Protein AF-A0A8J2KXY6-F1 (afdb_monomer)

Nearest PDB structures (foldseek):
  6kkj-assembly1_B  TM=2.073E-01  e=1.594E-01  Escherichia coli K-12
  7l16-assembly1_A  TM=1.947E-01  e=1.939E-01  Salmonella enterica subsp. enterica serovar Typhimurium str. LT2
  7p5j-assembly1_B  TM=1.015E-01  e=6.728E-02  Homo sapiens

Structure (mmCIF, N/CA/C/O backbone):
data_AF-A0A8J2KXY6-F1
#
_entry.id   AF-A0A8J2KXY6-F1
#
loop_
_atom_site.group_PDB
_atom_site.id
_atom_site.type_symbol
_atom_site.label_atom_id
_atom_site.label_alt_id
_atom_site.label_comp_id
_atom_site.label_asym_id
_atom_site.label_entity_id
_atom_site.label_seq_id
_atom_site.pdbx_PDB_ins_code
_atom_site.Cartn_x
_atom_site.Cartn_y
_atom_site.Cartn_z
_atom_site.occupancy
_atom_site.B_iso_or_equiv
_atom_site.auth_seq_id
_atom_site.auth_comp_id
_atom_site.auth_asym_id
_atom_site.auth_atom_id
_atom_site.pdbx_PDB_model_num
ATOM 1 N N . MET A 1 1 ? 53.231 7.712 -1.108 1.00 31.52 1 MET A N 1
ATOM 2 C CA . MET A 1 1 ? 52.881 8.446 -2.346 1.00 31.52 1 MET A CA 1
ATOM 3 C C . MET A 1 1 ? 52.879 7.428 -3.486 1.00 31.52 1 MET A C 1
ATOM 5 O O . MET A 1 1 ? 53.914 6.824 -3.703 1.00 31.52 1 MET A O 1
ATOM 9 N N . LEU A 1 2 ? 51.701 6.885 -3.842 1.00 27.75 2 LEU A N 1
ATOM 10 C CA . LEU A 1 2 ? 51.010 7.043 -5.148 1.00 27.75 2 LEU A CA 1
ATOM 11 C C . LEU A 1 2 ? 51.899 6.658 -6.354 1.00 27.75 2 LEU A C 1
ATOM 13 O O . LEU A 1 2 ? 52.956 7.239 -6.511 1.00 27.75 2 LEU A O 1
ATOM 17 N N . LYS A 1 3 ? 51.539 5.765 -7.283 1.00 28.30 3 LYS A N 1
ATOM 18 C CA . LYS A 1 3 ? 50.263 5.111 -7.612 1.00 28.30 3 LYS A CA 1
ATOM 19 C C . LYS A 1 3 ? 50.595 3.942 -8.564 1.00 28.30 3 LYS A C 1
ATOM 21 O O . LYS A 1 3 ? 51.350 4.135 -9.511 1.00 28.30 3 LYS A O 1
ATOM 26 N N . LYS A 1 4 ? 50.037 2.751 -8.324 1.00 30.73 4 LYS A N 1
ATOM 27 C CA . LYS A 1 4 ? 50.093 1.606 -9.250 1.00 30.73 4 LYS A CA 1
ATOM 28 C C . LYS A 1 4 ? 49.297 1.945 -10.519 1.00 30.73 4 LYS A C 1
ATOM 30 O O . LYS A 1 4 ? 48.082 2.111 -10.437 1.00 30.73 4 LYS A O 1
ATOM 35 N N . GLN A 1 5 ? 49.968 2.043 -11.665 1.00 28.20 5 GLN A N 1
ATOM 36 C CA . GLN A 1 5 ? 49.334 1.971 -12.982 1.00 28.20 5 GLN A CA 1
ATOM 37 C C . GLN A 1 5 ? 49.132 0.495 -13.325 1.00 28.20 5 GLN A C 1
ATOM 39 O O . GLN A 1 5 ? 50.088 -0.236 -13.572 1.00 28.20 5 GLN A O 1
ATOM 44 N N . HIS A 1 6 ? 47.876 0.054 -13.290 1.00 27.70 6 HIS A N 1
ATOM 45 C CA . HIS A 1 6 ? 47.486 -1.213 -13.882 1.00 27.70 6 HIS A CA 1
ATOM 46 C C . HIS A 1 6 ? 47.487 -1.074 -15.406 1.00 27.70 6 HIS A C 1
ATOM 48 O O . HIS A 1 6 ? 46.760 -0.271 -15.984 1.00 27.70 6 HIS A O 1
ATOM 54 N N . VAL A 1 7 ? 48.366 -1.877 -15.993 1.00 26.62 7 VAL A N 1
ATOM 55 C CA . VAL A 1 7 ? 48.405 -2.391 -17.358 1.00 26.62 7 VAL A CA 1
ATOM 56 C C . VAL A 1 7 ? 46.996 -2.542 -17.952 1.00 26.62 7 VAL A C 1
ATOM 58 O O . VAL A 1 7 ? 46.215 -3.377 -17.499 1.00 26.62 7 VAL A O 1
ATOM 61 N N . PHE A 1 8 ? 46.686 -1.754 -18.985 1.00 26.64 8 PHE A N 1
ATOM 62 C CA . PHE A 1 8 ? 45.604 -2.046 -19.926 1.00 26.64 8 PHE A CA 1
ATOM 63 C C . PHE A 1 8 ? 46.066 -3.214 -20.806 1.00 26.64 8 PHE A C 1
ATOM 65 O O . PHE A 1 8 ? 46.919 -3.049 -21.676 1.00 26.64 8 PHE A O 1
ATOM 72 N N . GLN A 1 9 ? 45.545 -4.410 -20.536 1.00 27.94 9 GLN A N 1
ATOM 73 C CA . GLN A 1 9 ? 45.699 -5.568 -21.409 1.00 27.94 9 GLN A CA 1
ATOM 74 C C . GLN A 1 9 ? 44.799 -5.414 -22.643 1.00 27.94 9 GLN A C 1
ATOM 76 O O . GLN A 1 9 ? 43.599 -5.182 -22.533 1.00 27.94 9 GLN A O 1
ATOM 81 N N . HIS A 1 10 ? 45.449 -5.528 -23.798 1.00 30.44 10 HIS A N 1
ATOM 82 C CA . HIS A 1 10 ? 44.968 -5.783 -25.153 1.00 30.44 10 HIS A CA 1
ATOM 83 C C . HIS A 1 10 ? 43.468 -6.052 -25.374 1.00 30.44 10 HIS A C 1
ATOM 85 O O . HIS A 1 10 ? 42.931 -7.081 -24.976 1.00 30.44 10 HIS A O 1
ATOM 91 N N . ALA A 1 11 ? 42.875 -5.216 -26.225 1.00 25.33 11 ALA A N 1
ATOM 92 C CA . ALA A 1 11 ? 41.940 -5.652 -27.261 1.00 25.33 11 ALA A CA 1
ATOM 93 C C . ALA A 1 11 ? 42.342 -4.975 -28.582 1.00 25.33 11 ALA A C 1
ATOM 95 O O . ALA A 1 11 ? 41.612 -4.167 -29.145 1.00 25.33 11 ALA A O 1
ATOM 96 N N . VAL A 1 12 ? 43.561 -5.262 -29.044 1.00 30.22 12 VAL A N 1
ATOM 97 C CA . VAL A 1 12 ? 43.900 -5.078 -30.457 1.00 30.22 12 VAL A CA 1
ATOM 98 C C . VAL A 1 12 ? 43.517 -6.395 -31.108 1.00 30.22 12 VAL A C 1
ATOM 100 O O . VAL A 1 12 ? 44.233 -7.384 -30.976 1.00 30.22 12 VAL A O 1
ATOM 103 N N . SER A 1 13 ? 42.358 -6.439 -31.759 1.00 28.11 13 SER A N 1
ATOM 104 C CA . SER A 1 13 ? 42.135 -7.428 -32.803 1.00 28.11 13 SER A CA 1
ATOM 105 C C . SER A 1 13 ? 43.147 -7.118 -33.903 1.00 28.11 13 SER A C 1
ATOM 107 O O . SER A 1 13 ? 42.906 -6.255 -34.747 1.00 28.11 13 SER A O 1
ATOM 109 N N . ILE A 1 14 ? 44.313 -7.760 -33.843 1.00 34.69 14 ILE A N 1
ATOM 110 C CA . ILE A 1 14 ? 45.236 -7.838 -34.971 1.00 34.69 14 ILE A CA 1
ATOM 111 C C . ILE A 1 14 ? 44.552 -8.780 -35.960 1.00 34.69 14 ILE A C 1
ATOM 113 O O . ILE A 1 14 ? 44.789 -9.982 -35.969 1.00 34.69 14 ILE A O 1
ATOM 117 N N . VAL A 1 15 ? 43.605 -8.244 -36.725 1.00 32.53 15 VAL A N 1
ATOM 118 C CA . VAL A 1 15 ? 43.325 -8.806 -38.040 1.00 32.53 15 VAL A CA 1
ATOM 119 C C . VAL A 1 15 ? 44.522 -8.370 -38.869 1.00 32.53 15 VAL A C 1
ATOM 121 O O . VAL A 1 15 ? 44.738 -7.169 -39.037 1.00 32.53 15 VAL A O 1
ATOM 124 N N . GLU A 1 16 ? 45.355 -9.323 -39.279 1.00 32.97 16 GLU A N 1
ATOM 125 C CA . GLU A 1 16 ? 46.443 -9.072 -40.220 1.00 32.97 16 GLU A CA 1
ATOM 126 C C . GLU A 1 16 ? 45.856 -8.345 -41.433 1.00 32.97 16 GLU A C 1
ATOM 128 O O . GLU A 1 16 ? 45.054 -8.901 -42.187 1.00 32.97 16 GLU A O 1
ATOM 133 N N . LEU A 1 17 ? 46.220 -7.069 -41.588 1.00 39.88 17 LEU A N 1
ATOM 134 C CA . LEU A 1 17 ? 45.722 -6.198 -42.655 1.00 39.88 17 LEU A CA 1
ATOM 135 C C . LEU A 1 17 ? 46.026 -6.783 -44.050 1.00 39.88 17 LEU A C 1
ATOM 137 O O . LEU A 1 17 ? 45.360 -6.433 -45.019 1.00 39.88 17 LEU A O 1
ATOM 141 N N . GLU A 1 18 ? 46.984 -7.710 -44.139 1.00 39.12 18 GLU A N 1
ATOM 142 C CA . GLU A 1 18 ? 47.347 -8.427 -45.362 1.00 39.12 18 GLU A CA 1
ATOM 143 C C . GLU A 1 18 ? 46.225 -9.335 -45.896 1.00 39.12 18 GLU A C 1
ATOM 145 O O . GLU A 1 18 ? 46.109 -9.492 -47.109 1.00 39.12 18 GLU A O 1
ATOM 150 N N . GLN A 1 19 ? 45.333 -9.869 -45.049 1.00 37.22 19 GLN A N 1
ATOM 151 C CA . GLN A 1 19 ? 44.243 -10.743 -45.520 1.00 37.22 19 GLN A CA 1
ATOM 152 C C . GLN A 1 19 ? 43.061 -9.985 -46.141 1.00 37.22 19 GLN A C 1
ATOM 154 O O . GLN A 1 19 ? 42.274 -10.572 -46.882 1.00 37.22 19 GLN A O 1
ATOM 159 N N . ILE A 1 20 ? 42.930 -8.683 -45.874 1.00 42.72 20 ILE A N 1
ATOM 160 C CA . ILE A 1 20 ? 41.838 -7.858 -46.415 1.00 42.72 20 ILE A CA 1
ATOM 161 C C . ILE A 1 20 ? 42.183 -7.320 -47.818 1.00 42.72 20 ILE A C 1
ATOM 163 O O . ILE A 1 20 ? 41.288 -7.067 -48.620 1.00 42.72 20 ILE A O 1
ATOM 167 N N . ILE A 1 21 ? 43.473 -7.194 -48.143 1.00 46.47 21 ILE A N 1
ATOM 168 C CA . ILE A 1 21 ? 43.962 -6.550 -49.375 1.00 46.47 21 ILE A CA 1
ATOM 169 C C . ILE A 1 21 ? 43.925 -7.499 -50.597 1.00 46.47 21 ILE A C 1
ATOM 171 O O . ILE A 1 21 ? 44.039 -7.055 -51.734 1.00 46.47 21 ILE A O 1
ATOM 175 N N . ALA A 1 22 ? 43.683 -8.800 -50.400 1.00 43.00 22 ALA A N 1
ATOM 176 C CA . ALA A 1 22 ? 43.657 -9.802 -51.475 1.00 43.00 22 ALA A CA 1
ATOM 177 C C . ALA A 1 22 ? 42.308 -9.940 -52.224 1.00 43.00 22 ALA A C 1
ATOM 179 O O . ALA A 1 22 ? 42.151 -10.850 -53.041 1.00 43.00 22 ALA A O 1
ATOM 180 N N . LEU A 1 23 ? 41.323 -9.072 -51.971 1.00 43.81 23 LEU A N 1
ATOM 181 C CA . LEU A 1 23 ? 40.025 -9.085 -52.658 1.00 43.81 23 LEU A CA 1
ATOM 182 C C . LEU A 1 23 ? 39.921 -7.905 -53.634 1.00 43.81 23 LEU A C 1
ATOM 184 O O . LEU A 1 23 ? 40.156 -6.763 -53.258 1.00 43.81 23 LEU A O 1
ATOM 188 N N . ASN A 1 24 ? 39.576 -8.230 -54.884 1.00 42.59 24 ASN A N 1
ATOM 189 C CA . ASN A 1 24 ? 39.382 -7.354 -56.047 1.00 42.59 24 ASN A CA 1
ATOM 190 C C . ASN A 1 24 ? 39.030 -5.881 -55.748 1.00 42.59 24 ASN A C 1
ATOM 192 O O . ASN A 1 24 ? 38.167 -5.557 -54.933 1.00 42.59 24 ASN A O 1
ATOM 196 N N . SER A 1 25 ? 39.665 -5.009 -56.524 1.00 47.91 25 SER A N 1
ATOM 197 C CA . SER A 1 25 ? 39.861 -3.565 -56.374 1.00 47.91 25 SER A CA 1
ATOM 198 C C . SER A 1 25 ? 38.630 -2.644 -56.486 1.00 47.91 25 SER A C 1
ATOM 200 O O . SER A 1 25 ? 38.768 -1.558 -57.032 1.00 47.91 25 SER A O 1
ATOM 202 N N . ASP A 1 26 ? 37.461 -3.007 -55.947 1.00 47.59 26 ASP A N 1
ATOM 203 C CA . ASP A 1 26 ? 36.266 -2.131 -55.950 1.00 47.59 26 ASP A CA 1
ATOM 204 C C . ASP A 1 26 ? 35.500 -2.070 -54.607 1.00 47.59 26 ASP A C 1
ATOM 206 O O . ASP A 1 26 ? 34.345 -1.646 -54.549 1.00 47.59 26 ASP A O 1
ATOM 210 N N . ILE A 1 27 ? 36.123 -2.451 -53.486 1.00 50.34 27 ILE A N 1
ATOM 211 C CA . ILE A 1 27 ? 35.512 -2.329 -52.149 1.00 50.34 27 ILE A CA 1
ATOM 212 C C . ILE A 1 27 ? 36.177 -1.178 -51.379 1.00 50.34 27 ILE A C 1
ATOM 214 O O . ILE A 1 27 ? 37.323 -1.288 -50.950 1.00 50.34 27 ILE A O 1
ATOM 218 N N . MET A 1 28 ? 35.451 -0.074 -51.157 1.00 48.88 28 MET A N 1
ATOM 219 C CA . MET A 1 28 ? 35.873 0.965 -50.206 1.00 48.88 28 MET A CA 1
ATOM 220 C C . MET A 1 28 ? 35.700 0.459 -48.770 1.00 48.88 28 MET A C 1
ATOM 222 O O . MET A 1 28 ? 34.582 0.228 -48.310 1.00 48.88 28 MET A O 1
ATOM 226 N N . ILE A 1 29 ? 36.810 0.309 -48.050 1.00 51.84 29 ILE A N 1
ATOM 227 C CA . ILE A 1 29 ? 36.830 -0.143 -46.655 1.00 51.84 29 ILE A CA 1
ATOM 228 C C . ILE A 1 29 ? 37.036 1.076 -45.754 1.00 51.84 29 ILE A C 1
ATOM 230 O O . ILE A 1 29 ? 37.991 1.830 -45.928 1.00 51.84 29 ILE A O 1
ATOM 234 N N . HIS A 1 30 ? 36.157 1.261 -44.766 1.00 54.84 30 HIS A N 1
ATOM 235 C CA . HIS A 1 30 ? 36.274 2.304 -43.742 1.00 54.84 30 HIS A CA 1
ATOM 236 C C . HIS A 1 30 ? 36.635 1.684 -42.382 1.00 54.84 30 HIS A C 1
ATOM 238 O O . HIS A 1 30 ? 35.755 1.513 -41.535 1.00 54.84 30 HIS A O 1
ATOM 244 N N . PRO A 1 31 ? 37.904 1.310 -42.143 1.00 55.12 31 PRO A N 1
ATOM 245 C CA . PRO A 1 31 ? 38.307 0.790 -40.846 1.00 55.12 31 PRO A CA 1
ATOM 246 C C . PRO A 1 31 ? 38.242 1.912 -39.800 1.00 55.12 31 PRO A C 1
ATOM 248 O O . PRO A 1 31 ? 38.955 2.910 -39.887 1.00 55.12 31 PRO A O 1
ATOM 251 N N . SER A 1 32 ? 37.371 1.762 -38.800 1.00 51.59 32 SER A N 1
ATOM 252 C CA . SER A 1 32 ? 37.265 2.702 -37.682 1.00 51.59 32 SER A CA 1
ATOM 253 C C . SER A 1 32 ? 38.057 2.193 -36.479 1.00 51.59 32 SER A C 1
ATOM 255 O O . SER A 1 32 ? 37.732 1.144 -35.925 1.00 51.59 32 SER A O 1
ATOM 257 N N . THR A 1 33 ? 39.053 2.954 -36.031 1.00 61.56 33 THR A N 1
ATOM 258 C CA . THR A 1 33 ? 39.802 2.670 -34.796 1.00 61.56 33 THR A CA 1
ATOM 259 C C . THR A 1 33 ? 39.506 3.730 -33.741 1.00 61.56 33 THR A C 1
ATOM 261 O O . THR A 1 33 ? 39.476 4.918 -34.063 1.00 61.56 33 THR A O 1
ATOM 264 N N . ALA A 1 34 ? 39.341 3.329 -32.481 1.00 59.69 34 ALA A N 1
ATOM 265 C CA . ALA A 1 34 ? 39.186 4.249 -31.356 1.00 59.69 34 ALA A CA 1
ATOM 266 C C . ALA A 1 34 ? 40.460 4.245 -30.499 1.00 59.69 34 ALA A C 1
ATOM 268 O O . ALA A 1 34 ? 40.854 3.199 -29.992 1.00 59.69 34 ALA A O 1
ATOM 269 N N . ASN A 1 35 ? 41.090 5.411 -30.331 1.00 65.88 35 ASN A N 1
ATOM 270 C CA . ASN A 1 35 ? 42.302 5.583 -29.526 1.00 65.88 35 ASN A CA 1
ATOM 271 C C . ASN A 1 35 ? 42.071 6.655 -28.455 1.00 65.88 35 ASN A C 1
ATOM 273 O O . ASN A 1 35 ? 41.577 7.742 -28.758 1.00 65.88 35 ASN A O 1
ATOM 277 N N . CYS A 1 36 ? 42.431 6.357 -27.206 1.00 62.41 36 CYS A N 1
ATOM 278 C CA . CYS A 1 36 ? 42.326 7.299 -26.092 1.00 62.41 36 CYS A CA 1
ATOM 279 C C . CYS A 1 36 ? 43.587 8.170 -26.007 1.00 62.41 36 CYS A C 1
ATOM 281 O O . CYS A 1 36 ? 44.690 7.641 -25.874 1.00 62.41 36 CYS A O 1
ATOM 283 N N . PHE A 1 37 ? 43.420 9.494 -26.024 1.00 69.88 37 PHE A N 1
ATOM 284 C CA . PHE A 1 37 ? 44.502 10.467 -25.841 1.00 69.88 37 PHE A CA 1
ATOM 285 C C . PHE A 1 37 ? 44.362 11.198 -24.493 1.00 69.88 37 PHE A C 1
ATOM 287 O O . PHE A 1 37 ? 43.249 11.298 -23.969 1.00 69.88 37 PHE A O 1
ATOM 294 N N . PRO A 1 38 ? 45.460 11.711 -23.905 1.00 65.19 38 PRO A N 1
ATOM 295 C CA . PRO A 1 38 ? 45.397 12.544 -22.706 1.00 65.19 38 PRO A CA 1
ATOM 296 C C . PRO A 1 38 ? 44.482 13.762 -22.905 1.00 65.19 38 PRO A C 1
ATOM 298 O O . PRO A 1 38 ? 44.471 14.360 -23.979 1.00 65.19 38 PRO A O 1
ATOM 301 N N . SER A 1 39 ? 43.767 14.181 -21.854 1.00 59.69 39 SER A N 1
ATOM 302 C CA . SER A 1 39 ? 42.799 15.297 -21.892 1.00 59.69 39 SER A CA 1
ATOM 303 C C . SER A 1 39 ? 43.401 16.668 -22.232 1.00 59.69 39 SER A C 1
ATOM 305 O O . SER A 1 39 ? 42.665 17.625 -22.453 1.00 59.69 39 SER A O 1
ATOM 307 N N . THR A 1 40 ? 44.730 16.772 -22.286 1.00 65.62 40 THR A N 1
ATOM 308 C CA . THR A 1 40 ? 45.472 17.962 -22.717 1.00 65.62 40 THR A CA 1
ATOM 309 C C . THR A 1 40 ? 45.581 18.102 -24.237 1.00 65.62 40 THR A C 1
ATOM 311 O O . THR A 1 40 ? 45.948 19.174 -24.704 1.00 65.62 40 THR A O 1
ATOM 314 N N . CYS A 1 41 ? 45.302 17.051 -25.015 1.00 65.69 41 CYS A N 1
ATOM 315 C CA . CYS A 1 41 ? 45.351 17.101 -26.477 1.00 65.69 41 CYS A CA 1
ATOM 316 C C . CYS A 1 41 ? 44.010 17.580 -27.049 1.00 65.69 41 CYS A C 1
ATOM 318 O O . CYS A 1 41 ? 42.963 16.991 -26.777 1.00 65.69 41 CYS A O 1
ATOM 320 N N . SER A 1 42 ? 44.036 18.622 -27.880 1.00 67.19 42 SER A N 1
ATOM 321 C CA . SER A 1 42 ? 42.862 19.066 -28.633 1.00 67.19 42 SER A CA 1
ATOM 322 C C . SER A 1 42 ? 42.605 18.161 -29.845 1.00 67.19 42 SER A C 1
ATOM 324 O O . SER A 1 42 ? 43.495 17.450 -30.315 1.00 67.19 42 SER A O 1
ATOM 326 N N . GLN A 1 43 ? 41.395 18.215 -30.412 1.00 65.56 43 GLN A N 1
ATOM 327 C CA . GLN A 1 43 ? 41.045 17.470 -31.632 1.00 65.56 43 GLN A CA 1
ATOM 328 C C . GLN A 1 43 ? 42.035 17.729 -32.783 1.00 65.56 43 GLN A C 1
ATOM 330 O O . GLN A 1 43 ? 42.369 16.816 -33.539 1.00 65.56 43 GLN A O 1
ATOM 335 N N . LYS A 1 44 ? 42.542 18.964 -32.890 1.00 70.62 44 LYS A N 1
ATOM 336 C CA . LYS A 1 44 ? 43.515 19.362 -33.912 1.00 70.62 44 LYS A CA 1
ATOM 337 C C . LYS A 1 44 ? 44.882 18.714 -33.680 1.00 70.62 44 LYS A C 1
ATOM 339 O O . LYS A 1 44 ? 45.524 18.295 -34.643 1.00 70.62 44 LYS A O 1
ATOM 344 N N . ASP A 1 45 ? 45.297 18.572 -32.424 1.00 72.94 45 ASP A N 1
ATOM 345 C CA . ASP A 1 45 ? 46.556 17.910 -32.064 1.00 72.94 45 ASP A CA 1
ATOM 346 C C . ASP A 1 45 ? 46.493 16.421 -32.405 1.00 72.94 45 ASP A C 1
ATOM 348 O O . ASP A 1 45 ? 47.397 15.890 -33.047 1.00 72.94 45 ASP A O 1
ATOM 352 N N . VAL A 1 46 ? 45.376 15.767 -32.068 1.00 70.69 46 VAL A N 1
ATOM 353 C CA . VAL A 1 46 ? 45.135 14.353 -32.391 1.00 70.69 46 VAL A CA 1
ATOM 354 C C . VAL A 1 46 ? 45.157 14.128 -33.903 1.00 70.69 46 VAL A C 1
ATOM 356 O O . VAL A 1 46 ? 45.840 13.227 -34.386 1.00 70.69 46 VAL A O 1
ATOM 359 N N . GLN A 1 47 ? 44.476 14.978 -34.674 1.00 71.31 47 GLN A N 1
ATOM 360 C CA . GLN A 1 47 ? 44.456 14.876 -36.134 1.00 71.31 47 GLN A CA 1
ATOM 361 C C . GLN A 1 47 ? 45.845 15.094 -36.756 1.00 71.31 47 GLN A C 1
ATOM 363 O O . GLN A 1 47 ? 46.218 14.407 -37.710 1.00 71.31 47 GLN A O 1
ATOM 368 N N . THR A 1 48 ? 46.642 16.006 -36.196 1.00 75.19 48 THR A N 1
ATOM 369 C CA . THR A 1 48 ? 48.015 16.273 -36.653 1.00 75.19 48 THR A CA 1
ATOM 370 C C . THR A 1 48 ? 48.938 15.086 -36.353 1.00 75.19 48 THR A C 1
ATOM 372 O O . THR A 1 48 ? 49.696 14.661 -37.220 1.00 75.19 48 THR A O 1
ATOM 375 N N . ILE A 1 49 ? 48.842 14.493 -35.159 1.00 72.88 49 ILE A N 1
ATOM 376 C CA . ILE A 1 49 ? 49.647 13.325 -34.766 1.00 72.88 49 ILE A CA 1
ATOM 377 C C . ILE A 1 49 ? 49.325 12.119 -35.653 1.00 72.88 49 ILE A C 1
ATOM 379 O O . ILE A 1 49 ? 50.232 11.490 -36.198 1.00 72.88 49 ILE A O 1
ATOM 383 N N . VAL A 1 50 ? 48.036 11.825 -35.841 1.00 71.56 50 VAL A N 1
ATOM 384 C CA . VAL A 1 50 ? 47.585 10.686 -36.650 1.00 71.56 50 VAL A CA 1
ATOM 385 C C . VAL A 1 50 ? 47.991 10.863 -38.115 1.00 71.56 50 VAL A C 1
ATOM 387 O O . VAL A 1 50 ? 48.556 9.947 -38.708 1.00 71.56 50 VAL A O 1
ATOM 390 N N . SER A 1 51 ? 47.779 12.046 -38.698 1.00 68.56 51 SER A N 1
ATOM 391 C CA . SER A 1 51 ? 48.156 12.303 -40.097 1.00 68.56 51 SER A CA 1
ATOM 392 C C . SER A 1 51 ? 49.667 12.226 -40.339 1.00 68.56 51 SER A C 1
ATOM 394 O O . SER A 1 51 ? 50.093 11.686 -41.360 1.00 68.56 51 SER A O 1
ATOM 396 N N . ASN A 1 52 ? 50.487 12.691 -39.393 1.00 70.06 52 ASN A N 1
ATOM 397 C CA . ASN A 1 52 ? 51.942 12.584 -39.490 1.00 70.06 52 ASN A CA 1
ATOM 398 C C . ASN A 1 52 ? 52.437 11.138 -39.355 1.00 70.06 52 ASN A C 1
ATOM 400 O O . ASN A 1 52 ? 53.364 10.757 -40.064 1.00 70.06 52 ASN A O 1
ATOM 404 N N . TYR A 1 53 ? 51.807 10.319 -38.506 1.00 69.06 53 TYR A N 1
ATOM 405 C CA . TYR A 1 53 ? 52.138 8.896 -38.380 1.00 69.06 53 TYR A CA 1
ATOM 406 C C . TYR A 1 53 ? 51.875 8.125 -39.683 1.00 69.06 53 TYR A C 1
ATOM 408 O O . TYR A 1 53 ? 52.748 7.402 -40.156 1.00 69.06 53 TYR A O 1
ATOM 416 N N . PHE A 1 54 ? 50.714 8.336 -40.316 1.00 65.38 54 PHE A N 1
ATOM 417 C CA . PHE A 1 54 ? 50.382 7.683 -41.590 1.00 65.38 54 PHE A CA 1
ATOM 418 C C . PHE A 1 54 ? 51.265 8.144 -42.758 1.00 65.38 54 PHE A C 1
ATOM 420 O O . PHE A 1 54 ? 51.596 7.331 -43.619 1.00 65.38 54 PHE A O 1
ATOM 427 N N . ARG A 1 55 ? 51.701 9.413 -42.766 1.00 64.69 55 ARG A N 1
ATOM 428 C CA . ARG A 1 55 ? 52.713 9.898 -43.722 1.00 64.69 55 ARG A CA 1
ATOM 429 C C . ARG A 1 55 ? 54.082 9.265 -43.486 1.00 64.69 55 ARG A C 1
ATOM 431 O O . ARG A 1 55 ? 54.737 8.883 -44.445 1.00 64.69 55 ARG A O 1
ATOM 438 N N . TRP A 1 56 ? 54.515 9.155 -42.229 1.00 64.25 56 TRP A N 1
ATOM 439 C CA . TRP A 1 56 ? 55.800 8.540 -41.881 1.00 64.25 56 TRP A CA 1
ATOM 440 C C . TRP A 1 56 ? 55.843 7.047 -42.233 1.00 64.25 56 TRP A C 1
ATOM 442 O O . TRP A 1 56 ? 56.873 6.548 -42.673 1.00 64.25 56 TRP A O 1
ATOM 452 N N . ALA A 1 57 ? 54.712 6.350 -42.110 1.00 61.94 57 ALA A N 1
ATOM 453 C CA . ALA A 1 57 ? 54.585 4.940 -42.462 1.00 61.94 57 ALA A CA 1
ATOM 454 C C . ALA A 1 57 ? 54.439 4.669 -43.981 1.00 61.94 57 ALA A C 1
ATOM 456 O O . ALA A 1 57 ? 54.181 3.529 -44.351 1.00 61.94 57 ALA A O 1
ATOM 457 N N . ASN A 1 58 ? 54.569 5.681 -44.860 1.00 56.72 58 ASN A N 1
ATOM 458 C CA . ASN A 1 58 ? 54.435 5.586 -46.329 1.00 56.72 58 ASN A CA 1
ATOM 459 C C . ASN A 1 58 ? 53.122 4.960 -46.855 1.00 56.72 58 ASN A C 1
ATOM 461 O O . ASN A 1 58 ? 52.999 4.678 -48.042 1.00 56.72 58 ASN A O 1
ATOM 465 N N . PHE A 1 59 ? 52.092 4.818 -46.017 1.00 56.41 59 PHE A N 1
ATOM 466 C CA . PHE A 1 59 ? 50.804 4.224 -46.405 1.00 56.41 59 PHE A CA 1
ATOM 467 C C . PHE A 1 59 ? 50.010 5.054 -47.427 1.00 56.41 59 PHE A C 1
ATOM 469 O O . PHE A 1 59 ? 49.047 4.562 -48.004 1.00 56.41 59 PHE A O 1
ATOM 476 N N . THR A 1 60 ? 50.387 6.316 -47.638 1.00 53.81 60 THR A N 1
ATOM 477 C CA . THR A 1 60 ? 49.663 7.262 -48.495 1.00 53.81 60 THR A CA 1
ATOM 478 C C . THR A 1 60 ? 50.099 7.265 -49.963 1.00 53.81 60 THR A C 1
ATOM 480 O O . THR A 1 60 ? 49.413 7.904 -50.755 1.00 53.81 60 THR A O 1
ATOM 483 N N . SER A 1 61 ? 51.221 6.630 -50.344 1.00 53.72 61 SER A N 1
ATOM 484 C CA . SER A 1 61 ? 51.680 6.647 -51.750 1.00 53.72 61 SER A CA 1
ATOM 485 C C . SER A 1 61 ? 51.041 5.563 -52.614 1.00 53.72 61 SER A C 1
ATOM 487 O O . SER A 1 61 ? 50.794 5.813 -53.790 1.00 53.72 61 SER A O 1
ATOM 489 N N . ASP A 1 62 ? 50.740 4.397 -52.036 1.00 50.88 62 ASP A N 1
ATOM 490 C CA . ASP A 1 62 ? 50.324 3.220 -52.817 1.00 50.88 62 ASP A CA 1
ATOM 491 C C . ASP A 1 62 ? 48.808 2.982 -52.773 1.00 50.88 62 ASP A C 1
ATOM 493 O O . ASP A 1 62 ? 48.237 2.373 -53.674 1.00 50.88 62 ASP A O 1
ATOM 497 N N . TYR A 1 63 ? 48.129 3.531 -51.765 1.00 53.88 63 TYR A N 1
ATOM 498 C CA . TYR A 1 63 ? 46.680 3.472 -51.603 1.00 53.88 63 TYR A CA 1
ATOM 499 C C . TYR A 1 63 ? 46.235 4.844 -51.084 1.00 53.88 63 TYR A C 1
ATOM 501 O O . TYR A 1 63 ? 46.755 5.304 -50.074 1.00 53.88 63 TYR A O 1
ATOM 509 N N . ASN A 1 64 ? 45.319 5.537 -51.771 1.00 55.09 64 ASN A N 1
ATOM 510 C CA . ASN A 1 64 ? 44.827 6.883 -51.414 1.00 55.09 64 ASN A CA 1
ATOM 511 C C . ASN A 1 64 ? 44.084 6.903 -50.053 1.00 55.09 64 ASN A C 1
ATOM 513 O O . ASN A 1 64 ? 42.866 7.070 -49.988 1.00 55.09 64 ASN A O 1
ATOM 517 N N . VAL A 1 65 ? 44.799 6.717 -48.943 1.00 56.97 65 VAL A N 1
ATOM 518 C CA . VAL A 1 65 ? 44.245 6.678 -47.587 1.00 56.97 65 VAL A CA 1
ATOM 519 C C . VAL A 1 65 ? 44.203 8.098 -47.027 1.00 56.97 65 VAL A C 1
ATOM 521 O O . VAL A 1 65 ? 45.235 8.696 -46.723 1.00 56.97 65 VAL A O 1
ATOM 524 N N . VAL A 1 66 ? 42.996 8.643 -46.859 1.00 58.62 66 VAL A N 1
ATOM 525 C CA . VAL A 1 66 ? 42.771 9.938 -46.200 1.00 58.62 66 VAL A CA 1
ATOM 526 C C . VAL A 1 66 ? 42.395 9.690 -44.733 1.00 58.62 66 VAL A C 1
ATOM 528 O O . VAL A 1 66 ? 41.281 9.235 -44.466 1.00 58.62 66 VAL A O 1
ATOM 531 N N . PRO A 1 67 ? 43.277 9.974 -43.754 1.00 57.31 67 PRO A N 1
ATOM 532 C CA . PRO A 1 67 ? 42.934 9.828 -42.345 1.00 57.31 67 PRO A CA 1
ATOM 533 C C . PRO A 1 67 ? 41.925 10.910 -41.936 1.00 57.31 67 PRO A C 1
ATOM 535 O O . PRO A 1 67 ? 42.245 12.099 -41.894 1.00 57.31 67 PRO A O 1
ATOM 538 N N . ALA A 1 68 ? 40.702 10.494 -41.610 1.00 56.28 68 ALA A N 1
ATOM 539 C CA . ALA A 1 68 ? 39.645 11.363 -41.103 1.00 56.28 68 ALA A CA 1
ATOM 540 C C . ALA A 1 68 ? 39.351 11.039 -39.631 1.00 56.28 68 ALA A C 1
ATOM 542 O O . ALA A 1 68 ? 39.064 9.897 -39.276 1.00 56.28 68 ALA A O 1
ATOM 543 N N . VAL A 1 69 ? 39.406 12.049 -38.759 1.00 57.53 69 VAL A N 1
ATOM 544 C CA . VAL A 1 69 ? 39.002 11.913 -37.351 1.00 57.53 69 VAL A CA 1
ATOM 545 C C . VAL A 1 69 ? 37.497 12.160 -37.273 1.00 57.53 69 VAL A C 1
ATOM 547 O O . VAL A 1 69 ? 37.060 13.304 -37.346 1.00 57.53 69 VAL A O 1
ATOM 550 N N . GLY A 1 70 ? 36.709 11.087 -37.162 1.00 57.75 70 GLY A N 1
ATOM 551 C CA . GLY A 1 70 ? 35.244 11.163 -37.197 1.00 57.75 70 GLY A CA 1
ATOM 552 C C . GLY A 1 70 ? 34.629 11.864 -35.983 1.00 57.75 70 GLY A C 1
ATOM 553 O O . GLY A 1 70 ? 33.900 12.833 -36.147 1.00 57.75 70 GLY A O 1
ATOM 554 N N . ASN A 1 71 ? 34.936 11.403 -34.765 1.00 58.25 71 ASN A N 1
ATOM 555 C CA . ASN A 1 71 ? 34.369 11.942 -33.524 1.00 58.25 71 ASN A CA 1
ATOM 556 C C . ASN A 1 71 ? 35.445 12.037 -32.432 1.00 58.25 71 ASN A C 1
ATOM 558 O O . ASN A 1 71 ? 36.063 11.033 -32.084 1.00 58.25 71 ASN A O 1
ATOM 562 N N . CYS A 1 72 ? 35.646 13.234 -31.873 1.00 58.84 72 CYS A N 1
ATOM 563 C CA . CYS A 1 72 ? 36.553 13.493 -30.753 1.00 58.84 72 CYS A CA 1
ATOM 564 C C . CYS A 1 72 ? 35.728 13.997 -29.562 1.00 58.84 72 CYS A C 1
ATOM 566 O O . CYS A 1 72 ? 35.167 15.088 -29.624 1.00 58.84 72 CYS A O 1
ATOM 568 N N . VAL A 1 73 ? 35.625 13.204 -28.494 1.00 56.00 73 VAL A N 1
ATOM 569 C CA . VAL A 1 73 ? 34.882 13.579 -27.280 1.00 56.00 73 VAL A CA 1
ATOM 570 C C . VAL A 1 73 ? 35.886 14.038 -26.225 1.00 56.00 73 VAL A C 1
ATOM 572 O O . VAL A 1 73 ? 36.717 13.249 -25.783 1.00 56.00 73 VAL A O 1
ATOM 575 N N . THR A 1 74 ? 35.835 15.314 -25.847 1.00 59.25 74 THR A N 1
ATOM 576 C CA . THR A 1 74 ? 36.649 15.891 -24.766 1.00 59.25 74 THR A CA 1
ATOM 577 C C . THR A 1 74 ? 35.859 15.910 -23.452 1.00 59.25 74 THR A C 1
ATOM 579 O O . THR A 1 74 ? 34.631 15.921 -23.459 1.00 59.25 74 THR A O 1
ATOM 582 N N . ASP A 1 75 ? 36.549 15.948 -22.305 1.00 49.91 75 ASP A N 1
ATOM 583 C CA . ASP A 1 75 ? 35.939 16.040 -20.958 1.00 49.91 75 ASP A CA 1
ATOM 584 C C . ASP A 1 75 ? 35.379 17.452 -20.642 1.00 49.91 75 ASP A C 1
ATOM 586 O O . ASP A 1 75 ? 35.064 17.792 -19.501 1.00 49.91 75 ASP A O 1
ATOM 590 N N . GLN A 1 76 ? 35.265 18.322 -21.655 1.00 52.56 76 GLN A N 1
ATOM 591 C CA . GLN A 1 76 ? 34.607 19.616 -21.507 1.00 52.56 76 GLN A CA 1
ATOM 592 C C . GLN A 1 76 ? 33.092 19.407 -21.488 1.00 52.56 76 GLN A C 1
ATOM 594 O O . GLN A 1 76 ? 32.484 19.008 -22.482 1.00 52.56 76 GLN A O 1
ATOM 599 N N . LYS A 1 77 ? 32.476 19.677 -20.331 1.00 47.31 77 LYS A N 1
ATOM 600 C CA . LYS A 1 77 ? 31.017 19.648 -20.186 1.00 47.31 77 LYS A CA 1
ATOM 601 C C . LYS A 1 77 ? 30.394 20.664 -21.154 1.00 47.31 77 LYS A C 1
ATOM 603 O O . LYS A 1 77 ? 30.816 21.818 -21.134 1.00 47.31 77 LYS A O 1
ATOM 608 N N . PRO A 1 78 ? 29.399 20.270 -21.963 1.00 54.88 78 PRO A N 1
ATOM 609 C CA . PRO A 1 78 ? 28.709 21.204 -22.839 1.00 54.88 78 PRO A CA 1
ATOM 610 C C . PRO A 1 78 ? 27.940 22.241 -22.016 1.00 54.88 78 PRO A C 1
ATOM 612 O O . PRO A 1 78 ? 27.381 21.916 -20.962 1.00 54.88 78 PRO A O 1
ATOM 615 N N . ASP A 1 79 ? 27.879 23.473 -22.521 1.00 63.41 79 ASP A N 1
ATOM 616 C CA . ASP A 1 79 ? 27.018 24.513 -21.965 1.00 63.41 79 ASP A CA 1
ATOM 617 C C . ASP A 1 79 ? 25.555 24.052 -21.966 1.00 63.41 79 ASP A C 1
ATOM 619 O O . ASP A 1 79 ? 25.105 23.306 -22.846 1.00 63.41 79 ASP A O 1
ATOM 623 N N . PHE A 1 80 ? 24.793 24.477 -20.955 1.00 59.09 80 PHE A N 1
ATOM 624 C CA . PHE A 1 80 ? 23.387 24.106 -20.843 1.00 59.09 80 PHE A CA 1
ATOM 625 C C . PHE A 1 80 ? 22.628 24.545 -22.099 1.00 59.09 80 PHE A C 1
ATOM 627 O O . PHE A 1 80 ? 22.462 25.736 -22.357 1.00 59.09 80 PHE A O 1
ATOM 634 N N . SER A 1 81 ? 22.129 23.579 -22.875 1.00 74.88 81 SER A N 1
ATOM 635 C CA . SER A 1 81 ? 21.260 23.896 -24.009 1.00 74.88 81 SER A CA 1
ATOM 636 C C . SER A 1 81 ? 20.002 24.623 -23.526 1.00 74.88 81 SER A C 1
ATOM 638 O O . SER A 1 81 ? 19.520 24.381 -22.414 1.00 74.88 81 SER A O 1
ATOM 640 N N . ALA A 1 82 ? 19.417 25.468 -24.379 1.00 75.75 82 ALA A N 1
ATOM 641 C CA . ALA A 1 82 ? 18.170 26.168 -24.067 1.00 75.75 82 ALA A CA 1
ATOM 642 C C . ALA A 1 82 ? 17.064 25.201 -23.596 1.00 75.75 82 ALA A C 1
ATOM 644 O O . ALA A 1 82 ? 16.321 25.518 -22.672 1.00 75.75 82 ALA A O 1
ATOM 645 N N . GLY A 1 83 ? 17.013 23.983 -24.152 1.00 70.94 83 GLY A N 1
ATOM 646 C CA . GLY A 1 83 ? 16.092 22.934 -23.710 1.00 70.94 83 GLY A CA 1
ATOM 647 C C . GLY A 1 83 ? 16.348 22.448 -22.278 1.00 70.94 83 GLY A C 1
ATOM 648 O O . GLY A 1 83 ? 15.400 22.228 -21.529 1.00 70.94 83 GLY A O 1
ATOM 649 N N . VAL A 1 84 ? 17.613 22.333 -21.859 1.00 58.53 84 VAL A N 1
ATOM 650 C CA . VAL A 1 84 ? 17.972 21.956 -20.481 1.00 58.53 84 VAL A CA 1
ATOM 651 C C . VAL A 1 84 ? 17.648 23.087 -19.505 1.00 58.53 84 VAL A C 1
ATOM 653 O O . VAL A 1 84 ? 17.101 22.820 -18.438 1.00 58.53 84 VAL A O 1
ATOM 656 N N . ILE A 1 85 ? 17.896 24.344 -19.882 1.00 74.62 85 ILE A N 1
ATOM 657 C CA . ILE A 1 85 ? 17.536 25.513 -19.064 1.00 74.62 85 ILE A CA 1
ATOM 658 C C . ILE A 1 85 ? 16.015 25.593 -18.886 1.00 74.62 85 ILE A C 1
ATOM 660 O O . ILE A 1 85 ? 15.538 25.721 -17.761 1.00 74.62 85 ILE A O 1
ATOM 664 N N . VAL A 1 86 ? 15.241 25.438 -19.966 1.00 78.75 86 VAL A N 1
ATOM 665 C CA . VAL A 1 86 ? 13.769 25.423 -19.914 1.00 78.75 86 VAL A CA 1
ATOM 666 C C . VAL A 1 86 ? 13.261 24.290 -19.024 1.00 78.75 86 VAL A C 1
ATOM 668 O O . VAL A 1 86 ? 12.387 24.518 -18.191 1.00 78.75 86 VAL A O 1
ATOM 671 N N . MET A 1 87 ? 13.837 23.091 -19.129 1.00 59.56 87 MET A N 1
ATOM 672 C CA . MET A 1 87 ? 13.473 21.970 -18.259 1.00 59.56 87 MET A CA 1
ATOM 673 C C . MET A 1 87 ? 13.782 22.268 -16.789 1.00 59.56 87 MET A C 1
ATOM 675 O O . MET A 1 87 ? 12.918 22.055 -15.943 1.00 59.56 87 MET A O 1
ATOM 679 N N . ILE A 1 88 ? 14.960 22.816 -16.473 1.00 67.50 88 ILE A N 1
ATOM 680 C CA . ILE A 1 88 ? 15.317 23.220 -15.103 1.00 67.50 88 ILE A CA 1
ATOM 681 C C . ILE A 1 88 ? 14.321 24.255 -14.569 1.00 67.50 88 ILE A C 1
ATOM 683 O O . ILE A 1 88 ? 13.859 24.120 -13.439 1.00 67.50 88 ILE A O 1
ATOM 687 N N . VAL A 1 89 ? 13.940 25.247 -15.378 1.00 74.50 89 VAL A N 1
ATOM 688 C CA . VAL A 1 89 ? 12.972 26.286 -14.992 1.00 74.50 89 VAL A CA 1
ATOM 689 C C . VAL A 1 89 ? 11.576 25.701 -14.770 1.00 74.50 89 VAL A C 1
ATOM 691 O O . VAL A 1 89 ? 10.939 26.029 -13.772 1.00 74.50 89 VAL A O 1
ATOM 694 N N . ILE A 1 90 ? 11.106 24.799 -15.636 1.00 68.88 90 ILE A N 1
ATOM 695 C CA . ILE A 1 90 ? 9.808 24.124 -15.474 1.00 68.88 90 ILE A CA 1
ATOM 696 C C . ILE A 1 90 ? 9.805 23.263 -14.209 1.00 68.88 90 ILE A C 1
ATOM 698 O O . ILE A 1 90 ? 8.863 23.337 -13.420 1.00 68.88 90 ILE A O 1
ATOM 702 N N . PHE A 1 91 ? 10.858 22.477 -13.973 1.00 56.78 91 PHE A N 1
ATOM 703 C CA . PHE A 1 91 ? 10.974 21.673 -12.757 1.00 56.78 91 PHE A CA 1
ATOM 704 C C . PHE A 1 91 ? 11.056 22.548 -11.506 1.00 56.78 91 PHE A C 1
ATOM 706 O O . PHE A 1 91 ? 10.374 22.258 -10.525 1.00 56.78 91 PHE A O 1
ATOM 713 N N . ALA A 1 92 ? 11.815 23.645 -11.541 1.00 62.94 92 ALA A N 1
ATOM 714 C CA . ALA A 1 92 ? 11.873 24.604 -10.444 1.00 62.94 92 ALA A CA 1
ATOM 715 C C . ALA A 1 92 ? 10.498 25.238 -10.181 1.00 62.94 92 ALA A C 1
ATOM 717 O O . ALA A 1 92 ? 10.068 25.301 -9.032 1.00 62.94 92 ALA A O 1
ATOM 718 N N . ALA A 1 93 ? 9.765 25.627 -11.227 1.00 66.06 93 ALA A N 1
ATOM 719 C CA . ALA A 1 93 ? 8.418 26.176 -11.109 1.00 66.06 93 ALA A CA 1
ATOM 720 C C . ALA A 1 93 ? 7.430 25.155 -10.526 1.00 66.06 93 ALA A C 1
ATOM 722 O O . ALA A 1 93 ? 6.680 25.489 -9.614 1.00 66.06 93 ALA A O 1
ATOM 723 N N . LEU A 1 94 ? 7.462 23.899 -10.980 1.00 53.78 94 LEU A N 1
ATOM 724 C CA . LEU A 1 94 ? 6.634 22.820 -10.434 1.00 53.78 94 LEU A CA 1
ATOM 725 C C . LEU A 1 94 ? 6.959 22.533 -8.965 1.00 53.78 94 LEU A C 1
ATOM 727 O O . LEU A 1 94 ? 6.047 22.376 -8.158 1.00 53.78 94 LEU A O 1
ATOM 731 N N . VAL A 1 95 ? 8.242 22.519 -8.593 1.00 55.91 95 VAL A N 1
ATOM 732 C CA . VAL A 1 95 ? 8.673 22.362 -7.196 1.00 55.91 95 VAL A CA 1
ATOM 733 C C . VAL A 1 95 ? 8.181 23.531 -6.346 1.00 55.91 95 VAL A C 1
ATOM 735 O O . VAL A 1 95 ? 7.638 23.302 -5.269 1.00 55.91 95 VAL A O 1
ATOM 738 N N . VAL A 1 96 ? 8.301 24.769 -6.829 1.00 64.69 96 VAL A N 1
ATOM 739 C CA . VAL A 1 96 ? 7.794 25.962 -6.134 1.00 64.69 96 VAL A CA 1
ATOM 740 C C . VAL A 1 96 ? 6.274 25.910 -5.994 1.00 64.69 96 VAL A C 1
ATOM 742 O O . VAL A 1 96 ? 5.768 26.147 -4.903 1.00 64.69 96 VAL A O 1
ATOM 745 N N . ILE A 1 97 ? 5.537 25.530 -7.039 1.00 63.91 97 ILE A N 1
ATOM 746 C CA . ILE A 1 97 ? 4.079 25.358 -6.985 1.00 63.91 97 ILE A CA 1
ATOM 747 C C . ILE A 1 97 ? 3.705 24.282 -5.965 1.00 63.91 97 ILE A C 1
ATOM 749 O O . ILE A 1 97 ? 2.813 24.501 -5.149 1.00 63.91 97 ILE A O 1
ATOM 753 N N . CYS A 1 98 ? 4.409 23.148 -5.947 1.00 52.31 98 CYS A N 1
ATOM 754 C CA . CYS A 1 98 ? 4.188 22.106 -4.952 1.00 52.31 98 CYS A CA 1
ATOM 755 C C . CYS A 1 98 ? 4.498 22.587 -3.537 1.00 52.31 98 CYS A C 1
ATOM 757 O O . CYS A 1 98 ? 3.720 22.302 -2.630 1.00 52.31 98 CYS A O 1
ATOM 759 N N . LEU A 1 99 ? 5.580 23.340 -3.333 1.00 55.06 99 LEU A N 1
ATOM 760 C CA . LEU A 1 99 ? 5.909 23.930 -2.036 1.00 55.06 99 LEU A CA 1
ATOM 761 C C . LEU A 1 99 ? 4.831 24.923 -1.596 1.00 55.06 99 LEU A C 1
ATOM 763 O O . LEU A 1 99 ? 4.349 24.825 -0.473 1.00 55.06 99 LEU A O 1
ATOM 767 N N . VAL A 1 100 ? 4.384 25.817 -2.479 1.00 61.84 100 VAL A N 1
ATOM 768 C CA . VAL A 1 100 ? 3.328 26.800 -2.194 1.00 61.84 100 VAL A CA 1
ATOM 769 C C . VAL A 1 100 ? 1.996 26.109 -1.896 1.00 61.84 100 VAL A C 1
ATOM 771 O O . VAL A 1 100 ? 1.389 26.398 -0.870 1.00 61.84 100 VAL A O 1
ATOM 774 N N . ALA A 1 101 ? 1.563 25.147 -2.714 1.00 55.12 101 ALA A N 1
ATOM 775 C CA . ALA A 1 101 ? 0.338 24.379 -2.476 1.00 55.12 101 ALA A CA 1
ATOM 776 C C . ALA A 1 101 ? 0.400 23.602 -1.150 1.00 55.12 101 ALA A C 1
ATOM 778 O O . ALA A 1 101 ? -0.555 23.605 -0.373 1.00 55.12 101 ALA A O 1
ATOM 779 N N . THR A 1 102 ? 1.559 23.008 -0.850 1.00 57.38 102 THR A N 1
ATOM 780 C CA . THR A 1 102 ? 1.818 22.312 0.417 1.00 57.38 102 THR A CA 1
ATOM 781 C C . THR A 1 102 ? 1.746 23.282 1.599 1.00 57.38 102 THR A C 1
ATOM 783 O O . THR A 1 102 ? 1.118 22.965 2.605 1.00 57.38 102 THR A O 1
ATOM 786 N N . LEU A 1 103 ? 2.332 24.479 1.490 1.00 54.56 103 LEU A N 1
ATOM 787 C CA . LEU A 1 103 ? 2.289 25.516 2.528 1.00 54.56 103 LEU A CA 1
ATOM 788 C C . LEU A 1 103 ? 0.867 26.053 2.757 1.00 54.56 103 LEU A C 1
ATOM 790 O O . LEU A 1 103 ? 0.460 26.225 3.908 1.00 54.56 103 LEU A O 1
ATOM 794 N N . VAL A 1 104 ? 0.091 26.254 1.688 1.00 59.72 104 VAL A N 1
ATOM 795 C CA . VAL A 1 104 ? -1.318 26.676 1.762 1.00 59.72 104 VAL A CA 1
ATOM 796 C C . VAL A 1 104 ? -2.168 25.616 2.473 1.00 59.72 104 VAL A C 1
ATOM 798 O O . VAL A 1 104 ? -2.927 25.951 3.385 1.00 59.72 104 VAL A O 1
ATOM 801 N N . GLU A 1 105 ? -2.002 24.330 2.148 1.00 55.78 105 GLU A N 1
ATOM 802 C CA . GLU A 1 105 ? -2.713 23.246 2.844 1.00 55.78 105 GLU A CA 1
ATOM 803 C C . GLU A 1 105 ?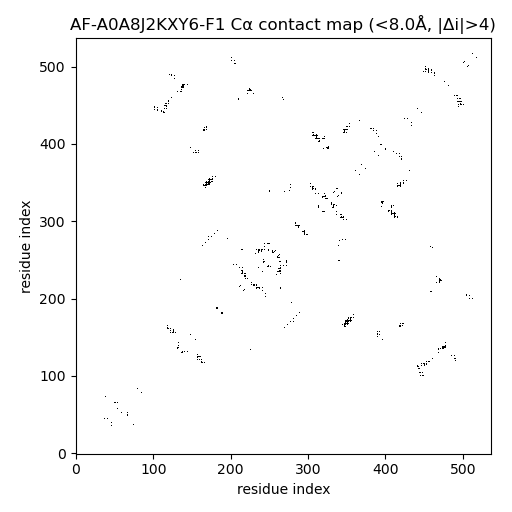 -2.238 23.050 4.296 1.00 55.78 105 GLU A C 1
ATOM 805 O O . GLU A 1 105 ? -3.061 22.774 5.174 1.00 55.78 105 GLU A O 1
ATOM 810 N N . ILE A 1 106 ? -0.946 23.247 4.594 1.00 55.25 106 ILE A N 1
ATOM 811 C CA . ILE A 1 106 ? -0.402 23.234 5.968 1.00 55.25 106 ILE A CA 1
ATOM 812 C C . ILE A 1 106 ? -1.086 24.293 6.850 1.00 55.25 106 ILE A C 1
ATOM 814 O O . ILE A 1 106 ? -1.295 24.053 8.045 1.00 55.25 106 ILE A O 1
ATOM 818 N N . GLY A 1 107 ? -1.435 25.450 6.278 1.00 50.94 107 GLY A N 1
ATOM 819 C CA . GLY A 1 107 ? -2.130 26.534 6.975 1.00 50.94 107 GLY A CA 1
ATOM 820 C C . GLY A 1 107 ? -3.572 26.198 7.370 1.00 50.94 107 GLY A C 1
ATOM 821 O O . GLY A 1 107 ? -4.053 26.699 8.382 1.00 50.94 107 GLY A O 1
ATOM 822 N N . GLN A 1 108 ? -4.240 25.315 6.623 1.00 51.47 108 GLN A N 1
ATOM 823 C CA . GLN A 1 108 ? -5.675 25.030 6.770 1.00 51.47 108 GLN A CA 1
ATOM 824 C C . GLN A 1 108 ? -5.993 23.714 7.505 1.00 51.47 108 GLN A C 1
ATOM 826 O O . GLN A 1 108 ? -7.162 23.409 7.738 1.00 51.47 108 GLN A O 1
ATOM 831 N N . GLN A 1 109 ? -4.991 22.897 7.852 1.00 52.50 109 GLN A N 1
ATOM 832 C CA . GLN A 1 109 ? -5.221 21.525 8.316 1.00 52.50 109 GLN A CA 1
ATOM 833 C C . GLN A 1 109 ? -5.164 21.352 9.845 1.00 52.50 109 GLN A C 1
ATOM 835 O O . GLN A 1 109 ? -4.145 21.616 10.489 1.00 52.50 109 GLN A O 1
ATOM 840 N N . ASP A 1 110 ? -6.237 20.788 10.412 1.00 52.09 110 ASP A N 1
ATOM 841 C CA . ASP A 1 110 ? -6.272 20.277 11.788 1.00 52.09 110 ASP A CA 1
ATOM 842 C C . ASP A 1 110 ? -5.250 19.144 12.002 1.00 52.09 110 ASP A C 1
ATOM 844 O O . ASP A 1 110 ? -5.026 18.317 11.109 1.00 52.09 110 ASP A O 1
ATOM 848 N N . ARG A 1 111 ? -4.666 19.056 13.210 1.00 52.03 111 ARG A N 1
ATOM 849 C CA . ARG A 1 111 ? -3.741 17.977 13.625 1.00 52.03 111 ARG A CA 1
ATOM 850 C C . ARG A 1 111 ? -4.444 16.613 13.594 1.00 52.03 111 ARG A C 1
ATOM 852 O O . ARG A 1 111 ? -4.983 16.150 14.595 1.00 52.03 111 ARG A O 1
ATOM 859 N N . LYS A 1 112 ? -4.415 15.954 12.439 1.00 59.50 112 LYS A N 1
ATOM 860 C CA . LYS A 1 112 ? -4.773 14.541 12.257 1.00 59.50 112 LYS A CA 1
ATOM 861 C C . LYS A 1 112 ? -3.499 13.738 12.006 1.00 59.50 112 LYS A C 1
ATOM 863 O O . LYS A 1 112 ? -2.576 14.230 11.362 1.00 59.50 112 LYS A O 1
ATOM 868 N N . THR A 1 113 ? -3.444 12.513 12.516 1.00 59.28 113 THR A N 1
ATOM 869 C CA . THR A 1 113 ? -2.309 11.604 12.309 1.00 59.28 113 THR A CA 1
ATOM 870 C C . THR A 1 113 ? -2.255 11.164 10.840 1.00 59.28 113 THR A C 1
ATOM 872 O O . THR A 1 113 ? -3.217 10.592 10.327 1.00 59.28 113 THR A O 1
ATOM 875 N N . ASN A 1 114 ? -1.133 11.414 10.161 1.00 69.12 114 ASN A N 1
ATOM 876 C CA . ASN A 1 114 ? -0.968 11.297 8.707 1.00 69.12 114 ASN A CA 1
ATOM 877 C C . ASN A 1 114 ? 0.113 10.259 8.324 1.00 69.12 114 ASN A C 1
ATOM 879 O O . ASN A 1 114 ? 1.001 10.519 7.517 1.00 69.12 114 ASN A O 1
ATOM 883 N N . GLY A 1 115 ? 0.045 9.048 8.893 1.00 66.56 115 GLY A N 1
ATOM 884 C CA . GLY A 1 115 ? 1.038 7.980 8.655 1.00 66.56 115 GLY A CA 1
ATOM 885 C C . GLY A 1 115 ? 0.997 7.320 7.263 1.00 66.56 115 GLY A C 1
ATOM 886 O O . GLY A 1 115 ? 1.877 6.526 6.927 1.00 66.56 115 GLY A O 1
ATOM 887 N N . ARG A 1 116 ? -0.006 7.642 6.434 1.00 79.69 116 ARG A N 1
ATOM 888 C CA . ARG A 1 116 ? -0.192 7.059 5.091 1.00 79.69 116 ARG A CA 1
ATOM 889 C C . ARG A 1 116 ? 0.922 7.441 4.125 1.00 79.69 116 ARG A C 1
ATOM 891 O O . ARG A 1 116 ? 1.374 6.592 3.364 1.00 79.69 116 ARG A O 1
ATOM 898 N N . PHE A 1 117 ? 1.379 8.693 4.178 1.00 86.50 117 PHE A N 1
ATOM 899 C CA . PHE A 1 117 ? 2.455 9.164 3.309 1.00 86.50 117 PHE A CA 1
ATOM 900 C C . PHE A 1 117 ? 3.758 8.393 3.541 1.00 86.50 117 PHE A C 1
ATOM 902 O O . PHE A 1 117 ? 4.370 7.944 2.580 1.00 86.50 117 PHE A O 1
ATOM 909 N N . LEU A 1 118 ? 4.136 8.159 4.802 1.00 85.75 118 LEU A N 1
ATOM 910 C CA . LEU A 1 118 ? 5.353 7.412 5.140 1.00 85.75 118 LEU A CA 1
ATOM 911 C C . LEU A 1 118 ? 5.308 5.972 4.617 1.00 85.75 118 LEU A C 1
ATOM 913 O O . LEU A 1 118 ? 6.293 5.482 4.074 1.00 85.75 118 LEU A O 1
ATOM 917 N N . SER A 1 119 ? 4.147 5.317 4.721 1.00 86.88 119 SER A N 1
ATOM 918 C CA . SER A 1 119 ? 3.964 3.972 4.161 1.00 86.88 119 SER A CA 1
ATOM 919 C C . SER A 1 119 ? 4.063 3.984 2.632 1.00 86.88 119 SER A C 1
ATOM 921 O O . SER A 1 119 ? 4.680 3.094 2.061 1.00 86.88 119 SER A O 1
ATOM 923 N N . MET A 1 120 ? 3.526 5.012 1.964 1.00 90.94 120 MET A N 1
ATOM 924 C CA . MET A 1 120 ? 3.638 5.154 0.508 1.00 90.94 120 MET A CA 1
ATOM 925 C C . MET A 1 120 ? 5.074 5.455 0.055 1.00 90.94 120 MET A C 1
ATOM 927 O O . MET A 1 120 ? 5.551 4.865 -0.909 1.00 90.94 120 MET A O 1
ATOM 931 N N . ALA A 1 121 ? 5.793 6.325 0.767 1.00 90.31 121 ALA A N 1
ATOM 932 C CA . ALA A 1 121 ? 7.204 6.590 0.501 1.00 90.31 121 ALA A CA 1
ATOM 933 C C . ALA A 1 121 ? 8.041 5.311 0.657 1.00 90.31 121 ALA A C 1
ATOM 935 O O . ALA A 1 121 ? 8.905 5.034 -0.169 1.00 90.31 121 ALA A O 1
ATOM 936 N N . TRP A 1 122 ? 7.736 4.479 1.656 1.00 88.94 122 TRP A N 1
ATOM 937 C CA . TRP A 1 122 ? 8.411 3.196 1.832 1.00 88.94 122 TRP A CA 1
ATOM 938 C C . TRP A 1 122 ? 8.107 2.195 0.705 1.00 88.94 122 TRP A C 1
ATOM 940 O O . TRP A 1 122 ? 9.018 1.494 0.270 1.00 88.94 122 TRP A O 1
ATOM 950 N N . ILE A 1 123 ? 6.882 2.179 0.161 1.00 90.31 123 ILE A N 1
ATOM 951 C CA . ILE A 1 123 ? 6.550 1.408 -1.055 1.00 90.31 123 ILE A CA 1
ATOM 952 C C . ILE A 1 123 ? 7.422 1.861 -2.237 1.00 90.31 123 ILE A C 1
ATOM 954 O O . ILE A 1 123 ? 8.000 1.027 -2.931 1.00 90.31 123 ILE A O 1
ATOM 958 N N . ILE A 1 124 ? 7.553 3.174 -2.458 1.00 91.25 124 ILE A N 1
ATOM 959 C CA . ILE A 1 124 ? 8.388 3.731 -3.538 1.00 91.25 124 ILE A CA 1
ATOM 960 C C . ILE A 1 124 ? 9.856 3.343 -3.345 1.00 91.25 124 ILE A C 1
ATOM 962 O O . ILE A 1 124 ? 10.512 2.945 -4.306 1.00 91.25 124 ILE A O 1
ATOM 966 N N . LEU A 1 125 ? 10.356 3.419 -2.110 1.00 88.00 125 LEU A N 1
ATOM 967 C CA . LEU A 1 125 ? 11.717 3.018 -1.755 1.00 88.00 125 LEU A CA 1
ATOM 968 C C . LEU A 1 125 ? 11.963 1.537 -2.068 1.00 88.00 125 LEU A C 1
ATOM 970 O O . LEU A 1 125 ? 12.934 1.199 -2.741 1.00 88.00 125 LEU A O 1
ATOM 974 N N . MET A 1 126 ? 11.053 0.663 -1.629 1.00 85.88 126 MET A N 1
ATOM 975 C CA . MET A 1 126 ? 11.142 -0.778 -1.862 1.00 85.88 126 MET A CA 1
ATOM 976 C C . MET A 1 126 ? 11.121 -1.117 -3.356 1.00 85.88 126 MET A C 1
ATOM 978 O O . MET A 1 126 ? 11.962 -1.890 -3.815 1.00 85.88 126 MET A O 1
ATOM 982 N N . HIS A 1 127 ? 10.224 -0.508 -4.137 1.00 87.00 127 HIS A N 1
ATOM 983 C CA . HIS A 1 127 ? 10.208 -0.705 -5.586 1.00 87.00 127 HIS A CA 1
ATOM 984 C C . HIS A 1 127 ? 11.479 -0.173 -6.252 1.00 87.00 127 HIS A C 1
ATOM 986 O O . HIS A 1 127 ? 12.027 -0.866 -7.099 1.00 87.00 127 HIS A O 1
ATOM 992 N N . THR A 1 128 ? 12.013 0.971 -5.822 1.00 85.94 128 THR A N 1
ATOM 993 C CA . THR A 1 128 ? 13.244 1.530 -6.405 1.00 85.94 128 THR A CA 1
ATOM 994 C C . THR A 1 128 ? 14.417 0.554 -6.263 1.00 85.94 128 THR A C 1
ATOM 996 O O . THR A 1 128 ? 15.138 0.310 -7.228 1.00 85.94 128 THR A O 1
ATOM 999 N N . TRP A 1 129 ? 14.573 -0.063 -5.088 1.00 80.12 129 TRP A N 1
ATOM 1000 C CA . TRP A 1 129 ? 15.633 -1.049 -4.846 1.00 80.12 129 TRP A CA 1
ATOM 1001 C C . TRP A 1 129 ? 15.357 -2.384 -5.549 1.00 80.12 129 TRP A C 1
ATOM 1003 O O . TRP A 1 129 ? 16.279 -2.999 -6.077 1.00 80.12 129 TRP A O 1
ATOM 1013 N N . GLY A 1 130 ? 14.099 -2.834 -5.590 1.00 75.19 130 GLY A N 1
ATOM 1014 C CA . GLY A 1 130 ? 13.730 -4.112 -6.207 1.00 75.19 130 GLY A CA 1
ATOM 1015 C C . GLY A 1 130 ? 13.720 -4.100 -7.740 1.00 75.19 130 GLY A C 1
ATOM 1016 O O . GLY A 1 130 ? 14.083 -5.097 -8.365 1.00 75.19 130 GLY A O 1
ATOM 1017 N N . MET A 1 131 ? 13.328 -2.987 -8.369 1.00 70.25 131 MET A N 1
ATOM 1018 C CA . MET A 1 131 ? 13.163 -2.898 -9.826 1.00 70.25 131 MET A CA 1
ATOM 1019 C C . MET A 1 131 ? 14.484 -3.014 -10.579 1.00 70.25 131 MET A C 1
ATOM 1021 O O . MET A 1 131 ? 14.518 -3.607 -11.655 1.00 70.25 131 MET A O 1
ATOM 1025 N N . LEU A 1 132 ? 15.581 -2.487 -10.036 1.00 63.16 132 LEU A N 1
ATOM 1026 C CA . LEU A 1 132 ? 16.887 -2.558 -10.699 1.00 63.16 132 LEU A CA 1
ATOM 1027 C C . LEU A 1 132 ? 17.452 -3.979 -10.741 1.00 63.16 132 LEU A C 1
ATOM 1029 O O . LEU A 1 132 ? 18.080 -4.357 -11.726 1.00 63.16 132 LEU A O 1
ATOM 1033 N N . VAL A 1 133 ? 17.149 -4.795 -9.729 1.00 60.34 133 VAL A N 1
ATOM 1034 C CA . VAL A 1 133 ? 17.451 -6.235 -9.754 1.00 60.34 133 VAL A CA 1
ATOM 1035 C C . VAL A 1 133 ? 16.606 -6.938 -10.800 1.00 60.34 133 VAL A C 1
ATOM 1037 O O . VAL A 1 133 ? 17.118 -7.738 -11.577 1.00 60.34 133 VAL A O 1
ATOM 1040 N N . ALA A 1 134 ? 15.306 -6.635 -10.821 1.00 61.47 134 ALA A N 1
ATOM 1041 C CA . ALA A 1 134 ? 14.355 -7.290 -11.710 1.00 61.47 134 ALA A CA 1
ATOM 1042 C C . ALA A 1 134 ? 14.578 -6.931 -13.192 1.00 61.47 134 ALA A C 1
ATOM 1044 O O . ALA A 1 134 ? 14.326 -7.759 -14.061 1.00 61.47 134 ALA A O 1
ATOM 1045 N N . SER A 1 135 ? 15.069 -5.721 -13.480 1.00 61.78 135 SER A N 1
ATOM 1046 C CA . SER A 1 135 ? 15.303 -5.211 -14.842 1.00 61.78 135 SER A CA 1
ATOM 1047 C C . SER A 1 135 ? 16.717 -5.467 -15.385 1.00 61.78 135 SER A C 1
ATOM 1049 O O . SER A 1 135 ? 16.972 -5.166 -16.547 1.00 61.78 135 SER A O 1
ATOM 1051 N N . GLN A 1 136 ? 17.615 -6.051 -14.579 1.00 62.78 136 GLN A N 1
ATOM 1052 C CA . GLN A 1 136 ? 18.985 -6.455 -14.947 1.00 62.78 136 GLN A CA 1
ATOM 1053 C C . GLN A 1 136 ? 19.876 -5.342 -15.537 1.00 62.78 136 GLN A C 1
ATOM 1055 O O . GLN A 1 136 ? 20.876 -5.623 -16.191 1.00 62.78 136 GLN A O 1
ATOM 1060 N N . VAL A 1 137 ? 19.559 -4.066 -15.297 1.00 64.94 137 VAL A N 1
ATOM 1061 C CA . VAL A 1 137 ? 20.280 -2.925 -15.896 1.00 64.94 137 VAL A CA 1
ATOM 1062 C C . VAL A 1 137 ? 21.457 -2.458 -15.023 1.00 64.94 137 VAL A C 1
ATOM 1064 O O . VAL A 1 137 ? 21.691 -1.256 -14.888 1.00 64.94 137 VAL A O 1
ATOM 1067 N N . SER A 1 138 ? 22.198 -3.376 -14.391 1.00 70.69 138 SER A N 1
ATOM 1068 C CA . SER A 1 138 ? 23.338 -3.019 -13.533 1.00 70.69 138 SER A CA 1
ATOM 1069 C C . SER A 1 138 ? 24.648 -3.707 -13.910 1.00 70.69 138 SER A C 1
ATOM 1071 O O . SER A 1 138 ? 24.678 -4.873 -14.296 1.00 70.69 138 SER A O 1
ATOM 1073 N N . TRP A 1 139 ? 25.754 -2.967 -13.778 1.00 72.31 139 TRP A N 1
ATOM 1074 C CA . TRP A 1 139 ? 27.104 -3.457 -14.095 1.00 72.31 139 TRP A CA 1
ATOM 1075 C C . TRP A 1 139 ? 27.582 -4.563 -13.146 1.00 72.31 139 TRP A C 1
ATOM 1077 O O . TRP A 1 139 ? 28.405 -5.389 -13.523 1.00 72.31 139 TRP A O 1
ATOM 1087 N N . ASN A 1 140 ? 27.073 -4.580 -11.914 1.00 72.81 140 ASN A N 1
ATOM 1088 C CA . ASN A 1 140 ? 27.574 -5.392 -10.808 1.00 72.81 140 ASN A CA 1
ATOM 1089 C C . ASN A 1 140 ? 26.517 -6.365 -10.254 1.00 72.81 140 ASN A C 1
ATOM 1091 O O . ASN A 1 140 ? 26.432 -6.575 -9.050 1.00 72.81 140 ASN A O 1
ATOM 1095 N N . LEU A 1 141 ? 25.702 -6.978 -11.121 1.00 68.19 141 LEU A N 1
ATOM 1096 C CA . LEU A 1 141 ? 24.623 -7.917 -10.753 1.00 68.19 141 LEU A CA 1
ATOM 1097 C C . LEU A 1 141 ? 25.039 -9.023 -9.764 1.00 68.19 141 LEU A C 1
ATOM 1099 O O . LEU A 1 141 ? 24.243 -9.422 -8.911 1.00 68.19 141 LEU A O 1
ATOM 1103 N N . VAL A 1 142 ? 26.272 -9.524 -9.871 1.00 64.31 142 VAL A N 1
ATOM 1104 C CA . VAL A 1 142 ? 26.820 -10.534 -8.949 1.00 64.31 142 VAL A CA 1
ATOM 1105 C C . VAL A 1 142 ? 27.046 -9.931 -7.562 1.00 64.31 142 VAL A C 1
ATOM 1107 O O . VAL A 1 142 ? 26.599 -10.501 -6.565 1.00 64.31 142 VAL A O 1
ATOM 1110 N N . ASP A 1 143 ? 27.635 -8.737 -7.504 1.00 62.84 143 ASP A N 1
ATOM 1111 C CA . ASP A 1 143 ? 27.862 -8.011 -6.256 1.00 62.84 143 ASP A CA 1
ATOM 1112 C C . ASP A 1 143 ? 26.546 -7.588 -5.611 1.00 62.84 143 ASP A C 1
ATOM 1114 O O . ASP A 1 143 ? 26.446 -7.606 -4.395 1.00 62.84 143 ASP A O 1
ATOM 1118 N N . VAL A 1 144 ? 25.494 -7.292 -6.381 1.00 63.41 144 VAL A N 1
ATOM 1119 C CA . VAL A 1 144 ? 24.159 -6.987 -5.834 1.00 63.41 144 VAL A CA 1
ATOM 1120 C C . VAL A 1 144 ? 23.639 -8.121 -4.950 1.00 63.41 144 VAL A C 1
ATOM 1122 O O . VAL A 1 144 ? 23.151 -7.872 -3.845 1.00 63.41 144 VAL A O 1
ATOM 1125 N N . LYS A 1 145 ? 23.799 -9.377 -5.387 1.00 64.00 145 LYS A N 1
ATOM 1126 C CA . LYS A 1 145 ? 23.407 -10.549 -4.586 1.00 64.00 145 LYS A CA 1
ATOM 1127 C C . LYS A 1 145 ? 24.219 -10.652 -3.289 1.00 64.00 145 LYS A C 1
ATOM 1129 O O . LYS A 1 145 ? 23.675 -11.074 -2.270 1.00 64.00 145 LYS A O 1
ATOM 1134 N N . LEU A 1 146 ? 25.486 -10.236 -3.310 1.00 61.16 146 LEU A N 1
ATOM 1135 C CA . LEU A 1 146 ? 26.370 -10.211 -2.139 1.00 61.16 146 LEU A CA 1
ATOM 1136 C C . LEU A 1 146 ? 26.079 -9.016 -1.212 1.00 61.16 146 LEU A C 1
ATOM 1138 O O . LEU A 1 146 ? 26.001 -9.186 0.002 1.00 61.16 146 LEU A O 1
ATOM 1142 N N . ILE A 1 147 ? 25.792 -7.834 -1.762 1.00 61.38 147 ILE A N 1
ATOM 1143 C CA . ILE A 1 147 ? 25.373 -6.629 -1.030 1.00 61.38 147 ILE A CA 1
ATOM 1144 C C . ILE A 1 147 ? 24.081 -6.902 -0.248 1.00 61.38 147 ILE A C 1
ATOM 1146 O O . ILE A 1 147 ? 23.925 -6.422 0.880 1.00 61.38 147 ILE A O 1
ATOM 1150 N N . TYR A 1 148 ? 23.168 -7.712 -0.800 1.00 65.12 148 TYR A N 1
ATOM 1151 C CA . TYR A 1 148 ? 21.989 -8.178 -0.065 1.00 65.12 148 TYR A CA 1
ATOM 1152 C C . TYR A 1 148 ? 22.315 -9.080 1.110 1.00 65.12 148 TYR A C 1
ATOM 1154 O O . TYR A 1 148 ? 21.597 -9.034 2.103 1.00 65.12 148 TYR A O 1
ATOM 1162 N N . LYS A 1 149 ? 23.383 -9.870 1.028 1.00 62.84 149 LYS A N 1
ATOM 1163 C CA . LYS A 1 149 ? 23.799 -10.752 2.117 1.00 62.84 149 LYS A CA 1
ATOM 1164 C C . LYS A 1 149 ? 24.422 -9.966 3.273 1.00 62.84 149 LYS A C 1
ATOM 1166 O O . LYS A 1 149 ? 24.128 -10.256 4.434 1.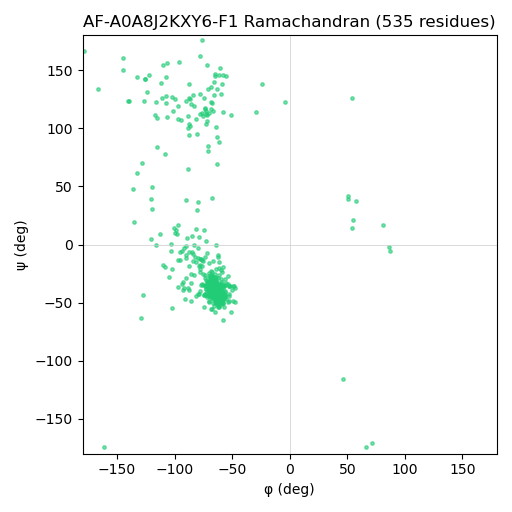00 62.84 149 LYS A O 1
ATOM 1171 N N . GLU A 1 150 ? 25.263 -8.979 2.970 1.00 63.88 150 GLU A N 1
ATOM 1172 C CA . GLU A 1 150 ? 26.132 -8.357 3.976 1.00 63.88 150 GLU A CA 1
ATOM 1173 C C . GLU A 1 150 ? 25.538 -7.117 4.652 1.00 63.88 150 GLU A C 1
ATOM 1175 O O . GLU A 1 150 ? 25.774 -6.889 5.841 1.00 63.88 150 GLU A O 1
ATOM 1180 N N . ASN A 1 151 ? 24.721 -6.327 3.951 1.00 69.38 151 ASN A N 1
ATOM 1181 C CA . ASN A 1 151 ? 24.217 -5.078 4.510 1.00 69.38 151 ASN A CA 1
ATOM 1182 C C . ASN A 1 151 ? 22.841 -5.254 5.174 1.00 69.38 151 ASN A C 1
ATOM 1184 O O . ASN A 1 151 ? 21.810 -5.359 4.509 1.00 69.38 151 ASN A O 1
ATOM 1188 N N . TRP A 1 152 ? 22.811 -5.219 6.510 1.00 67.69 152 TRP A N 1
ATOM 1189 C CA . TRP A 1 152 ? 21.584 -5.405 7.292 1.00 67.69 152 TRP A CA 1
ATOM 1190 C C . TRP A 1 152 ? 20.492 -4.363 6.985 1.00 67.69 152 TRP A C 1
ATOM 1192 O O . TRP A 1 152 ? 19.302 -4.672 7.067 1.00 67.69 152 TRP A O 1
ATOM 1202 N N . THR A 1 153 ? 20.884 -3.145 6.596 1.00 68.06 153 THR A N 1
ATOM 1203 C CA . THR A 1 153 ? 19.945 -2.063 6.247 1.00 68.06 153 THR A CA 1
ATOM 1204 C C . THR A 1 153 ? 19.161 -2.370 4.972 1.00 68.06 153 THR A C 1
ATOM 1206 O O . THR A 1 153 ? 18.008 -1.957 4.847 1.00 68.06 153 THR A O 1
ATOM 1209 N N . SER A 1 154 ? 19.727 -3.174 4.065 1.00 66.88 154 SER A N 1
ATOM 1210 C CA . SER A 1 154 ? 19.048 -3.616 2.849 1.00 66.88 154 SER A CA 1
ATOM 1211 C C . SER A 1 154 ? 17.778 -4.401 3.179 1.00 66.88 154 SER A C 1
ATOM 1213 O O . SER A 1 154 ? 16.767 -4.220 2.504 1.00 66.88 154 SER A O 1
ATOM 1215 N N . PHE A 1 155 ? 17.756 -5.217 4.238 1.00 69.69 155 PHE A N 1
ATOM 1216 C CA . PHE A 1 155 ? 16.565 -6.009 4.585 1.00 69.69 155 PHE A CA 1
ATOM 1217 C C . PHE A 1 155 ? 15.363 -5.147 4.992 1.00 69.69 155 PHE A C 1
ATOM 1219 O O . PHE A 1 155 ? 14.227 -5.524 4.707 1.00 69.69 155 PHE A O 1
ATOM 1226 N N . LEU A 1 156 ? 15.597 -3.960 5.569 1.00 70.88 156 LEU A N 1
ATOM 1227 C CA . LEU A 1 156 ? 14.531 -2.999 5.887 1.00 70.88 156 LEU A CA 1
ATOM 1228 C C . LEU A 1 156 ? 13.825 -2.476 4.627 1.00 70.88 156 LEU A C 1
ATOM 1230 O O . LEU A 1 156 ? 12.646 -2.127 4.670 1.00 70.88 156 LEU A O 1
ATOM 1234 N N . VAL A 1 157 ? 14.540 -2.426 3.502 1.00 74.31 157 VAL A N 1
ATOM 1235 C CA . VAL A 1 157 ? 13.998 -1.976 2.217 1.00 74.31 157 VAL A CA 1
ATOM 1236 C C . VAL A 1 157 ? 13.324 -3.133 1.481 1.00 74.31 157 VAL A C 1
ATOM 1238 O O . VAL A 1 157 ? 12.177 -3.012 1.058 1.00 74.31 157 VAL A O 1
ATOM 1241 N N . HIS A 1 158 ? 13.990 -4.285 1.382 1.00 69.94 158 HIS A N 1
ATOM 1242 C CA . HIS A 1 158 ? 13.522 -5.418 0.574 1.00 69.94 158 HIS A CA 1
ATOM 1243 C C . HIS A 1 158 ? 12.326 -6.144 1.186 1.00 69.94 158 HIS A C 1
ATOM 1245 O O . HIS A 1 158 ? 11.416 -6.536 0.456 1.00 69.94 158 HIS A O 1
ATOM 1251 N N . ASN A 1 159 ? 12.264 -6.255 2.518 1.00 74.00 159 ASN A N 1
ATOM 1252 C CA . ASN A 1 159 ? 11.072 -6.768 3.193 1.00 74.00 159 ASN A CA 1
ATOM 1253 C C . ASN A 1 159 ? 9.973 -5.706 3.366 1.00 74.00 159 ASN A C 1
ATOM 1255 O O . ASN A 1 159 ? 9.009 -5.903 4.106 1.00 74.00 159 ASN A O 1
ATOM 1259 N N . GLY A 1 160 ? 10.089 -4.567 2.677 1.00 69.12 160 GLY A N 1
ATOM 1260 C CA . GLY A 1 160 ? 9.126 -3.471 2.724 1.00 69.12 160 GLY A CA 1
ATOM 1261 C C . GLY A 1 160 ? 7.734 -3.823 2.192 1.00 69.12 160 GLY A C 1
ATOM 1262 O O . GLY A 1 160 ? 6.851 -2.977 2.238 1.00 69.12 160 GLY A O 1
ATOM 1263 N N . LEU A 1 161 ? 7.475 -5.052 1.733 1.00 76.56 161 LEU A N 1
ATOM 1264 C CA . LEU A 1 161 ? 6.148 -5.522 1.298 1.00 76.56 161 LEU A CA 1
ATOM 1265 C C . LEU A 1 161 ? 5.081 -5.429 2.402 1.00 76.56 161 LEU A C 1
ATOM 1267 O O . LEU A 1 161 ? 3.884 -5.325 2.111 1.00 76.56 161 LEU A O 1
ATOM 1271 N N . VAL A 1 162 ? 5.513 -5.425 3.666 1.00 84.31 162 VAL A N 1
ATOM 1272 C CA . VAL A 1 162 ? 4.647 -5.206 4.833 1.00 84.31 162 VAL A CA 1
ATOM 1273 C C . VAL A 1 162 ? 4.132 -3.764 4.937 1.00 84.31 162 VAL A C 1
ATOM 1275 O O . VAL A 1 162 ? 3.128 -3.509 5.594 1.00 84.31 162 VAL A O 1
ATOM 1278 N N . SER A 1 163 ? 4.728 -2.805 4.223 1.00 86.19 163 SER A N 1
ATOM 1279 C CA . SER A 1 163 ? 4.199 -1.433 4.129 1.00 86.19 163 SER A CA 1
ATOM 1280 C C . SER A 1 163 ? 2.762 -1.394 3.592 1.00 86.19 163 SER A C 1
ATOM 1282 O O . SER A 1 163 ? 1.933 -0.623 4.078 1.00 86.19 163 SER A O 1
ATOM 1284 N N . VAL A 1 164 ? 2.431 -2.287 2.654 1.00 88.75 164 VAL A N 1
ATOM 1285 C CA . VAL A 1 164 ? 1.077 -2.454 2.107 1.00 88.75 164 VAL A CA 1
ATOM 1286 C C . VAL A 1 164 ? 0.112 -2.996 3.174 1.00 88.75 164 VAL A C 1
ATOM 1288 O O . VAL A 1 164 ? -1.058 -2.617 3.217 1.00 88.75 164 VAL A O 1
ATOM 1291 N N . ASP A 1 165 ? 0.606 -3.817 4.104 1.00 91.81 165 ASP A N 1
ATOM 1292 C CA . ASP A 1 165 ? -0.182 -4.366 5.216 1.00 91.81 165 ASP A CA 1
ATOM 1293 C C . ASP A 1 165 ? -0.611 -3.288 6.226 1.00 91.81 165 ASP A C 1
ATOM 1295 O O . ASP A 1 165 ? -1.686 -3.383 6.832 1.00 91.81 165 ASP A O 1
ATOM 1299 N N . THR A 1 166 ? 0.151 -2.195 6.336 1.00 92.00 166 THR A N 1
ATOM 1300 C CA . THR A 1 166 ? -0.271 -0.994 7.073 1.00 92.00 166 THR A CA 1
ATOM 1301 C C . THR A 1 166 ? -1.540 -0.392 6.461 1.00 92.00 166 THR A C 1
ATOM 1303 O O . THR A 1 166 ? -2.460 -0.015 7.193 1.00 92.00 166 THR A O 1
ATOM 1306 N N . PHE A 1 167 ? -1.639 -0.331 5.128 1.00 91.06 167 PHE A N 1
ATOM 1307 C CA . PHE A 1 167 ? -2.831 0.193 4.459 1.00 91.06 167 PHE A CA 1
ATOM 1308 C C . PHE A 1 167 ? -4.054 -0.705 4.656 1.00 91.06 167 PHE A C 1
ATOM 1310 O O . PHE A 1 167 ? -5.127 -0.184 4.970 1.00 91.06 167 PHE A O 1
ATOM 1317 N N . PHE A 1 168 ? -3.891 -2.031 4.594 1.00 95.00 168 PHE A N 1
ATOM 1318 C CA . PHE A 1 168 ? -4.968 -2.966 4.935 1.00 95.00 168 PHE A CA 1
ATOM 1319 C C . PHE A 1 168 ? -5.457 -2.782 6.376 1.00 95.00 168 PHE A C 1
ATOM 1321 O O . PHE A 1 168 ? -6.664 -2.689 6.604 1.00 95.00 168 PHE A O 1
ATOM 1328 N N . THR A 1 169 ? -4.537 -2.644 7.335 1.00 94.12 169 THR A N 1
ATOM 1329 C CA . THR A 1 169 ? -4.873 -2.403 8.750 1.00 94.12 169 THR A CA 1
ATOM 1330 C C . THR A 1 169 ? -5.673 -1.110 8.922 1.00 94.12 169 THR A C 1
ATOM 1332 O O . THR A 1 169 ? -6.716 -1.092 9.580 1.00 94.12 169 THR A O 1
ATOM 1335 N N . MET A 1 170 ? -5.233 -0.020 8.284 1.00 91.00 170 MET A N 1
ATOM 1336 C CA . MET A 1 170 ? -5.955 1.255 8.308 1.00 91.00 170 MET A CA 1
ATOM 1337 C C . MET A 1 170 ? -7.339 1.152 7.653 1.00 91.00 170 MET A C 1
ATOM 1339 O O . MET A 1 170 ? -8.301 1.707 8.185 1.00 91.00 170 MET A O 1
ATOM 1343 N N . SER A 1 171 ? -7.448 0.458 6.517 1.00 93.06 171 SER A N 1
ATOM 1344 C CA . SER A 1 171 ? -8.708 0.268 5.789 1.00 93.06 171 SER A CA 1
ATOM 1345 C C . SER A 1 171 ? -9.730 -0.494 6.637 1.00 93.06 171 SER A C 1
ATOM 1347 O O . SER A 1 171 ? -10.826 0.019 6.878 1.00 93.06 171 SER A O 1
ATOM 1349 N N . GLY A 1 172 ? -9.348 -1.650 7.193 1.00 95.31 172 GLY A N 1
ATOM 1350 C CA . GLY A 1 172 ? -10.215 -2.456 8.059 1.00 95.31 172 GLY A CA 1
ATOM 1351 C C . GLY A 1 172 ? -10.691 -1.697 9.300 1.00 95.31 172 GLY A C 1
ATOM 1352 O O . GLY A 1 172 ? -11.875 -1.752 9.644 1.00 95.31 172 GLY A O 1
ATOM 1353 N N . LEU A 1 173 ? -9.806 -0.910 9.924 1.00 94.38 173 LEU A N 1
ATOM 1354 C CA . LEU A 1 173 ? -10.140 -0.059 11.070 1.00 94.38 173 LEU A CA 1
ATOM 1355 C C . LEU A 1 173 ? -11.172 1.004 10.708 1.00 94.38 173 LEU A C 1
ATOM 1357 O O . LEU A 1 173 ? -12.203 1.115 11.373 1.00 94.38 173 LEU A O 1
ATOM 1361 N N . LEU A 1 174 ? -10.899 1.791 9.667 1.00 91.56 174 LEU A N 1
ATOM 1362 C CA . LEU A 1 174 ? -11.734 2.927 9.285 1.00 91.56 174 LEU A CA 1
ATOM 1363 C C . LEU A 1 174 ? -13.114 2.484 8.812 1.00 91.56 174 LEU A C 1
ATOM 1365 O O . LEU A 1 174 ? -14.108 3.104 9.190 1.00 91.56 174 LEU A O 1
ATOM 1369 N N . VAL A 1 175 ? -13.189 1.426 8.002 1.00 93.88 175 VAL A N 1
ATOM 1370 C CA . VAL A 1 175 ? -14.473 0.894 7.534 1.00 93.88 175 VAL A CA 1
ATOM 1371 C C . VAL A 1 175 ? -15.278 0.376 8.724 1.00 93.88 175 VAL A C 1
ATOM 1373 O O . VAL A 1 175 ? -16.428 0.775 8.882 1.00 93.88 175 VAL A O 1
ATOM 1376 N N . THR A 1 176 ? -14.669 -0.422 9.606 1.00 95.81 176 THR A N 1
ATOM 1377 C CA . THR A 1 176 ? -15.359 -0.982 10.779 1.00 95.81 176 THR A CA 1
ATOM 1378 C C . THR A 1 176 ? -15.853 0.105 11.728 1.00 95.81 176 THR A C 1
ATOM 1380 O O . THR A 1 176 ? -17.025 0.112 12.097 1.00 95.81 176 THR A O 1
ATOM 1383 N N . TYR A 1 177 ? -14.991 1.059 12.089 1.00 93.88 177 TYR A N 1
ATOM 1384 C CA . TYR A 1 177 ? -15.342 2.150 12.999 1.00 93.88 177 TYR A CA 1
ATOM 1385 C C . TYR A 1 177 ? -16.491 3.009 12.453 1.00 93.88 177 TYR A C 1
ATOM 1387 O O . TYR A 1 177 ? -17.464 3.278 13.160 1.00 93.88 177 TYR A O 1
ATOM 1395 N N . ASN A 1 178 ? -16.403 3.421 11.183 1.00 91.19 178 ASN A N 1
ATOM 1396 C CA . ASN A 1 178 ? -17.436 4.252 10.566 1.00 91.19 178 ASN A CA 1
ATOM 1397 C C . ASN A 1 178 ? -18.747 3.485 10.392 1.00 91.19 178 ASN A C 1
ATOM 1399 O O . ASN A 1 178 ? -19.809 4.043 10.653 1.00 91.19 178 ASN A O 1
ATOM 1403 N N . LEU A 1 179 ? -18.682 2.211 10.002 1.00 93.31 179 LEU A N 1
ATOM 1404 C CA . LEU A 1 179 ? -19.871 1.396 9.801 1.00 93.31 179 LEU A CA 1
ATOM 1405 C C . LEU A 1 179 ? -20.616 1.137 11.115 1.00 93.31 179 LEU A C 1
ATOM 1407 O O . LEU A 1 179 ? -21.831 1.304 11.156 1.00 93.31 179 LEU A O 1
ATOM 1411 N N . LEU A 1 180 ? -19.901 0.824 12.201 1.00 93.56 180 LEU A N 1
ATOM 1412 C CA . LEU A 1 180 ? -20.490 0.701 13.539 1.00 93.56 180 LEU A CA 1
ATOM 1413 C C . LEU A 1 180 ? -21.177 2.002 13.976 1.00 93.56 180 LEU A C 1
ATOM 1415 O O . LEU A 1 180 ? -22.307 1.970 14.456 1.00 93.56 180 LEU A O 1
ATOM 1419 N N . LYS A 1 181 ? -20.545 3.158 13.733 1.00 91.44 181 LYS A N 1
ATOM 1420 C CA . LYS A 1 181 ? -21.133 4.475 14.023 1.00 91.44 181 LYS A CA 1
ATOM 1421 C C . LYS A 1 181 ? -22.386 4.759 13.192 1.00 91.44 181 LYS A C 1
ATOM 1423 O O . LYS A 1 181 ? -23.353 5.315 13.709 1.00 91.44 181 LYS A O 1
ATOM 1428 N N . THR A 1 182 ? -22.387 4.389 11.913 1.00 90.69 182 THR A N 1
ATOM 1429 C CA . THR A 1 182 ? -23.561 4.519 11.041 1.00 90.69 182 THR A CA 1
ATOM 1430 C C . THR A 1 182 ? -24.695 3.600 11.489 1.00 90.69 182 THR A C 1
ATOM 1432 O O . THR A 1 182 ? -25.843 4.036 11.495 1.00 90.69 182 THR A O 1
ATOM 1435 N N . LEU A 1 183 ? -24.393 2.362 11.891 1.00 93.19 183 LEU A N 1
ATOM 1436 C CA . LEU A 1 183 ? -25.385 1.410 12.396 1.00 93.19 183 LEU A CA 1
ATOM 1437 C C . LEU A 1 183 ? -26.016 1.888 13.711 1.00 93.19 183 LEU A C 1
ATOM 1439 O O . LEU A 1 183 ? -27.239 1.850 13.818 1.00 93.19 183 LEU A O 1
ATOM 1443 N N . ASP A 1 184 ? -25.222 2.416 14.649 1.00 91.31 184 ASP A N 1
ATOM 1444 C CA . ASP A 1 184 ? -25.731 3.047 15.878 1.00 91.31 184 ASP A CA 1
ATOM 1445 C C . ASP A 1 184 ? -26.653 4.230 15.562 1.00 91.31 184 ASP A C 1
ATOM 1447 O O . ASP A 1 184 ? -27.764 4.314 16.082 1.00 91.31 184 ASP A O 1
ATOM 1451 N N . LYS A 1 185 ? -26.222 5.127 14.664 1.00 90.94 185 LYS A N 1
ATOM 1452 C CA . LYS A 1 185 ? -26.993 6.326 14.307 1.00 90.94 185 LYS A CA 1
ATOM 1453 C C . LYS A 1 185 ? -28.303 5.997 13.584 1.00 90.94 185 LYS A C 1
ATOM 1455 O O . LYS A 1 185 ? -29.308 6.660 13.814 1.00 90.94 185 LYS A O 1
ATOM 1460 N N . ASN A 1 186 ? -28.291 5.001 12.702 1.00 91.44 186 ASN A N 1
ATOM 1461 C CA . ASN A 1 186 ? -29.430 4.653 11.851 1.00 91.44 186 ASN A CA 1
ATOM 1462 C C . ASN A 1 186 ? -30.256 3.473 12.395 1.00 91.44 186 ASN A C 1
ATOM 1464 O O . ASN A 1 186 ? -31.052 2.904 11.643 1.00 91.44 186 ASN A O 1
ATOM 1468 N N . GLN A 1 187 ? -30.041 3.061 13.651 1.00 87.06 187 GLN A N 1
ATOM 1469 C CA . GLN A 1 187 ? -30.719 1.920 14.283 1.00 87.06 187 GLN A CA 1
ATOM 1470 C C . GLN A 1 187 ? -30.665 0.637 13.427 1.00 87.06 187 GLN A C 1
ATOM 1472 O O . GLN A 1 187 ? -31.648 -0.084 13.271 1.00 87.06 187 GLN A O 1
ATOM 1477 N N . GLY A 1 188 ? -29.508 0.369 12.818 1.00 85.50 188 GLY A N 1
ATOM 1478 C CA . GLY A 1 188 ? -29.274 -0.811 11.981 1.00 85.50 188 GLY A CA 1
ATOM 1479 C C . GLY A 1 188 ? -29.674 -0.676 10.506 1.00 85.50 188 GLY A C 1
ATOM 1480 O O . GLY A 1 188 ? -29.431 -1.605 9.736 1.00 85.50 188 GLY A O 1
ATOM 1481 N N . ARG A 1 189 ? -30.238 0.460 10.066 1.00 85.56 189 ARG A N 1
ATOM 1482 C CA . ARG A 1 189 ? -30.556 0.692 8.644 1.00 85.56 189 ARG A CA 1
ATOM 1483 C C . ARG A 1 189 ? -29.299 1.063 7.850 1.00 85.56 189 ARG A C 1
ATOM 1485 O O . ARG A 1 189 ? -28.744 2.154 8.007 1.00 85.56 189 ARG A O 1
ATOM 1492 N N . LEU A 1 190 ? -28.888 0.175 6.947 1.00 87.62 190 LEU A N 1
ATOM 1493 C CA . LEU A 1 190 ? -27.738 0.356 6.062 1.00 87.62 190 LEU A CA 1
ATOM 1494 C C . LEU A 1 190 ? -28.150 0.142 4.603 1.00 87.62 190 LEU A C 1
ATOM 1496 O O . LEU A 1 190 ? -28.641 -0.923 4.243 1.00 87.62 190 LEU A O 1
ATOM 1500 N N . ASN A 1 191 ? -27.920 1.139 3.746 1.00 89.12 191 ASN A N 1
ATOM 1501 C CA . ASN A 1 191 ? -28.061 0.956 2.303 1.00 89.12 191 ASN A CA 1
ATOM 1502 C C . ASN A 1 191 ? -26.735 0.432 1.736 1.00 89.12 191 ASN A C 1
ATOM 1504 O O . ASN A 1 191 ? -25.829 1.215 1.449 1.00 89.12 191 ASN A O 1
ATOM 1508 N N . LEU A 1 192 ? -26.626 -0.894 1.619 1.00 90.62 192 LEU A N 1
ATOM 1509 C CA . LEU A 1 192 ? -25.425 -1.574 1.125 1.00 90.62 192 LEU A CA 1
ATOM 1510 C C . LEU A 1 192 ? -25.087 -1.186 -0.318 1.00 90.62 192 LEU A C 1
ATOM 1512 O O . LEU A 1 192 ? -23.934 -0.882 -0.607 1.00 90.62 192 LEU A O 1
ATOM 1516 N N . GLY A 1 193 ? -26.089 -1.122 -1.201 1.00 91.00 193 GLY A N 1
ATOM 1517 C CA . GLY A 1 193 ? -25.879 -0.747 -2.602 1.00 91.00 193 GLY A CA 1
ATOM 1518 C C . GLY A 1 193 ? -25.270 0.648 -2.727 1.00 91.00 193 GLY A C 1
ATOM 1519 O O . GLY A 1 193 ? -24.268 0.833 -3.411 1.00 91.00 193 GLY A O 1
ATOM 1520 N N . LEU A 1 194 ? -25.808 1.614 -1.978 1.00 88.06 194 LEU A N 1
ATOM 1521 C CA . LEU A 1 194 ? -25.269 2.971 -1.944 1.00 88.06 194 LEU A CA 1
ATOM 1522 C C . LEU A 1 194 ? -23.865 3.021 -1.314 1.00 88.06 194 LEU A C 1
ATOM 1524 O O . LEU A 1 194 ? -22.994 3.733 -1.805 1.00 88.06 194 LEU A O 1
ATOM 1528 N N . HIS A 1 195 ? -23.624 2.242 -0.256 1.00 88.75 195 HIS A N 1
ATOM 1529 C CA . HIS A 1 195 ? -22.315 2.144 0.395 1.00 88.75 195 HIS A CA 1
ATOM 1530 C C . HIS A 1 195 ? -21.219 1.654 -0.565 1.00 88.75 195 HIS A C 1
ATOM 1532 O O . HIS A 1 195 ? -20.132 2.237 -0.605 1.00 88.75 195 HIS A O 1
ATOM 1538 N N . TYR A 1 196 ? -21.512 0.624 -1.363 1.00 93.12 196 TYR A N 1
ATOM 1539 C CA . TYR A 1 196 ? -20.590 0.105 -2.372 1.00 93.12 196 TYR A CA 1
ATOM 1540 C C . TYR A 1 196 ? -20.435 1.059 -3.558 1.00 93.12 196 TYR A C 1
ATOM 1542 O O . TYR A 1 196 ? -19.306 1.339 -3.965 1.00 93.12 196 TYR A O 1
ATOM 1550 N N . LEU A 1 197 ? -21.541 1.626 -4.051 1.00 90.62 197 LEU A N 1
ATOM 1551 C CA . LEU A 1 197 ? -21.535 2.559 -5.176 1.00 90.62 197 LEU A CA 1
ATOM 1552 C C . LEU A 1 197 ? -20.663 3.788 -4.896 1.00 90.62 197 LEU A C 1
ATOM 1554 O O . LEU A 1 197 ? -19.834 4.144 -5.728 1.00 90.62 197 LEU A O 1
ATOM 1558 N N . HIS A 1 198 ? -20.781 4.393 -3.712 1.00 85.75 198 HIS A N 1
ATOM 1559 C CA . HIS A 1 198 ? -19.956 5.541 -3.329 1.00 85.75 198 HIS A CA 1
ATOM 1560 C C . HIS A 1 198 ? -18.461 5.240 -3.365 1.00 85.75 198 HIS A C 1
ATOM 1562 O O . HIS A 1 198 ? -17.664 6.051 -3.836 1.00 85.75 198 HIS A O 1
ATOM 1568 N N . ARG A 1 199 ? -18.051 4.070 -2.862 1.00 90.06 199 ARG A N 1
ATOM 1569 C CA . ARG A 1 199 ? -16.634 3.700 -2.887 1.00 90.06 199 ARG A CA 1
ATOM 1570 C C . ARG A 1 199 ? -16.160 3.437 -4.314 1.00 90.06 199 ARG A C 1
ATOM 1572 O O . ARG A 1 199 ? -15.066 3.874 -4.659 1.00 90.06 199 ARG A O 1
ATOM 1579 N N . TYR A 1 200 ? -16.976 2.765 -5.124 1.00 91.12 200 TYR A N 1
ATOM 1580 C CA . TYR A 1 200 ? -16.663 2.486 -6.523 1.00 91.12 200 TYR A CA 1
ATOM 1581 C C . TYR A 1 200 ? -16.499 3.784 -7.328 1.00 91.12 200 TYR A C 1
ATOM 1583 O O . TYR A 1 200 ? -15.440 4.025 -7.896 1.00 91.12 200 TYR A O 1
ATOM 1591 N N . LEU A 1 201 ? -17.482 4.691 -7.278 1.00 88.38 201 LEU A N 1
ATOM 1592 C CA . LEU A 1 201 ? -17.427 5.980 -7.982 1.00 88.38 201 LEU A CA 1
ATOM 1593 C C . LEU A 1 201 ? -16.275 6.878 -7.518 1.00 88.38 201 LEU A C 1
ATOM 1595 O O . LEU A 1 201 ? -15.788 7.695 -8.293 1.00 88.38 201 LEU A O 1
ATOM 1599 N N . ARG A 1 202 ? -15.813 6.722 -6.275 1.00 84.94 202 ARG A N 1
ATOM 1600 C CA . ARG A 1 202 ? -14.656 7.457 -5.762 1.00 84.94 202 ARG A CA 1
ATOM 1601 C C . ARG A 1 202 ? -13.322 6.950 -6.317 1.00 84.94 202 ARG A C 1
ATOM 1603 O O . ARG A 1 202 ? -12.448 7.763 -6.597 1.00 84.94 202 ARG A O 1
ATOM 1610 N N . LEU A 1 203 ? -13.122 5.634 -6.390 1.00 89.25 203 LEU A N 1
ATOM 1611 C CA . LEU A 1 203 ? -11.815 5.040 -6.711 1.00 89.25 203 LEU A CA 1
ATOM 1612 C C . LEU A 1 203 ? -11.649 4.763 -8.209 1.00 89.25 203 LEU A C 1
ATOM 1614 O O . LEU A 1 203 ? -10.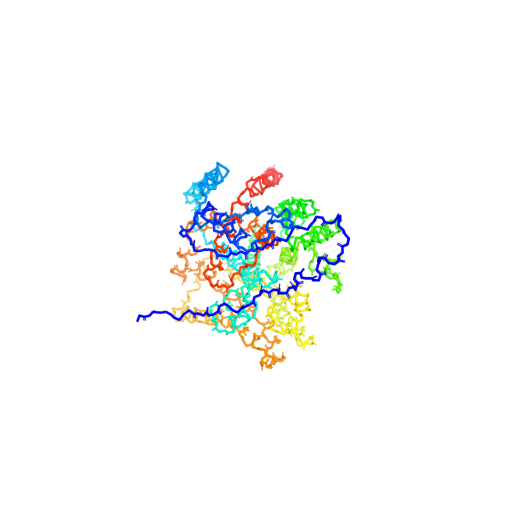572 4.974 -8.768 1.00 89.25 203 LEU A O 1
ATOM 1618 N N . THR A 1 204 ? -12.710 4.295 -8.860 1.00 91.44 204 THR A N 1
ATOM 1619 C CA . THR A 1 204 ? -12.648 3.771 -10.224 1.00 91.44 204 THR A CA 1
ATOM 1620 C C . THR A 1 204 ? -12.283 4.807 -11.290 1.00 91.44 204 THR A C 1
ATOM 1622 O O . THR A 1 204 ? -11.530 4.429 -12.179 1.00 91.44 204 THR A O 1
ATOM 1625 N N . PRO A 1 205 ? -12.702 6.091 -11.252 1.00 89.44 205 PRO A N 1
ATOM 1626 C CA . PRO A 1 205 ? -12.400 7.024 -12.345 1.00 89.44 205 PRO A CA 1
ATOM 1627 C C . PRO A 1 205 ? -10.899 7.233 -12.586 1.00 89.44 205 PRO A C 1
ATOM 1629 O O . PRO A 1 205 ? -10.418 7.063 -13.705 1.00 89.44 205 PRO A O 1
ATOM 1632 N N . ALA A 1 206 ? -10.138 7.533 -11.528 1.00 88.69 206 ALA A N 1
ATOM 1633 C CA . ALA A 1 206 ? -8.689 7.703 -11.634 1.00 88.69 206 ALA A CA 1
ATOM 1634 C C . ALA A 1 206 ? -7.998 6.386 -12.021 1.00 88.69 206 ALA A C 1
ATOM 1636 O O . ALA A 1 206 ? -7.076 6.372 -12.833 1.00 88.69 206 ALA A O 1
ATOM 1637 N N . TYR A 1 207 ? -8.476 5.266 -11.479 1.00 91.56 207 TYR A N 1
ATOM 1638 C CA . TYR A 1 207 ? -7.928 3.948 -11.775 1.00 91.56 207 TYR A CA 1
ATOM 1639 C C . TYR A 1 207 ? -8.160 3.524 -13.235 1.00 91.56 207 TYR A C 1
ATOM 1641 O O . TYR A 1 207 ? -7.236 3.041 -13.887 1.00 91.56 207 TYR A O 1
ATOM 1649 N N . ALA A 1 208 ? -9.358 3.770 -13.769 1.00 91.38 208 ALA A N 1
ATOM 1650 C CA . ALA A 1 208 ? -9.726 3.484 -15.149 1.00 91.38 208 ALA A CA 1
ATOM 1651 C C . ALA A 1 208 ? -8.911 4.310 -16.144 1.00 91.38 208 ALA A C 1
ATOM 1653 O O . ALA A 1 208 ? -8.466 3.765 -17.153 1.00 91.38 208 ALA A O 1
ATOM 1654 N N . LEU A 1 209 ? -8.650 5.588 -15.840 1.00 90.12 209 LEU A N 1
ATOM 1655 C CA . LEU A 1 209 ? -7.780 6.402 -16.683 1.00 90.12 209 LEU A CA 1
ATOM 1656 C C . LEU A 1 209 ? -6.371 5.812 -16.755 1.00 90.12 209 LEU A C 1
ATOM 1658 O O . LEU A 1 209 ? -5.838 5.662 -17.848 1.00 90.12 209 LEU A O 1
ATOM 1662 N N . ILE A 1 210 ? -5.781 5.450 -15.611 1.00 90.62 210 ILE A N 1
ATOM 1663 C CA . ILE A 1 210 ? -4.441 4.856 -15.593 1.00 90.62 210 ILE A CA 1
ATOM 1664 C C . ILE A 1 210 ? -4.418 3.562 -16.401 1.00 90.62 210 ILE A C 1
ATOM 1666 O O . ILE A 1 210 ? -3.554 3.417 -17.255 1.00 90.62 210 ILE A O 1
ATOM 1670 N N . ILE A 1 211 ? -5.391 2.667 -16.220 1.00 91.12 211 ILE A N 1
ATOM 1671 C CA . ILE A 1 211 ? -5.511 1.444 -17.030 1.00 91.12 211 ILE A CA 1
ATOM 1672 C C . ILE A 1 211 ? -5.591 1.767 -18.529 1.00 91.12 211 ILE A C 1
ATOM 1674 O O . ILE A 1 211 ? -4.903 1.129 -19.323 1.00 91.12 211 ILE A O 1
ATOM 1678 N N . GLY A 1 212 ? -6.373 2.780 -18.912 1.00 89.50 212 GLY A N 1
ATOM 1679 C CA . GLY A 1 212 ? -6.451 3.261 -20.291 1.00 89.50 212 GLY A CA 1
ATOM 1680 C C . GLY A 1 212 ? -5.097 3.738 -20.818 1.00 89.50 212 GLY A C 1
ATOM 1681 O O . GLY A 1 212 ? -4.675 3.306 -21.886 1.00 89.50 212 GLY A O 1
ATOM 1682 N N . CYS A 1 213 ? -4.371 4.552 -20.046 1.00 87.69 213 CYS A N 1
ATOM 1683 C CA . CYS A 1 213 ? -3.027 5.010 -20.401 1.00 87.69 213 CYS A CA 1
ATOM 1684 C C . CYS A 1 213 ? -2.038 3.846 -20.566 1.00 87.69 213 CYS A C 1
ATOM 1686 O O . CYS A 1 213 ? -1.221 3.868 -21.484 1.00 87.69 213 CYS A O 1
ATOM 1688 N N . LEU A 1 214 ? -2.116 2.819 -19.714 1.00 88.00 214 LEU A N 1
ATOM 1689 C CA . LEU A 1 214 ? -1.287 1.615 -19.843 1.00 88.00 214 LEU A CA 1
ATOM 1690 C C . LEU A 1 214 ? -1.621 0.828 -21.111 1.00 88.00 214 LEU A C 1
ATOM 1692 O O . LEU A 1 214 ? -0.723 0.341 -21.795 1.00 88.00 214 LEU A O 1
ATOM 1696 N N . ALA A 1 215 ? -2.907 0.732 -21.444 1.00 89.31 215 ALA A N 1
ATOM 1697 C CA . ALA A 1 215 ? -3.373 0.029 -22.629 1.00 89.31 215 ALA A CA 1
ATOM 1698 C C . ALA A 1 215 ? -3.011 0.745 -23.942 1.00 89.31 215 ALA A C 1
ATOM 1700 O O . ALA A 1 215 ? -2.905 0.073 -24.961 1.00 89.31 215 ALA A O 1
ATOM 1701 N N . THR A 1 216 ? -2.840 2.073 -23.954 1.00 87.62 216 THR A N 1
ATOM 1702 C CA . THR A 1 216 ? -2.712 2.829 -25.218 1.00 87.62 216 THR A CA 1
ATOM 1703 C C . THR A 1 216 ? -1.489 3.734 -25.320 1.00 87.62 216 THR A C 1
ATOM 1705 O O . THR A 1 216 ? -0.856 3.762 -26.368 1.00 87.62 216 THR A O 1
ATOM 1708 N N . ILE A 1 217 ? -1.140 4.481 -24.271 1.00 86.06 217 ILE A N 1
ATOM 1709 C CA . ILE A 1 217 ? -0.117 5.539 -24.333 1.00 86.06 217 ILE A CA 1
ATOM 1710 C C . ILE A 1 217 ? 1.278 4.980 -24.062 1.00 86.06 217 ILE A C 1
ATOM 1712 O O . ILE A 1 217 ? 2.242 5.422 -24.686 1.00 86.06 217 ILE A O 1
ATOM 1716 N N . ILE A 1 218 ? 1.390 4.020 -23.138 1.00 84.00 218 ILE A N 1
ATOM 1717 C CA . ILE A 1 218 ? 2.682 3.514 -22.657 1.00 84.00 218 ILE A CA 1
ATOM 1718 C C . ILE A 1 218 ? 3.652 3.137 -23.782 1.00 84.00 218 ILE A C 1
ATOM 1720 O O . ILE A 1 218 ? 4.763 3.650 -23.712 1.00 84.00 218 ILE A O 1
ATOM 1724 N N . PRO A 1 219 ? 3.288 2.362 -24.824 1.00 83.50 219 PRO A N 1
ATOM 1725 C CA . PRO A 1 219 ? 4.228 1.967 -25.881 1.00 83.50 219 PRO A CA 1
ATOM 1726 C C . PRO A 1 219 ? 4.919 3.142 -26.585 1.00 83.50 219 PRO A C 1
ATOM 1728 O O . PRO A 1 219 ? 6.065 3.028 -27.009 1.00 83.50 219 PRO A O 1
ATOM 1731 N N . TYR A 1 220 ? 4.251 4.297 -26.660 1.00 83.31 220 TYR A N 1
ATOM 1732 C CA . TYR A 1 220 ? 4.727 5.484 -27.374 1.00 83.31 220 TYR A CA 1
ATOM 1733 C C . TYR A 1 220 ? 5.494 6.473 -26.488 1.00 83.31 220 TYR A C 1
ATOM 1735 O O . TYR A 1 220 ? 6.016 7.472 -26.979 1.00 83.31 220 TYR A O 1
ATOM 1743 N N . LEU A 1 221 ? 5.556 6.233 -25.176 1.00 82.19 221 LEU A N 1
ATOM 1744 C CA . LEU A 1 221 ? 6.118 7.188 -24.220 1.00 82.19 221 LEU A CA 1
ATOM 1745 C C . LEU A 1 221 ? 7.656 7.241 -24.255 1.00 82.19 221 LEU A C 1
ATOM 1747 O O . LEU A 1 221 ? 8.259 8.241 -23.856 1.00 82.19 221 LEU A O 1
ATOM 1751 N N . SER A 1 222 ? 8.317 6.166 -24.687 1.00 85.19 222 SER A N 1
ATOM 1752 C CA . SER A 1 222 ? 9.777 6.095 -24.756 1.00 85.19 222 SER A CA 1
ATOM 1753 C C . SER A 1 222 ? 10.273 4.980 -25.677 1.00 85.19 222 SER A C 1
ATOM 1755 O O . SER A 1 222 ? 9.500 4.328 -26.363 1.00 85.19 222 SER A O 1
ATOM 1757 N N . SER A 1 223 ? 11.593 4.786 -25.700 1.00 83.50 223 SER A N 1
ATOM 1758 C CA . SER A 1 223 ? 12.256 3.646 -26.336 1.00 83.50 223 SER A CA 1
ATOM 1759 C C . SER A 1 223 ? 13.491 3.241 -25.531 1.00 83.50 223 SER A C 1
ATOM 1761 O O . SER A 1 223 ? 14.133 4.077 -24.887 1.00 83.50 223 SER A O 1
ATOM 1763 N N . GLY A 1 224 ? 13.844 1.959 -25.573 1.00 83.38 224 GLY A N 1
ATOM 1764 C CA . GLY A 1 224 ? 14.984 1.406 -24.848 1.00 83.38 224 GLY A CA 1
ATOM 1765 C C . GLY A 1 224 ? 15.161 -0.090 -25.105 1.00 83.38 224 GLY A C 1
ATOM 1766 O O . GLY A 1 224 ? 14.248 -0.731 -25.625 1.00 83.38 224 GLY A O 1
ATOM 1767 N N . PRO A 1 225 ? 16.318 -0.661 -24.736 1.00 82.38 225 PRO A N 1
ATOM 1768 C CA . PRO A 1 225 ? 16.622 -2.073 -24.974 1.00 82.38 225 PRO A CA 1
ATOM 1769 C C . PRO A 1 225 ? 15.625 -3.019 -24.289 1.00 82.38 225 PRO A C 1
ATOM 1771 O O . PRO A 1 225 ? 15.264 -4.045 -24.853 1.00 82.38 225 PRO A O 1
ATOM 1774 N N . ASN A 1 226 ? 15.113 -2.639 -23.113 1.00 83.62 226 ASN A N 1
ATOM 1775 C CA . ASN A 1 226 ? 14.127 -3.422 -22.364 1.00 83.62 226 ASN A CA 1
ATOM 1776 C C . ASN A 1 226 ? 12.690 -2.895 -22.529 1.00 83.62 226 ASN A C 1
ATOM 1778 O O . ASN A 1 226 ? 11.797 -3.272 -21.770 1.00 83.62 226 ASN A O 1
ATOM 1782 N N . TRP A 1 227 ? 12.446 -2.017 -23.508 1.00 85.94 227 TRP A N 1
ATOM 1783 C CA . TRP A 1 227 ? 11.132 -1.403 -23.711 1.00 85.94 227 TRP A CA 1
ATOM 1784 C C . TRP A 1 227 ? 10.061 -2.397 -24.167 1.00 85.94 227 TRP A C 1
ATOM 1786 O O . TRP A 1 227 ? 8.894 -2.212 -23.845 1.00 85.94 227 TRP A O 1
ATOM 1796 N N . TYR A 1 228 ? 10.456 -3.513 -24.785 1.00 84.81 228 TYR A N 1
ATOM 1797 C CA . TYR A 1 228 ? 9.534 -4.589 -25.168 1.00 84.81 228 TYR A CA 1
ATOM 1798 C C . TYR A 1 228 ? 8.680 -5.099 -23.989 1.00 84.81 228 TYR A C 1
ATOM 1800 O O . TYR A 1 228 ? 7.561 -5.568 -24.188 1.00 84.81 228 TYR A O 1
ATOM 1808 N N . VAL A 1 229 ? 9.176 -4.989 -22.748 1.00 84.44 229 VAL A N 1
ATOM 1809 C CA . VAL A 1 229 ? 8.420 -5.342 -21.537 1.00 84.44 229 VAL A CA 1
ATOM 1810 C C . VAL A 1 229 ? 7.210 -4.419 -21.363 1.00 84.44 229 VAL A C 1
ATOM 1812 O O . VAL A 1 229 ? 6.139 -4.889 -20.987 1.00 84.44 229 VAL A O 1
ATOM 1815 N N . MET A 1 230 ? 7.352 -3.124 -21.665 1.00 85.12 230 MET A N 1
ATOM 1816 C CA . MET A 1 230 ? 6.242 -2.163 -21.667 1.00 85.12 230 MET A CA 1
ATOM 1817 C C . MET A 1 230 ? 5.238 -2.458 -22.776 1.00 85.12 230 MET A C 1
ATOM 1819 O O . MET A 1 230 ? 4.034 -2.393 -22.530 1.00 85.12 230 MET A O 1
ATOM 1823 N N . ASP A 1 231 ? 5.718 -2.846 -23.957 1.00 85.44 231 ASP A N 1
ATOM 1824 C CA . ASP A 1 231 ? 4.855 -3.208 -25.085 1.00 85.44 231 ASP A CA 1
ATOM 1825 C C . ASP A 1 231 ? 4.008 -4.444 -24.754 1.00 85.44 231 ASP A C 1
ATOM 1827 O O . ASP A 1 231 ? 2.781 -4.419 -24.879 1.00 85.44 231 ASP A O 1
ATOM 1831 N N . MET A 1 232 ? 4.635 -5.500 -24.220 1.00 85.56 232 MET A N 1
ATOM 1832 C CA . MET A 1 232 ? 3.930 -6.691 -23.726 1.00 85.56 232 MET A CA 1
ATOM 1833 C C . MET A 1 232 ? 2.916 -6.336 -22.638 1.00 85.56 232 MET A C 1
ATOM 1835 O O . MET A 1 232 ? 1.794 -6.848 -22.620 1.00 85.56 232 MET A O 1
ATOM 1839 N N . TRP A 1 233 ? 3.291 -5.437 -21.729 1.00 86.50 233 TRP A N 1
ATOM 1840 C CA . TRP A 1 233 ? 2.405 -5.007 -20.660 1.00 86.50 233 TRP A CA 1
ATOM 1841 C C . TRP A 1 233 ? 1.169 -4.274 -21.195 1.00 86.50 233 TRP A C 1
ATOM 1843 O O . TRP A 1 233 ? 0.047 -4.537 -20.754 1.00 86.50 233 TRP A O 1
ATOM 1853 N N . SER A 1 234 ? 1.359 -3.420 -22.199 1.00 88.56 234 SER A N 1
ATOM 1854 C CA . SER A 1 234 ? 0.277 -2.711 -22.875 1.00 88.56 234 SER A CA 1
ATOM 1855 C C . SER A 1 234 ? -0.686 -3.668 -23.582 1.00 88.56 234 SER A C 1
ATOM 1857 O O . SER A 1 234 ? -1.900 -3.559 -23.401 1.00 88.56 234 SER A O 1
ATOM 1859 N N . VAL A 1 235 ? -0.168 -4.682 -24.286 1.00 89.00 235 VAL A N 1
ATOM 1860 C CA . VAL A 1 235 ? -0.985 -5.735 -24.921 1.00 89.00 235 VAL A CA 1
ATOM 1861 C C . VAL A 1 235 ? -1.806 -6.504 -23.884 1.00 89.00 235 VAL A C 1
ATOM 1863 O O . VAL A 1 235 ? -3.010 -6.707 -24.066 1.00 89.00 235 VAL A O 1
ATOM 1866 N N . ASN A 1 236 ? -1.191 -6.882 -22.759 1.00 89.56 236 ASN A N 1
ATOM 1867 C CA . ASN A 1 236 ? -1.905 -7.512 -21.647 1.00 89.56 236 ASN A CA 1
ATOM 1868 C C . ASN A 1 236 ? -3.015 -6.595 -21.113 1.00 89.56 236 ASN A C 1
ATOM 1870 O O . ASN A 1 236 ? -4.119 -7.061 -20.831 1.00 89.56 236 ASN A O 1
ATOM 1874 N N . CYS A 1 237 ? -2.775 -5.285 -21.040 1.00 90.12 237 CYS A N 1
ATOM 1875 C CA . CYS A 1 237 ? -3.798 -4.317 -20.667 1.00 90.12 237 CYS A CA 1
ATOM 1876 C C . CYS A 1 237 ? -4.961 -4.222 -21.650 1.00 90.12 237 CYS A C 1
ATOM 1878 O O . CYS A 1 237 ? -6.111 -4.253 -21.217 1.00 90.12 237 CYS A O 1
ATOM 1880 N N . GLN A 1 238 ? -4.697 -4.178 -22.953 1.00 90.75 238 GLN A N 1
ATOM 1881 C CA . GLN A 1 238 ? -5.749 -4.136 -23.972 1.00 90.75 238 GLN A CA 1
ATOM 1882 C C . GLN A 1 238 ? -6.673 -5.362 -23.907 1.00 90.75 238 GLN A C 1
ATOM 1884 O O . GLN A 1 238 ? -7.876 -5.237 -24.128 1.00 90.75 238 GLN A O 1
ATOM 1889 N N . ARG A 1 239 ? -6.140 -6.534 -23.541 1.00 89.69 239 ARG A N 1
ATOM 1890 C CA . ARG A 1 239 ? -6.922 -7.773 -23.384 1.00 89.69 239 ARG A CA 1
ATOM 1891 C C . ARG A 1 239 ? -7.650 -7.859 -22.039 1.00 89.69 239 ARG A C 1
ATOM 1893 O O . ARG A 1 239 ? -8.818 -8.236 -21.985 1.00 89.69 239 ARG A O 1
ATOM 1900 N N . ASN A 1 240 ? -6.962 -7.507 -20.951 1.00 90.75 240 ASN A N 1
ATOM 1901 C CA . ASN A 1 240 ? -7.362 -7.859 -19.585 1.00 90.75 240 ASN A CA 1
ATOM 1902 C C . ASN A 1 240 ? -7.794 -6.666 -18.710 1.00 90.75 240 ASN A C 1
ATOM 1904 O O . ASN A 1 240 ? -7.988 -6.863 -17.510 1.00 90.75 240 ASN A O 1
ATOM 1908 N N . TRP A 1 241 ? -7.966 -5.453 -19.256 1.00 92.56 241 TRP A N 1
ATOM 1909 C CA . TRP A 1 241 ? -8.343 -4.242 -18.497 1.00 92.56 241 TRP A CA 1
ATOM 1910 C C . TRP A 1 241 ? -9.604 -4.410 -17.636 1.00 92.56 241 TRP A C 1
ATOM 1912 O O . TRP A 1 241 ? -9.692 -3.862 -16.535 1.00 92.56 241 TRP A O 1
ATOM 1922 N N . TRP A 1 242 ? -10.581 -5.178 -18.114 1.00 92.75 242 TRP A N 1
ATOM 1923 C CA . TRP A 1 242 ? -11.868 -5.359 -17.445 1.00 92.75 242 TRP A CA 1
ATOM 1924 C C . TRP A 1 242 ? -11.731 -6.094 -16.103 1.00 92.75 242 TRP A C 1
ATOM 1926 O O . TRP A 1 242 ? -12.453 -5.776 -15.158 1.00 92.75 242 TRP A O 1
ATOM 1936 N N . HIS A 1 243 ? -10.745 -6.989 -15.957 1.00 93.50 243 HIS A N 1
ATOM 1937 C CA . HIS A 1 243 ? -10.448 -7.651 -14.681 1.00 93.50 243 HIS A CA 1
ATOM 1938 C C . HIS A 1 243 ? -10.077 -6.652 -13.579 1.00 93.50 243 HIS A C 1
ATOM 1940 O O . HIS A 1 243 ? -10.388 -6.859 -12.405 1.00 93.50 243 HIS A O 1
ATOM 1946 N N . ASN A 1 244 ? -9.393 -5.572 -13.955 1.00 92.44 244 ASN A N 1
ATOM 1947 C CA . ASN A 1 244 ? -8.979 -4.520 -13.044 1.00 92.44 244 ASN A CA 1
ATOM 1948 C C . ASN A 1 244 ? -10.170 -3.638 -12.647 1.00 92.44 244 ASN A C 1
ATOM 1950 O O . ASN A 1 244 ? -10.356 -3.390 -11.460 1.00 92.44 244 ASN A O 1
ATOM 1954 N N . LEU A 1 245 ? -11.040 -3.253 -13.588 1.00 93.38 245 LEU A N 1
ATOM 1955 C CA . LEU A 1 245 ? -12.240 -2.465 -13.260 1.00 93.38 245 LEU A CA 1
ATOM 1956 C C . LEU A 1 245 ? -13.263 -3.234 -12.414 1.00 93.38 245 LEU A C 1
ATOM 1958 O O . LEU A 1 245 ? -13.940 -2.635 -11.582 1.00 93.38 245 LEU A O 1
ATOM 1962 N N . LEU A 1 246 ? -13.336 -4.556 -12.578 1.00 94.50 246 LEU A N 1
ATOM 1963 C CA . LEU A 1 246 ? -14.137 -5.431 -11.720 1.00 94.50 246 LEU A CA 1
ATOM 1964 C C . LEU A 1 246 ? -13.465 -5.764 -10.379 1.00 94.50 246 LEU A C 1
ATOM 1966 O O . LEU A 1 246 ? -14.076 -6.438 -9.554 1.00 94.50 246 LEU A O 1
ATOM 1970 N N . TYR A 1 247 ? -12.231 -5.307 -10.136 1.00 95.19 247 TYR A N 1
ATOM 1971 C CA . TYR A 1 247 ? -11.461 -5.612 -8.928 1.00 95.19 247 TYR A CA 1
ATOM 1972 C C . TYR A 1 247 ? -11.240 -7.119 -8.684 1.00 95.19 247 TYR A C 1
ATOM 1974 O O . TYR A 1 247 ? -11.261 -7.590 -7.546 1.00 95.19 247 TYR A O 1
ATOM 1982 N N . ILE A 1 248 ? -11.015 -7.892 -9.753 1.00 95.00 248 ILE A N 1
ATOM 1983 C CA . ILE A 1 248 ? -10.791 -9.352 -9.705 1.00 95.00 248 ILE A CA 1
ATOM 1984 C C . ILE A 1 248 ? -9.439 -9.786 -10.285 1.00 95.00 248 ILE A C 1
ATOM 1986 O O . ILE A 1 248 ? -9.148 -10.979 -10.337 1.00 95.00 248 ILE A O 1
ATOM 1990 N N . ASN A 1 249 ? -8.576 -8.847 -10.683 1.00 92.44 249 ASN A N 1
ATOM 1991 C CA . ASN A 1 249 ? -7.276 -9.148 -11.299 1.00 92.44 249 ASN A CA 1
ATOM 1992 C C . ASN A 1 249 ? -6.300 -9.922 -10.394 1.00 92.44 249 ASN A C 1
ATOM 1994 O O . ASN A 1 249 ? -5.261 -10.363 -10.859 1.00 92.44 249 ASN A O 1
ATOM 1998 N N . ASN A 1 250 ? -6.582 -10.063 -9.102 1.00 93.12 250 ASN A N 1
ATOM 1999 C CA . ASN A 1 250 ? -5.809 -10.907 -8.191 1.00 93.12 250 ASN A CA 1
ATOM 2000 C C . ASN A 1 250 ? -6.433 -12.305 -7.987 1.00 93.12 250 ASN A C 1
ATOM 2002 O O . ASN A 1 250 ? -5.781 -13.201 -7.448 1.00 93.12 250 ASN A O 1
ATOM 2006 N N . LEU A 1 251 ? -7.684 -12.512 -8.406 1.00 91.81 251 LEU A N 1
ATOM 2007 C CA . LEU A 1 251 ? -8.394 -13.789 -8.305 1.00 91.81 251 LEU A CA 1
ATOM 2008 C C . LEU A 1 251 ? -8.214 -14.645 -9.552 1.00 91.81 251 LEU A C 1
ATOM 2010 O O . LEU A 1 251 ? -8.042 -15.856 -9.416 1.00 91.81 251 LEU A O 1
ATOM 2014 N N . VAL A 1 252 ? -8.189 -14.007 -10.721 1.00 89.25 252 VAL A N 1
ATOM 2015 C CA . VAL A 1 252 ? -7.997 -14.657 -12.020 1.00 89.25 252 VAL A CA 1
ATOM 2016 C C . VAL A 1 252 ? -6.668 -15.407 -12.054 1.00 89.25 252 VAL A C 1
ATOM 2018 O O . VAL A 1 252 ? -5.650 -14.926 -11.543 1.00 89.25 252 VAL A O 1
ATOM 2021 N N . ASP A 1 253 ? -6.698 -16.610 -12.624 1.00 84.44 253 ASP A N 1
ATOM 2022 C CA . ASP A 1 253 ? -5.490 -17.350 -12.956 1.00 84.44 253 ASP A CA 1
ATOM 2023 C C . ASP A 1 253 ? -5.057 -16.994 -14.377 1.00 84.44 253 ASP A C 1
ATOM 2025 O O . ASP A 1 253 ? -5.821 -17.115 -15.331 1.00 84.44 253 ASP A O 1
ATOM 2029 N N . TYR A 1 254 ? -3.821 -16.528 -14.488 1.00 82.56 254 TYR A N 1
ATOM 2030 C CA . TYR A 1 254 ? -3.203 -16.090 -15.735 1.00 82.56 254 TYR A CA 1
ATOM 2031 C C . TYR A 1 254 ? -2.324 -17.184 -16.360 1.00 82.56 254 TYR A C 1
ATOM 2033 O O . TYR A 1 254 ? -1.592 -16.923 -17.312 1.00 82.56 254 TYR A O 1
ATOM 2041 N N . GLY A 1 255 ? -2.374 -18.412 -15.825 1.00 76.75 255 GLY A N 1
ATOM 2042 C CA . GLY A 1 255 ? -1.613 -19.549 -16.337 1.00 76.75 255 GLY A CA 1
ATOM 2043 C C . GLY A 1 255 ? -0.104 -19.375 -16.163 1.00 76.75 255 GLY A C 1
ATOM 2044 O O . GLY A 1 255 ? 0.369 -18.445 -15.505 1.00 76.75 255 GLY A O 1
ATOM 2045 N N . THR A 1 256 ? 0.689 -20.299 -16.698 1.00 68.88 256 THR A N 1
ATOM 2046 C CA . THR A 1 256 ? 2.159 -20.293 -16.570 1.00 68.88 256 THR A CA 1
ATOM 2047 C C . THR A 1 256 ? 2.824 -19.183 -17.383 1.00 68.88 256 THR A C 1
ATOM 2049 O O . THR A 1 256 ? 3.805 -18.604 -16.913 1.00 68.88 256 THR A O 1
ATOM 2052 N N . ASP A 1 257 ? 2.236 -18.804 -18.518 1.00 66.94 257 ASP A N 1
ATOM 2053 C CA . ASP A 1 257 ? 2.796 -17.826 -19.458 1.00 66.94 257 ASP A CA 1
ATOM 2054 C C . ASP A 1 257 ? 2.387 -16.392 -19.107 1.00 66.94 257 ASP A C 1
ATOM 2056 O O . ASP A 1 257 ? 1.696 -15.693 -19.853 1.00 66.94 257 ASP A O 1
ATOM 2060 N N . PHE A 1 258 ? 2.856 -15.929 -17.945 1.00 69.12 258 PHE A N 1
ATOM 2061 C CA . PHE A 1 258 ? 2.542 -14.594 -17.424 1.00 69.12 258 PHE A CA 1
ATOM 2062 C C . PHE A 1 258 ? 2.990 -13.454 -18.359 1.00 69.12 258 PHE A C 1
ATOM 2064 O O . PHE A 1 258 ? 2.450 -12.354 -18.289 1.00 69.12 258 PHE A O 1
ATOM 2071 N N . ALA A 1 259 ? 3.953 -13.709 -19.251 1.00 66.50 259 ALA A N 1
ATOM 2072 C CA . ALA A 1 259 ? 4.370 -12.755 -20.276 1.00 66.50 259 ALA A CA 1
ATOM 2073 C C . ALA A 1 259 ? 3.293 -12.549 -21.361 1.00 66.50 259 ALA A C 1
ATOM 2075 O O . ALA A 1 259 ? 3.063 -11.417 -21.784 1.00 66.50 259 ALA A O 1
ATOM 2076 N N . ALA A 1 260 ? 2.606 -13.621 -21.777 1.00 65.19 260 ALA A N 1
ATOM 2077 C CA . ALA A 1 260 ? 1.659 -13.603 -22.895 1.00 65.19 260 ALA A CA 1
ATOM 2078 C C . ALA A 1 260 ? 0.212 -13.275 -22.484 1.00 65.19 260 ALA A C 1
ATOM 2080 O O . ALA A 1 260 ? -0.538 -12.731 -23.296 1.00 65.19 260 ALA A O 1
ATOM 2081 N N . ASN A 1 261 ? -0.176 -13.617 -21.250 1.00 77.12 261 ASN A N 1
ATOM 2082 C CA . ASN A 1 261 ? -1.517 -13.386 -20.703 1.00 77.12 261 ASN A CA 1
ATOM 2083 C C . ASN A 1 261 ? -1.450 -12.847 -19.268 1.00 77.12 261 ASN A C 1
ATOM 2085 O O . ASN A 1 261 ? -2.118 -13.352 -18.377 1.00 77.12 261 ASN A O 1
ATOM 2089 N N . GLY A 1 262 ? -0.620 -11.838 -19.020 1.00 82.25 262 GLY A N 1
ATOM 2090 C CA . GLY A 1 262 ? -0.411 -11.280 -17.683 1.00 82.25 262 GLY A CA 1
ATOM 2091 C C . GLY A 1 262 ? -1.543 -10.376 -17.176 1.00 82.25 262 GLY A C 1
ATOM 2092 O O . GLY A 1 262 ? -2.496 -10.028 -17.881 1.00 82.25 262 GLY A O 1
ATOM 2093 N N . MET A 1 263 ? -1.402 -9.930 -15.925 1.00 86.94 263 MET A N 1
ATOM 2094 C CA . MET A 1 263 ? -2.245 -8.874 -15.351 1.00 86.94 263 MET A CA 1
ATOM 2095 C C . MET A 1 263 ? -2.016 -7.536 -16.061 1.00 86.94 263 MET A C 1
ATOM 2097 O O . MET A 1 263 ? -0.870 -7.148 -16.279 1.00 86.94 263 MET A O 1
ATOM 2101 N N . CYS A 1 264 ? -3.086 -6.768 -16.299 1.00 86.12 264 CYS A N 1
ATOM 2102 C CA . CYS A 1 264 ? -2.952 -5.415 -16.841 1.00 86.12 264 CYS A CA 1
ATOM 2103 C C . CYS A 1 264 ? -2.231 -4.476 -15.870 1.00 86.12 264 CYS A C 1
ATOM 2105 O O . CYS A 1 264 ? -1.195 -3.932 -16.191 1.00 86.12 264 CYS A O 1
ATOM 2107 N N . ALA A 1 265 ? -2.728 -4.279 -14.653 1.00 83.88 265 ALA A N 1
ATOM 2108 C CA . ALA A 1 265 ? -2.033 -3.444 -13.674 1.00 83.88 265 ALA A CA 1
ATOM 2109 C C . ALA A 1 265 ? -1.596 -4.318 -12.503 1.00 83.88 265 ALA A C 1
ATOM 2111 O O . ALA A 1 265 ? -2.298 -4.392 -11.497 1.00 83.88 265 ALA A O 1
ATOM 2112 N N . GLY A 1 266 ? -0.443 -4.986 -12.634 1.00 79.75 266 GLY A N 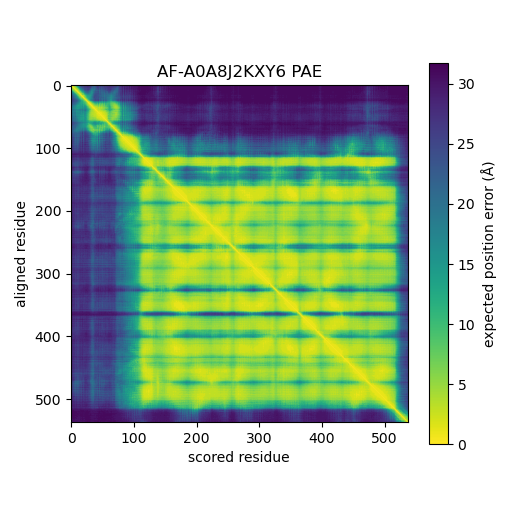1
ATOM 2113 C CA . GLY A 1 266 ? 0.086 -5.903 -11.619 1.00 79.75 266 GLY A CA 1
ATOM 2114 C C . GLY A 1 266 ? 0.055 -5.299 -10.218 1.00 79.75 266 GLY A C 1
ATOM 2115 O O . GLY A 1 266 ? -0.549 -5.889 -9.334 1.00 79.75 266 GLY A O 1
ATOM 2116 N N . LEU A 1 267 ? 0.563 -4.069 -10.047 1.00 84.44 267 LEU A N 1
ATOM 2117 C CA . LEU A 1 267 ? 0.542 -3.323 -8.779 1.00 84.44 267 LEU A CA 1
ATOM 2118 C C . LEU A 1 267 ? -0.848 -3.268 -8.130 1.00 84.44 267 LEU A C 1
ATOM 2120 O O . LEU A 1 267 ? -0.975 -3.406 -6.922 1.00 84.44 267 LEU A O 1
ATOM 2124 N N . SER A 1 268 ? -1.902 -3.103 -8.922 1.00 90.56 268 SER A N 1
ATOM 2125 C CA . SER A 1 268 ? -3.247 -2.837 -8.411 1.00 90.56 268 SER A CA 1
ATOM 2126 C C . SER A 1 268 ? -3.949 -4.035 -7.756 1.00 90.56 268 SER A C 1
ATOM 2128 O O . SER A 1 268 ? -5.078 -3.895 -7.291 1.00 90.56 268 SER A O 1
ATOM 2130 N N . TRP A 1 269 ? -3.278 -5.190 -7.650 1.00 92.12 269 TRP A N 1
ATOM 2131 C CA . TRP A 1 269 ? -3.733 -6.342 -6.861 1.00 92.12 269 TRP A CA 1
ATOM 2132 C C . TRP A 1 269 ? -4.197 -5.948 -5.448 1.00 92.12 269 TRP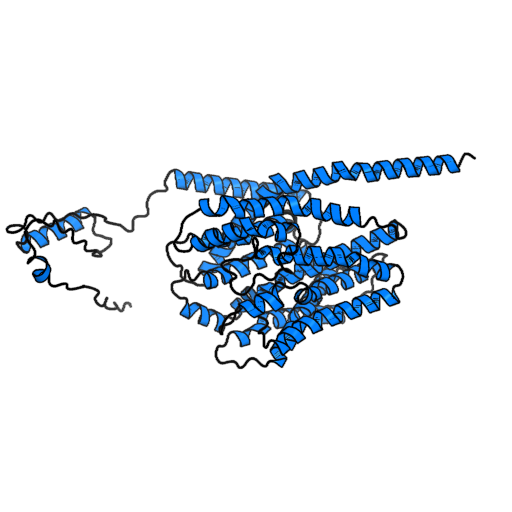 A C 1
ATOM 2134 O O . TRP A 1 269 ? -5.186 -6.485 -4.950 1.00 92.12 269 TRP A O 1
ATOM 2144 N N . TYR A 1 270 ? -3.514 -4.983 -4.819 1.00 92.50 270 TYR A N 1
ATOM 2145 C CA . TYR A 1 270 ? -3.854 -4.470 -3.491 1.00 92.50 270 TYR A CA 1
ATOM 2146 C C . TYR A 1 270 ? -5.226 -3.797 -3.487 1.00 92.50 270 TYR A C 1
ATOM 2148 O O . TYR A 1 270 ? -6.021 -4.035 -2.582 1.00 92.50 270 TYR A O 1
ATOM 2156 N N . LEU A 1 271 ? -5.514 -2.980 -4.504 1.00 93.88 271 LEU A N 1
ATOM 2157 C CA . LEU A 1 271 ? -6.774 -2.250 -4.610 1.00 93.88 271 LEU A CA 1
ATOM 2158 C C . LEU A 1 271 ? -7.947 -3.224 -4.782 1.00 93.88 271 LEU A C 1
ATOM 2160 O O . LEU A 1 271 ? -9.004 -3.038 -4.182 1.00 93.88 271 LEU A O 1
ATOM 2164 N N . SER A 1 272 ? -7.723 -4.303 -5.530 1.00 95.25 272 SER A N 1
ATOM 2165 C CA . SER A 1 272 ? -8.685 -5.392 -5.692 1.00 95.25 272 SER A CA 1
ATOM 2166 C C . SER A 1 272 ? -8.921 -6.162 -4.401 1.00 95.25 272 SER A C 1
ATOM 2168 O O . SER A 1 272 ? -10.070 -6.330 -3.998 1.00 95.25 272 SER A O 1
ATOM 2170 N N . ALA A 1 273 ? -7.859 -6.541 -3.688 1.00 95.62 273 ALA A N 1
ATOM 2171 C CA . ALA A 1 273 ? -7.985 -7.164 -2.372 1.00 95.62 273 ALA A CA 1
ATOM 2172 C C . ALA A 1 273 ? -8.716 -6.253 -1.365 1.00 95.62 273 ALA A C 1
ATOM 2174 O O . ALA A 1 273 ? -9.592 -6.709 -0.636 1.00 95.62 273 ALA A O 1
ATOM 2175 N N . ASP A 1 274 ? -8.416 -4.954 -1.350 1.00 95.44 274 ASP A N 1
ATOM 2176 C CA . ASP A 1 274 ? -9.047 -3.973 -0.462 1.00 95.44 274 ASP A CA 1
ATOM 2177 C C . ASP A 1 274 ? -10.539 -3.757 -0.785 1.00 95.44 274 ASP A C 1
ATOM 2179 O O . ASP A 1 274 ? -11.361 -3.661 0.131 1.00 95.44 274 ASP A O 1
ATOM 2183 N N . MET A 1 275 ? -10.920 -3.749 -2.069 1.00 95.44 275 MET A N 1
ATOM 2184 C CA . MET A 1 275 ? -12.328 -3.735 -2.482 1.00 95.44 275 MET A CA 1
ATOM 2185 C C . MET A 1 275 ? -13.046 -5.031 -2.076 1.00 95.44 275 MET A C 1
ATOM 2187 O O . MET A 1 275 ? -14.146 -4.975 -1.530 1.00 95.44 275 MET A O 1
ATOM 2191 N N . GLN A 1 276 ? -12.417 -6.192 -2.268 1.00 96.75 276 GLN A N 1
ATOM 2192 C CA . GLN A 1 276 ? -12.969 -7.489 -1.856 1.00 96.75 276 GLN A CA 1
ATOM 2193 C C . GLN A 1 276 ? -13.206 -7.538 -0.343 1.00 96.75 276 GLN A C 1
ATOM 2195 O O . GLN A 1 276 ? -14.296 -7.891 0.106 1.00 96.75 276 GLN A O 1
ATOM 2200 N N . PHE A 1 277 ? -12.226 -7.110 0.458 1.00 96.69 277 PHE A N 1
ATOM 2201 C CA . PHE A 1 277 ? -12.393 -7.017 1.906 1.00 96.69 277 PHE A CA 1
ATOM 2202 C C . PHE A 1 277 ? -13.504 -6.040 2.283 1.00 96.69 277 PHE A C 1
ATOM 2204 O O . PHE A 1 277 ? -14.331 -6.356 3.131 1.00 96.69 277 PHE A O 1
ATOM 2211 N N . PHE A 1 278 ? -13.586 -4.884 1.622 1.00 95.50 278 PHE A N 1
ATOM 2212 C CA . PHE A 1 278 ? -14.657 -3.922 1.861 1.00 95.50 278 PHE A CA 1
ATOM 2213 C C . PHE A 1 278 ? -16.053 -4.476 1.588 1.00 95.50 278 PHE A C 1
ATOM 2215 O O . PHE A 1 278 ? -16.969 -4.197 2.360 1.00 95.50 278 PHE A O 1
ATOM 2222 N N . ILE A 1 279 ? -16.216 -5.261 0.523 1.00 95.88 279 ILE A N 1
ATOM 2223 C CA . ILE A 1 279 ? -17.483 -5.923 0.208 1.00 95.88 279 ILE A CA 1
ATOM 2224 C C . ILE A 1 279 ? -17.867 -6.887 1.336 1.00 95.88 279 ILE A C 1
ATOM 2226 O O . ILE A 1 279 ? -19.022 -6.892 1.759 1.00 95.88 279 ILE A O 1
ATOM 2230 N N . LEU A 1 280 ? -16.904 -7.636 1.880 1.00 95.56 280 LEU A N 1
ATOM 2231 C CA . LEU A 1 280 ? -17.129 -8.601 2.961 1.00 95.56 280 LEU A CA 1
ATOM 2232 C C . LEU A 1 280 ? -17.367 -7.949 4.337 1.00 95.56 280 LEU A C 1
ATOM 2234 O O . LEU A 1 280 ? -18.085 -8.505 5.169 1.00 95.56 280 LEU A O 1
ATOM 2238 N N . THR A 1 281 ? -16.804 -6.768 4.594 1.00 95.88 281 THR A N 1
ATOM 2239 C CA . THR A 1 281 ? -16.817 -6.132 5.922 1.00 95.88 281 THR A CA 1
ATOM 2240 C C . THR A 1 281 ? -18.213 -5.923 6.520 1.00 95.88 281 THR A C 1
ATOM 2242 O O . THR A 1 281 ? -18.391 -6.270 7.689 1.00 95.88 281 THR A O 1
ATOM 2245 N N . PRO A 1 282 ? -19.239 -5.426 5.798 1.00 94.75 282 PRO A N 1
ATOM 2246 C CA . PRO A 1 282 ? -20.583 -5.297 6.358 1.00 94.75 282 PRO A CA 1
ATOM 2247 C C . PRO A 1 282 ? -21.170 -6.598 6.910 1.00 94.75 282 PRO A C 1
ATOM 2249 O O . PRO A 1 282 ? -21.832 -6.564 7.947 1.00 94.75 282 PRO A O 1
ATOM 2252 N N . PHE A 1 283 ? -20.868 -7.741 6.289 1.00 94.94 283 PHE A N 1
ATOM 2253 C CA . PHE A 1 283 ? -21.331 -9.055 6.745 1.00 94.94 283 PHE A CA 1
ATOM 2254 C C . PHE A 1 283 ? -20.656 -9.507 8.044 1.00 94.94 283 PHE A C 1
ATOM 2256 O O . PHE A 1 283 ? -21.243 -10.271 8.804 1.00 94.94 283 PHE A O 1
ATOM 2263 N N . LEU A 1 284 ? -19.454 -9.006 8.339 1.00 95.88 284 LEU A N 1
ATOM 2264 C CA . LEU A 1 284 ? -18.755 -9.255 9.603 1.00 95.88 284 LEU A CA 1
ATOM 2265 C C . LEU A 1 284 ? -19.155 -8.242 10.684 1.00 95.88 284 LEU A C 1
ATOM 2267 O O . LEU A 1 284 ? -19.336 -8.594 11.851 1.00 95.88 284 LEU A O 1
ATOM 2271 N N . VAL A 1 285 ? -19.332 -6.977 10.300 1.00 95.88 285 VAL A N 1
ATOM 2272 C CA . VAL A 1 285 ? -19.622 -5.872 11.222 1.00 95.88 285 VAL A CA 1
ATOM 2273 C C . VAL A 1 285 ? -21.079 -5.869 11.683 1.00 95.88 285 VAL A C 1
ATOM 2275 O O . VAL A 1 285 ? -21.343 -5.543 12.839 1.00 95.88 285 VAL A O 1
ATOM 2278 N N . TYR A 1 286 ? -22.036 -6.256 10.836 1.00 95.19 286 TYR A N 1
ATOM 2279 C CA . TYR A 1 286 ? -23.449 -6.271 11.219 1.00 95.19 286 TYR A CA 1
ATOM 2280 C C . TYR A 1 286 ? -23.747 -7.259 12.370 1.00 95.19 286 TYR A C 1
ATOM 2282 O O . TYR A 1 286 ? -24.318 -6.828 13.379 1.00 95.19 286 TYR A O 1
ATOM 2290 N N . PRO A 1 287 ? -23.295 -8.535 12.333 1.00 95.38 287 PRO A N 1
ATOM 2291 C CA . PRO A 1 287 ? -23.389 -9.431 13.486 1.00 95.38 287 PRO A CA 1
ATOM 2292 C C . PRO A 1 287 ? -22.609 -8.924 14.700 1.00 95.38 287 PRO A C 1
ATOM 2294 O O . PRO A 1 287 ? -23.055 -9.107 15.828 1.00 95.38 287 PRO A O 1
ATOM 2297 N N . LEU A 1 288 ? -21.467 -8.260 14.495 1.00 94.75 288 LEU A N 1
ATOM 2298 C CA . LEU A 1 288 ? -20.678 -7.666 15.578 1.00 94.75 288 LEU A CA 1
ATOM 2299 C C . LEU A 1 288 ? -21.428 -6.536 16.298 1.00 94.75 288 LEU A C 1
ATOM 2301 O O . LEU A 1 288 ? -21.300 -6.396 17.514 1.00 94.75 288 LEU A O 1
ATOM 2305 N N . TRP A 1 289 ? -22.239 -5.771 15.569 1.00 95.06 289 TRP A N 1
ATOM 2306 C CA . TRP A 1 289 ? -23.110 -4.736 16.115 1.00 95.06 289 TRP A CA 1
ATOM 2307 C C . TRP A 1 289 ? -24.330 -5.330 16.839 1.00 95.06 289 TRP A C 1
ATOM 2309 O O . TRP A 1 289 ? -24.550 -5.035 18.015 1.00 95.06 289 TRP A O 1
ATOM 2319 N N . ARG A 1 290 ? -25.091 -6.207 16.165 1.00 94.00 290 ARG A N 1
ATOM 2320 C CA . ARG A 1 290 ? -26.377 -6.736 16.662 1.00 94.00 290 ARG A CA 1
ATOM 2321 C C . ARG A 1 290 ? -26.227 -7.846 17.705 1.00 94.00 290 ARG A C 1
ATOM 2323 O O . ARG A 1 290 ? -26.953 -7.849 18.698 1.00 94.00 290 ARG A O 1
ATOM 2330 N N . TRP A 1 291 ? -25.302 -8.781 17.479 1.00 94.94 291 TRP A N 1
ATOM 2331 C CA . TRP A 1 291 ? -25.072 -9.989 18.280 1.00 94.94 291 TRP A CA 1
ATOM 2332 C C . TRP A 1 291 ? -23.597 -10.101 18.667 1.00 94.94 291 TRP A C 1
ATOM 2334 O O . TRP A 1 291 ? -22.870 -10.981 18.208 1.00 94.94 291 TRP A O 1
ATOM 2344 N N . GLN A 1 292 ? -23.148 -9.215 19.557 1.00 92.31 292 GLN A N 1
ATOM 2345 C CA . GLN A 1 292 ? -21.730 -9.040 19.898 1.00 92.31 292 GLN A CA 1
ATOM 2346 C C . GLN A 1 292 ? -20.972 -10.337 20.219 1.00 92.31 292 GLN A C 1
ATOM 2348 O O . GLN A 1 292 ? -19.793 -10.442 19.895 1.00 92.31 292 GLN A O 1
ATOM 2353 N N . ARG A 1 293 ? -21.601 -11.335 20.858 1.00 94.31 293 ARG A N 1
ATOM 2354 C CA . ARG A 1 293 ? -20.954 -12.640 21.100 1.00 94.31 293 ARG A CA 1
ATOM 2355 C C . ARG A 1 293 ? -20.683 -13.374 19.786 1.00 94.31 293 ARG A C 1
ATOM 2357 O O . ARG A 1 293 ? -19.539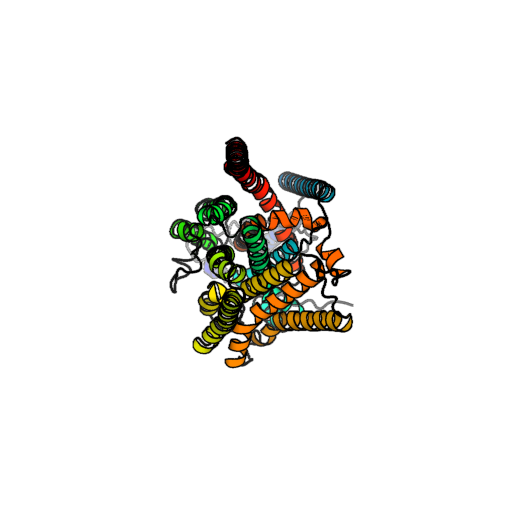 -13.723 19.521 1.00 94.31 293 ARG A O 1
ATOM 2364 N N . MET A 1 294 ? -21.711 -13.536 18.958 1.00 95.44 294 MET A N 1
ATOM 2365 C CA . MET A 1 294 ? -21.631 -14.245 17.682 1.00 95.44 294 MET A CA 1
ATOM 2366 C C . MET A 1 294 ? -20.705 -13.526 16.694 1.00 95.44 294 MET A C 1
ATOM 2368 O O . MET A 1 294 ? -19.860 -14.161 16.075 1.00 95.44 294 MET A O 1
ATOM 2372 N N . GLY A 1 295 ? -20.780 -12.193 16.615 1.00 94.94 295 GLY A N 1
ATOM 2373 C CA . GLY A 1 295 ? -19.884 -11.407 15.768 1.00 94.94 295 GLY A CA 1
ATOM 2374 C C . GLY A 1 295 ? -18.415 -11.476 16.197 1.00 94.94 295 GLY A C 1
ATOM 2375 O O . GLY A 1 295 ? -17.543 -11.575 15.340 1.00 94.94 295 GLY A O 1
ATOM 2376 N N . LYS A 1 296 ? -18.119 -11.498 17.507 1.00 96.31 296 LYS A N 1
ATOM 2377 C CA . LYS A 1 296 ? -16.746 -11.716 18.003 1.00 96.31 296 LYS A CA 1
ATOM 2378 C C . LYS A 1 296 ? -16.224 -13.112 17.664 1.00 96.31 296 LYS A C 1
ATOM 2380 O O . LYS A 1 296 ? -15.064 -13.231 17.288 1.00 96.31 296 LYS A O 1
ATOM 2385 N N . VAL A 1 297 ? -17.061 -14.146 17.788 1.00 96.94 297 VAL A N 1
ATOM 2386 C CA . VAL A 1 297 ? -16.696 -15.520 17.401 1.00 96.94 297 VAL A CA 1
ATOM 2387 C C . VAL A 1 297 ? -16.418 -15.588 15.900 1.00 96.94 297 VAL A C 1
ATOM 2389 O O . VAL A 1 297 ? -15.359 -16.066 15.510 1.00 96.94 297 VAL A O 1
ATOM 2392 N N . LEU A 1 298 ? -17.302 -15.032 15.066 1.00 96.81 298 LEU A N 1
ATOM 2393 C CA . LEU A 1 298 ? -17.122 -14.986 13.614 1.00 96.81 298 LEU A CA 1
ATOM 2394 C C . LEU A 1 298 ? -15.830 -14.259 13.221 1.00 96.81 298 LEU A C 1
ATOM 2396 O O . LEU A 1 298 ? -15.035 -14.784 12.445 1.00 96.81 298 LEU A O 1
ATOM 2400 N N . LEU A 1 299 ? -15.577 -13.082 13.801 1.00 97.00 299 LEU A N 1
ATOM 2401 C CA . LEU A 1 299 ? -14.346 -12.335 13.552 1.00 97.00 299 LEU A CA 1
ATOM 2402 C C . LEU A 1 299 ? -13.105 -13.104 14.038 1.00 97.00 299 LEU A C 1
ATOM 2404 O O . LEU A 1 299 ? -12.068 -13.074 13.377 1.00 97.00 299 LEU A O 1
ATOM 2408 N N . GLY A 1 300 ? -13.210 -13.836 15.152 1.00 97.12 300 GLY A N 1
ATOM 2409 C CA . GLY A 1 300 ? -12.161 -14.723 15.661 1.00 97.12 300 GLY A CA 1
ATOM 2410 C C . GLY A 1 300 ? -11.846 -15.882 14.712 1.00 97.12 300 GLY A C 1
ATOM 2411 O O . GLY A 1 300 ? -10.677 -16.136 14.435 1.00 97.12 300 GLY A O 1
ATOM 2412 N N . LEU A 1 301 ? -12.868 -16.524 14.137 1.00 97.06 301 LEU A N 1
ATOM 2413 C CA . LEU A 1 301 ? -12.698 -17.582 13.134 1.00 97.06 301 LEU A CA 1
ATOM 2414 C C . LEU A 1 301 ? -12.028 -17.058 11.859 1.00 97.06 301 LEU A C 1
ATOM 2416 O O . LEU A 1 301 ? -11.092 -17.677 11.360 1.00 97.06 301 LEU A O 1
ATOM 2420 N N . VAL A 1 302 ? -12.444 -15.885 11.369 1.00 96.94 302 VAL A N 1
ATOM 2421 C CA . VAL A 1 302 ? -11.798 -15.229 10.218 1.00 96.94 302 VAL A CA 1
ATOM 2422 C C . VAL A 1 302 ? -10.347 -14.858 10.541 1.00 96.94 302 VAL A C 1
ATOM 2424 O O . VAL A 1 302 ? -9.469 -15.011 9.694 1.00 96.94 302 VAL A O 1
ATOM 2427 N N . THR A 1 303 ? -10.070 -14.424 11.776 1.00 97.19 303 THR A N 1
ATOM 2428 C CA . THR A 1 303 ? -8.701 -14.153 12.242 1.00 97.19 303 THR A CA 1
ATOM 2429 C C . THR A 1 303 ? -7.847 -15.416 12.168 1.00 97.19 303 THR A C 1
ATOM 2431 O O . THR A 1 303 ? -6.774 -15.391 11.569 1.00 97.19 303 THR A O 1
ATOM 2434 N N . LEU A 1 304 ? -8.341 -16.532 12.711 1.00 96.94 304 LEU A N 1
ATOM 2435 C CA . LEU A 1 304 ? -7.639 -17.812 12.679 1.00 96.94 304 LEU A CA 1
ATOM 2436 C C . LEU A 1 304 ? -7.398 -18.282 11.237 1.00 96.94 304 LEU A C 1
ATOM 2438 O O . LEU A 1 304 ? -6.270 -18.620 10.888 1.00 96.94 304 LEU A O 1
ATOM 2442 N N . GLY A 1 305 ? -8.420 -18.217 10.379 1.00 96.62 305 GLY A N 1
ATOM 2443 C CA . GLY A 1 305 ? -8.294 -18.547 8.958 1.00 96.62 305 GLY A CA 1
ATOM 2444 C C . GLY A 1 305 ? -7.227 -17.705 8.252 1.00 96.62 305 GLY A C 1
ATOM 2445 O O . GLY A 1 305 ? -6.386 -18.245 7.544 1.00 96.62 305 GLY A O 1
ATOM 2446 N N . SER A 1 306 ? -7.178 -16.397 8.524 1.00 95.75 306 SER A N 1
ATOM 2447 C CA . SER A 1 306 ? -6.195 -15.490 7.912 1.00 95.75 306 SER A CA 1
ATOM 2448 C C . SER A 1 306 ? -4.733 -15.787 8.272 1.00 95.75 306 SER A C 1
ATOM 2450 O O . SER A 1 306 ? -3.838 -15.376 7.537 1.00 95.75 306 SER A O 1
ATOM 2452 N N . ILE A 1 307 ? -4.494 -16.494 9.383 1.00 95.81 307 ILE A N 1
ATOM 2453 C CA . ILE A 1 307 ? -3.164 -16.938 9.824 1.00 95.81 307 ILE A CA 1
ATOM 2454 C C . ILE A 1 307 ? -2.864 -18.329 9.256 1.00 95.81 307 ILE A C 1
ATOM 2456 O O . ILE A 1 307 ? -1.785 -18.564 8.713 1.00 95.81 307 ILE A O 1
ATOM 2460 N N . LEU A 1 308 ? -3.825 -19.252 9.364 1.00 96.25 308 LEU A N 1
ATOM 2461 C CA . LEU A 1 308 ? -3.639 -20.643 8.959 1.00 96.25 308 LEU A CA 1
ATOM 2462 C C . LEU A 1 308 ? -3.495 -20.790 7.445 1.00 96.25 308 LEU A C 1
ATOM 2464 O O . LEU A 1 308 ? -2.604 -21.502 7.001 1.00 96.25 308 LEU A O 1
ATOM 2468 N N . THR A 1 309 ? -4.321 -20.115 6.643 1.00 95.25 309 THR A N 1
ATOM 2469 C CA . THR A 1 309 ? -4.325 -20.293 5.183 1.00 95.25 309 THR A CA 1
ATOM 2470 C C . THR A 1 309 ? -2.961 -20.020 4.530 1.00 95.25 309 THR A C 1
ATOM 2472 O O . THR A 1 309 ? -2.467 -20.914 3.845 1.00 95.25 309 THR A O 1
ATOM 2475 N N . PRO A 1 310 ? -2.301 -18.858 4.724 1.00 93.75 310 PRO A N 1
ATOM 2476 C CA . PRO A 1 310 ? -0.975 -18.635 4.143 1.00 93.75 310 PRO A CA 1
ATOM 2477 C C . PRO A 1 310 ? 0.101 -19.583 4.693 1.00 93.75 310 PRO A C 1
ATOM 2479 O O . PRO A 1 310 ? 0.996 -19.966 3.945 1.00 93.75 310 PRO A O 1
ATOM 2482 N N . GLY A 1 311 ? 0.008 -19.995 5.963 1.00 93.38 311 GLY A N 1
ATOM 2483 C CA . GLY A 1 311 ? 0.931 -20.977 6.540 1.00 93.38 311 GLY A CA 1
ATOM 2484 C C . GLY A 1 311 ? 0.774 -22.372 5.930 1.00 93.38 311 GLY A C 1
ATOM 2485 O O . GLY A 1 311 ? 1.766 -23.001 5.579 1.00 93.38 311 GLY A O 1
ATOM 2486 N N . LEU A 1 312 ? -0.466 -22.827 5.738 1.00 94.62 312 LEU A N 1
ATOM 2487 C CA . LEU A 1 312 ? -0.780 -24.113 5.114 1.00 94.62 312 LEU A CA 1
ATOM 2488 C C . LEU A 1 312 ? -0.359 -24.147 3.645 1.00 94.62 312 LEU A C 1
ATOM 2490 O O . LEU A 1 312 ? 0.271 -25.112 3.231 1.00 94.62 312 LEU A O 1
ATOM 2494 N N . ILE A 1 313 ? -0.639 -23.084 2.884 1.00 92.81 313 ILE A N 1
ATOM 2495 C CA . ILE A 1 313 ? -0.187 -22.963 1.490 1.00 92.81 313 ILE A CA 1
ATOM 2496 C C . ILE A 1 313 ? 1.342 -23.044 1.429 1.00 92.81 313 ILE A C 1
ATOM 2498 O O . ILE A 1 313 ? 1.889 -23.819 0.656 1.00 92.81 313 ILE A O 1
ATOM 2502 N N . ALA A 1 314 ? 2.048 -22.296 2.282 1.00 91.12 314 ALA A N 1
ATOM 2503 C CA . ALA A 1 314 ? 3.508 -22.338 2.315 1.00 91.12 314 ALA A CA 1
ATOM 2504 C C . ALA A 1 314 ? 4.067 -23.715 2.716 1.00 91.12 314 ALA A C 1
ATOM 2506 O O . ALA A 1 314 ? 5.101 -24.126 2.196 1.00 91.12 314 ALA A O 1
ATOM 2507 N N . TYR A 1 315 ? 3.385 -24.426 3.617 1.00 92.38 315 TYR A N 1
ATOM 2508 C CA . TYR A 1 315 ? 3.780 -25.761 4.058 1.00 92.38 315 TYR A CA 1
ATOM 2509 C C . TYR A 1 315 ? 3.589 -26.821 2.967 1.00 92.38 315 TYR A C 1
ATOM 2511 O O . TYR A 1 315 ? 4.512 -27.588 2.706 1.00 92.38 315 TYR A O 1
ATOM 2519 N N . VAL A 1 316 ? 2.409 -26.851 2.338 1.00 92.00 316 VAL A N 1
ATOM 2520 C CA . VAL A 1 316 ? 2.027 -27.860 1.335 1.00 92.00 316 VAL A CA 1
ATOM 2521 C C . VAL A 1 316 ? 2.782 -27.653 0.027 1.00 92.00 316 VAL A C 1
ATOM 2523 O O . VAL A 1 316 ? 3.324 -28.604 -0.524 1.00 92.00 316 VAL A O 1
ATOM 2526 N N . ASP A 1 317 ? 2.869 -26.408 -0.440 1.00 87.19 317 ASP A N 1
ATOM 2527 C CA . ASP A 1 317 ? 3.477 -26.088 -1.734 1.00 87.19 317 ASP A CA 1
ATOM 2528 C C . ASP A 1 317 ? 4.996 -25.839 -1.622 1.00 87.19 317 ASP A C 1
ATOM 2530 O O . ASP A 1 317 ? 5.636 -25.425 -2.590 1.00 87.19 317 ASP A O 1
ATOM 2534 N N . HIS A 1 318 ? 5.582 -26.043 -0.434 1.00 85.56 318 HIS A N 1
ATOM 2535 C CA . HIS A 1 318 ? 6.992 -25.776 -0.121 1.00 85.56 318 HIS A CA 1
ATOM 2536 C C . HIS A 1 318 ? 7.460 -24.368 -0.535 1.00 85.56 318 HIS A C 1
ATOM 2538 O O . HIS A 1 318 ? 8.579 -24.167 -1.015 1.00 85.56 318 HIS A O 1
ATOM 2544 N N . LEU A 1 319 ? 6.592 -23.369 -0.348 1.00 83.38 319 LEU A N 1
ATOM 2545 C CA . LEU A 1 319 ? 6.842 -22.004 -0.802 1.00 83.38 319 LEU A CA 1
ATOM 2546 C C . LEU A 1 319 ? 7.612 -21.194 0.231 1.00 83.38 319 LEU A C 1
ATOM 2548 O O . LEU A 1 319 ? 7.312 -21.177 1.426 1.00 83.38 319 LEU A O 1
ATOM 2552 N N . VAL A 1 320 ? 8.564 -20.418 -0.274 1.00 81.12 320 VAL A N 1
ATOM 2553 C CA . VAL A 1 320 ? 9.320 -19.467 0.532 1.00 81.12 320 VAL A CA 1
ATOM 2554 C C . VAL A 1 320 ? 8.524 -18.161 0.647 1.00 81.12 320 VAL A C 1
ATOM 2556 O O . VAL A 1 320 ? 8.135 -17.613 -0.385 1.00 81.12 320 VAL A O 1
ATOM 2559 N N . PRO A 1 321 ? 8.296 -17.604 1.852 1.00 77.94 321 PRO A N 1
ATOM 2560 C CA . PRO A 1 321 ? 7.458 -16.418 2.062 1.00 77.94 321 PRO A CA 1
ATOM 2561 C C . PRO A 1 321 ? 8.161 -15.082 1.750 1.00 77.94 321 PRO A C 1
ATOM 2563 O O . PRO A 1 321 ? 7.921 -14.080 2.421 1.00 77.94 321 PRO A O 1
ATOM 2566 N N . THR A 1 322 ? 9.019 -15.042 0.730 1.00 75.94 322 THR A N 1
ATOM 2567 C CA . THR A 1 322 ? 9.647 -13.814 0.215 1.00 75.94 322 THR A CA 1
ATOM 2568 C C . THR A 1 322 ? 9.542 -13.768 -1.308 1.00 75.94 322 THR A C 1
ATOM 2570 O O . THR A 1 322 ? 9.613 -14.795 -1.978 1.00 75.94 322 THR A O 1
ATOM 2573 N N . LEU A 1 323 ? 9.357 -12.565 -1.860 1.00 71.94 323 LEU A N 1
ATOM 2574 C CA . LEU A 1 323 ? 9.372 -12.338 -3.312 1.00 71.94 323 LEU A CA 1
ATOM 2575 C C . LEU A 1 323 ? 10.790 -12.308 -3.889 1.00 71.94 323 LEU A C 1
ATOM 2577 O O . LEU A 1 323 ? 10.966 -12.436 -5.099 1.00 71.94 323 LEU A O 1
ATOM 2581 N N . ILE A 1 324 ? 11.784 -12.114 -3.023 1.00 65.88 324 ILE A N 1
ATOM 2582 C CA . ILE A 1 324 ? 13.187 -12.006 -3.395 1.00 65.88 324 ILE A CA 1
ATOM 2583 C C . ILE A 1 324 ? 13.899 -13.195 -2.774 1.00 65.88 324 ILE A C 1
ATOM 2585 O O . ILE A 1 324 ? 14.031 -13.283 -1.552 1.00 65.88 324 ILE A O 1
ATOM 2589 N N . THR A 1 325 ? 14.308 -14.124 -3.628 1.00 61.59 325 THR A N 1
ATOM 2590 C CA . THR A 1 325 ? 15.065 -15.314 -3.257 1.00 61.59 325 THR A CA 1
ATOM 2591 C C . THR A 1 325 ? 16.373 -15.316 -4.036 1.00 61.59 325 THR A C 1
ATOM 2593 O O . THR A 1 325 ? 16.438 -14.879 -5.185 1.00 61.59 325 THR A O 1
ATOM 2596 N N . SER A 1 326 ? 17.440 -15.825 -3.423 1.00 56.91 326 SER A N 1
ATOM 2597 C CA . SER A 1 326 ? 18.668 -16.158 -4.156 1.00 56.91 326 SER A CA 1
ATOM 2598 C C . SER A 1 326 ? 18.522 -17.456 -4.966 1.00 56.91 326 SER A C 1
ATOM 2600 O O . SER A 1 326 ? 19.339 -17.725 -5.846 1.00 56.91 326 SER A O 1
ATOM 2602 N N . ARG A 1 327 ? 17.466 -18.239 -4.688 1.00 53.41 327 ARG A N 1
ATOM 2603 C CA . ARG A 1 327 ? 17.168 -19.553 -5.266 1.00 53.41 327 ARG A CA 1
ATOM 2604 C C . ARG A 1 327 ? 15.858 -19.523 -6.077 1.00 53.41 327 ARG A C 1
ATOM 2606 O O . ARG A 1 327 ? 14.800 -19.246 -5.516 1.00 53.41 327 ARG A O 1
ATOM 2613 N N . GLY A 1 328 ? 15.920 -19.883 -7.360 1.00 57.19 328 GLY A N 1
ATOM 2614 C CA . GLY A 1 328 ? 14.763 -20.317 -8.160 1.00 57.19 328 GLY A CA 1
ATOM 2615 C C . GLY A 1 328 ? 13.728 -19.255 -8.568 1.00 57.19 328 GLY A C 1
ATOM 2616 O O . GLY A 1 328 ? 13.931 -18.053 -8.431 1.00 57.19 328 GLY A O 1
ATOM 2617 N N . ASN A 1 329 ? 12.610 -19.738 -9.123 1.00 65.88 329 ASN A N 1
ATOM 2618 C CA . ASN A 1 329 ? 11.502 -18.930 -9.638 1.00 65.88 329 ASN A CA 1
ATOM 2619 C C . ASN A 1 329 ? 10.551 -18.511 -8.498 1.00 65.88 329 ASN A C 1
ATOM 2621 O O . ASN A 1 329 ? 9.929 -19.368 -7.875 1.00 65.88 329 ASN A O 1
ATOM 2625 N N . SER A 1 330 ? 10.389 -17.207 -8.253 1.00 73.38 330 SER A N 1
ATOM 2626 C CA . SER A 1 330 ? 9.474 -16.668 -7.229 1.00 73.38 330 SER A CA 1
ATOM 2627 C C . SER A 1 330 ? 8.016 -16.549 -7.698 1.00 73.38 330 SER A C 1
ATOM 2629 O O . SER A 1 330 ? 7.139 -16.143 -6.925 1.00 73.38 330 SER A O 1
ATOM 2631 N N . LEU A 1 331 ? 7.714 -16.918 -8.949 1.00 77.06 331 LEU A N 1
ATOM 2632 C CA . LEU A 1 331 ? 6.370 -16.842 -9.524 1.00 77.06 331 LEU A CA 1
ATOM 2633 C C . LEU A 1 331 ? 5.312 -17.639 -8.732 1.00 77.06 331 LEU A C 1
ATOM 2635 O O . LEU A 1 331 ? 4.240 -17.071 -8.503 1.00 77.06 331 LEU A O 1
ATOM 2639 N N . PRO A 1 332 ? 5.563 -18.878 -8.254 1.00 81.81 332 PRO A N 1
ATOM 2640 C CA . PRO A 1 332 ? 4.584 -19.622 -7.455 1.00 81.81 332 PRO A CA 1
ATOM 2641 C C . PRO A 1 332 ? 4.245 -18.912 -6.136 1.00 81.81 332 PRO A C 1
ATOM 2643 O O . PRO A 1 332 ? 3.073 -18.677 -5.843 1.00 81.81 332 PRO A O 1
ATOM 2646 N N . THR A 1 333 ? 5.260 -18.452 -5.392 1.00 82.50 333 THR A N 1
ATOM 2647 C CA . THR A 1 333 ? 5.072 -17.636 -4.179 1.00 82.50 333 THR A CA 1
ATOM 2648 C C . THR A 1 333 ? 4.272 -16.373 -4.482 1.00 82.50 333 THR A C 1
ATOM 2650 O O . THR A 1 333 ? 3.338 -16.029 -3.757 1.00 82.50 333 THR A O 1
ATOM 2653 N N . THR A 1 334 ? 4.608 -15.673 -5.564 1.00 82.50 334 THR A N 1
ATOM 2654 C CA . THR A 1 334 ? 3.929 -14.430 -5.945 1.00 82.50 334 THR A CA 1
ATOM 2655 C C . THR A 1 334 ? 2.443 -14.685 -6.231 1.00 82.50 334 THR A C 1
ATOM 2657 O O . THR A 1 334 ? 1.566 -13.975 -5.730 1.00 82.50 334 THR A O 1
ATOM 2660 N N . LYS A 1 335 ? 2.137 -15.746 -6.982 1.00 83.50 335 LYS A N 1
ATOM 2661 C CA . LYS A 1 335 ? 0.764 -16.114 -7.337 1.00 83.50 335 LYS A CA 1
ATOM 2662 C C . LYS A 1 335 ? -0.064 -16.564 -6.144 1.00 83.50 335 LYS A C 1
ATOM 2664 O O . LYS A 1 335 ? -1.198 -16.112 -6.036 1.00 83.50 335 LYS A O 1
ATOM 2669 N N . SER A 1 336 ? 0.480 -17.408 -5.268 1.00 85.06 336 SER A N 1
ATOM 2670 C CA . SER A 1 336 ? -0.294 -18.066 -4.205 1.00 85.06 336 SER A CA 1
ATOM 2671 C C . SER A 1 336 ? -0.274 -17.314 -2.874 1.00 85.06 336 SER A C 1
ATOM 2673 O O . SER A 1 336 ? -1.278 -17.296 -2.161 1.00 85.06 336 SER A O 1
ATOM 2675 N N . LEU A 1 337 ? 0.840 -16.654 -2.538 1.00 86.88 337 LEU A N 1
ATOM 2676 C CA . LEU A 1 337 ? 1.042 -16.006 -1.238 1.00 86.88 337 LEU A CA 1
ATOM 2677 C C . LEU A 1 337 ? 1.057 -14.479 -1.299 1.00 86.88 337 LEU A C 1
ATOM 2679 O O . LEU A 1 337 ? 0.915 -13.851 -0.251 1.00 86.88 337 LEU A O 1
ATOM 2683 N N . TYR A 1 338 ? 1.239 -13.843 -2.457 1.00 87.12 338 TYR A N 1
ATOM 2684 C CA . TYR A 1 338 ? 1.291 -12.377 -2.535 1.00 87.12 338 TYR A CA 1
ATOM 2685 C C . TYR A 1 338 ? -0.007 -11.760 -3.061 1.00 87.12 338 TYR A C 1
ATOM 2687 O O . TYR A 1 338 ? -0.606 -10.947 -2.359 1.00 87.12 338 TYR A O 1
ATOM 2695 N N . PHE A 1 339 ? -0.482 -12.178 -4.238 1.00 88.94 339 PHE A N 1
ATOM 2696 C CA . PHE A 1 339 ? -1.665 -11.570 -4.858 1.00 88.94 339 PHE A CA 1
ATOM 2697 C C . PHE A 1 339 ? -2.994 -11.995 -4.223 1.00 88.94 339 PHE A C 1
ATOM 2699 O O . PHE A 1 339 ? -3.930 -11.192 -4.153 1.00 88.94 339 PHE A O 1
ATOM 2706 N N . LYS A 1 340 ? -3.103 -13.243 -3.753 1.00 91.12 340 LYS A N 1
ATOM 2707 C CA . LYS A 1 340 ? -4.385 -13.776 -3.280 1.00 91.12 340 LYS A CA 1
ATOM 2708 C C . LYS A 1 340 ? -4.859 -13.097 -1.988 1.00 91.12 340 LYS A C 1
ATOM 2710 O O . LYS A 1 340 ? -4.080 -12.962 -1.040 1.00 91.12 340 LYS A O 1
ATOM 2715 N N . PRO A 1 341 ? -6.151 -12.729 -1.896 1.00 93.69 341 PRO A N 1
ATOM 2716 C CA . PRO A 1 341 ? -6.672 -11.970 -0.761 1.00 93.69 341 PRO A CA 1
ATOM 2717 C C . PRO A 1 341 ? -6.625 -12.759 0.552 1.00 93.69 341 PRO A C 1
ATOM 2719 O O . PRO A 1 341 ? -6.320 -12.188 1.595 1.00 93.69 341 PRO A O 1
ATOM 2722 N N . TRP A 1 342 ? -6.838 -14.079 0.530 1.00 92.38 342 TRP A N 1
ATOM 2723 C CA . TRP A 1 342 ? -6.781 -14.908 1.743 1.00 92.38 342 TRP A CA 1
ATOM 2724 C C . TRP A 1 342 ? -5.399 -14.918 2.407 1.00 92.38 342 TRP A C 1
ATOM 2726 O O . TRP A 1 342 ? -5.312 -14.989 3.628 1.00 92.38 342 TRP A O 1
ATOM 2736 N N . ALA A 1 343 ? -4.321 -14.746 1.637 1.00 90.81 343 ALA A N 1
ATOM 2737 C CA . ALA A 1 343 ? -2.971 -14.616 2.181 1.00 90.81 343 ALA A CA 1
ATOM 2738 C C . ALA A 1 343 ? -2.689 -13.214 2.767 1.00 90.81 343 ALA A C 1
ATOM 2740 O O . ALA A 1 343 ? -1.678 -13.013 3.443 1.00 90.81 343 ALA A O 1
ATOM 2741 N N . ARG A 1 344 ? -3.552 -12.221 2.503 1.00 92.19 344 ARG A N 1
ATOM 2742 C CA . ARG A 1 344 ? -3.381 -10.804 2.888 1.00 92.19 344 ARG A CA 1
ATOM 2743 C C . ARG A 1 344 ? -4.451 -10.303 3.867 1.00 92.19 344 ARG A C 1
ATOM 2745 O O . ARG A 1 344 ? -4.400 -9.152 4.287 1.00 92.19 344 ARG A O 1
ATOM 2752 N N . ALA A 1 345 ? -5.396 -11.157 4.263 1.00 95.62 345 ALA A N 1
ATOM 2753 C CA . ALA A 1 345 ? -6.524 -10.777 5.115 1.00 95.62 345 ALA A CA 1
ATOM 2754 C C . ALA A 1 345 ? -6.125 -10.434 6.566 1.00 95.62 345 ALA A C 1
ATOM 2756 O O . ALA A 1 345 ? -6.790 -9.614 7.198 1.00 95.62 345 ALA A O 1
ATOM 2757 N N . GLY A 1 346 ? -5.039 -11.013 7.094 1.00 95.94 346 GLY A N 1
ATOM 2758 C CA . GLY A 1 346 ? -4.638 -10.877 8.505 1.00 95.94 346 GLY A CA 1
ATOM 2759 C C . GLY A 1 346 ? -4.569 -9.430 9.020 1.00 95.94 346 GLY A C 1
ATOM 2760 O O . GLY A 1 346 ? -5.308 -9.090 9.947 1.00 95.94 346 GLY A O 1
ATOM 2761 N N . PRO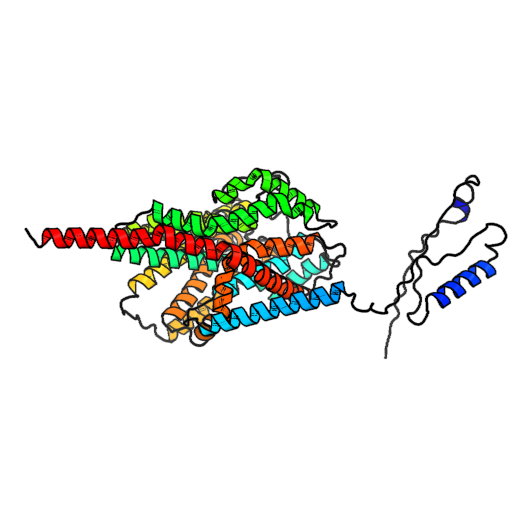 A 1 347 ? -3.754 -8.546 8.414 1.00 96.38 347 PRO A N 1
ATOM 2762 C CA . PRO A 1 347 ? -3.681 -7.138 8.810 1.00 96.38 347 PRO A CA 1
ATOM 2763 C C . PRO A 1 347 ? -5.032 -6.410 8.732 1.00 96.38 347 PRO A C 1
ATOM 2765 O O . PRO A 1 347 ? -5.363 -5.617 9.613 1.00 96.38 347 PRO A O 1
ATOM 2768 N N . TYR A 1 348 ? -5.852 -6.701 7.714 1.00 97.44 348 TYR A N 1
ATOM 2769 C CA . TYR A 1 348 ? -7.177 -6.090 7.565 1.00 97.44 348 TYR A CA 1
ATOM 2770 C C . TYR A 1 348 ? -8.099 -6.455 8.738 1.00 97.44 348 TYR A C 1
ATOM 2772 O O . TYR A 1 348 ? -8.748 -5.584 9.321 1.00 97.44 348 TYR A O 1
ATOM 2780 N N . VAL A 1 349 ? -8.105 -7.730 9.141 1.00 97.62 349 VAL A N 1
ATOM 2781 C CA . VAL A 1 349 ? -8.880 -8.239 10.285 1.00 97.62 349 VAL A CA 1
ATOM 2782 C C . VAL A 1 349 ? -8.389 -7.653 11.612 1.00 97.62 349 VAL A C 1
ATOM 2784 O O . VAL A 1 349 ? -9.208 -7.274 12.451 1.00 97.62 349 VAL A O 1
ATOM 2787 N N . VAL A 1 350 ? -7.076 -7.480 11.792 1.00 97.69 350 VAL A N 1
ATOM 2788 C CA . VAL A 1 350 ? -6.519 -6.736 12.939 1.00 97.69 350 VAL A CA 1
ATOM 2789 C C . VAL A 1 350 ? -7.023 -5.290 12.958 1.00 97.69 350 VAL A C 1
ATOM 2791 O O . VAL A 1 350 ? -7.406 -4.766 14.010 1.00 97.69 350 VAL A O 1
ATOM 2794 N N . GLY A 1 351 ? -7.096 -4.658 11.786 1.00 96.88 351 GLY A N 1
ATOM 2795 C CA . GLY A 1 351 ? -7.760 -3.374 11.599 1.00 96.88 351 GLY A CA 1
ATOM 2796 C C . GLY A 1 351 ? -9.202 -3.392 12.112 1.00 96.88 351 GLY A C 1
ATOM 2797 O O . GLY A 1 351 ? -9.572 -2.531 12.908 1.00 96.88 351 GLY A O 1
ATOM 2798 N N . MET A 1 352 ? -9.999 -4.398 11.733 1.00 97.75 352 MET A N 1
ATOM 2799 C CA . MET A 1 352 ? -11.393 -4.538 12.182 1.00 97.75 352 MET A CA 1
ATOM 2800 C C . MET A 1 352 ? -11.515 -4.658 13.709 1.00 97.75 352 MET A C 1
ATOM 2802 O O . MET A 1 352 ? -12.310 -3.935 14.317 1.00 97.75 352 MET A O 1
ATOM 2806 N N . TRP A 1 353 ? -10.686 -5.490 14.353 1.00 97.69 353 TRP A N 1
ATOM 2807 C CA . TRP A 1 353 ? -10.622 -5.581 15.820 1.00 97.69 353 TRP A CA 1
ATOM 2808 C C . TRP A 1 353 ? -10.304 -4.233 16.469 1.00 97.69 353 TRP A C 1
ATOM 2810 O O . TRP A 1 353 ? -10.952 -3.828 17.437 1.00 97.69 353 TRP A O 1
ATOM 2820 N N . THR A 1 354 ? -9.339 -3.510 15.904 1.00 94.25 354 THR A N 1
ATOM 2821 C CA . THR A 1 354 ? -8.922 -2.193 16.397 1.00 94.25 354 THR A CA 1
ATOM 2822 C C . THR A 1 354 ? -10.035 -1.158 16.228 1.00 94.25 354 THR A C 1
ATOM 2824 O O . THR A 1 354 ? -10.315 -0.394 17.151 1.00 94.25 354 THR A O 1
ATOM 2827 N N . GLY A 1 355 ? -10.731 -1.162 15.088 1.00 94.44 355 GLY A N 1
ATOM 2828 C CA . GLY A 1 355 ? -11.881 -0.295 14.828 1.00 94.44 355 GLY A CA 1
ATOM 2829 C C . GLY A 1 355 ? -13.027 -0.542 15.809 1.00 94.44 355 GLY A C 1
ATOM 2830 O O . GLY A 1 355 ? -13.583 0.412 16.353 1.00 94.44 355 GLY A O 1
ATOM 2831 N N . TYR A 1 356 ? -13.323 -1.810 16.107 1.00 95.12 356 TYR A N 1
ATOM 2832 C CA . TYR A 1 356 ? -14.307 -2.193 17.122 1.00 95.12 356 TYR A CA 1
ATOM 2833 C C . TYR A 1 356 ? -13.903 -1.738 18.534 1.00 95.12 356 TYR A C 1
ATOM 2835 O O . TYR A 1 356 ? -14.720 -1.158 19.255 1.00 95.12 356 TYR A O 1
ATOM 2843 N N . LEU A 1 357 ? -12.636 -1.928 18.922 1.00 92.56 357 LEU A N 1
ATOM 2844 C CA . LEU A 1 357 ? -12.101 -1.469 20.210 1.00 92.56 357 LEU A CA 1
ATOM 2845 C C . LEU A 1 357 ? -12.206 0.058 20.362 1.00 92.56 357 LEU A C 1
ATOM 2847 O O . LEU A 1 357 ? -12.651 0.563 21.398 1.00 92.56 357 LEU A O 1
ATOM 2851 N N . LEU A 1 358 ? -11.813 0.810 19.332 1.00 90.31 358 LEU A N 1
ATOM 2852 C CA . LEU A 1 358 ? -11.885 2.272 19.338 1.00 90.31 358 LEU A CA 1
ATOM 2853 C C . LEU A 1 358 ? -13.328 2.774 19.367 1.00 90.31 358 LEU A C 1
ATOM 2855 O O . LEU A 1 358 ? -13.615 3.742 20.065 1.00 90.31 358 LEU A O 1
ATOM 2859 N N . PHE A 1 359 ? -14.239 2.096 18.672 1.00 91.38 359 PHE A N 1
ATOM 2860 C CA . PHE A 1 359 ? -15.664 2.402 18.708 1.00 91.38 359 PHE A CA 1
ATOM 2861 C C . PHE A 1 359 ? -16.250 2.226 20.115 1.00 91.38 359 PHE A C 1
ATOM 2863 O O . PHE A 1 359 ? -16.858 3.150 20.651 1.00 91.38 359 PHE A O 1
ATOM 2870 N N . LYS A 1 360 ? -15.989 1.086 20.766 1.00 89.25 360 LYS A N 1
ATOM 2871 C CA . LYS A 1 360 ? -16.472 0.820 22.132 1.00 89.25 360 LYS A CA 1
ATOM 2872 C C . LYS A 1 360 ? -15.889 1.756 23.183 1.00 89.25 360 LYS A C 1
ATOM 2874 O O . LYS A 1 360 ? -16.538 2.023 24.185 1.00 89.25 360 LYS A O 1
ATOM 2879 N N . THR A 1 361 ? -14.685 2.268 22.953 1.00 85.81 361 THR A N 1
ATOM 2880 C CA . THR A 1 361 ? -13.999 3.171 23.886 1.00 85.81 361 THR A CA 1
ATOM 2881 C C . THR A 1 361 ? -14.113 4.651 23.501 1.00 85.81 361 THR A C 1
ATOM 2883 O O . THR A 1 361 ? -13.408 5.479 24.082 1.00 85.81 361 THR A O 1
ATOM 2886 N N . ALA A 1 362 ? -14.964 4.999 22.526 1.00 79.38 362 ALA A N 1
ATOM 2887 C CA . ALA A 1 362 ? -15.170 6.376 22.073 1.00 79.38 362 ALA A CA 1
ATOM 2888 C C . ALA A 1 362 ? -15.973 7.228 23.077 1.00 79.38 362 ALA A C 1
ATOM 2890 O O . ALA A 1 362 ? -15.782 8.438 23.131 1.00 79.38 362 ALA A O 1
ATOM 2891 N N . GLY A 1 363 ? -16.826 6.609 23.903 1.00 63.38 363 GLY A N 1
ATOM 2892 C CA . GLY A 1 363 ? -17.718 7.279 24.864 1.00 63.38 363 GLY A CA 1
ATOM 2893 C C . GLY A 1 363 ? -17.076 7.717 26.188 1.00 63.38 363 GLY A C 1
ATOM 2894 O O . GLY A 1 363 ? -17.746 7.710 27.211 1.00 63.38 363 GLY A O 1
ATOM 2895 N N . GLY A 1 364 ? -15.779 8.044 26.211 1.00 56.16 364 GLY A N 1
ATOM 2896 C CA . GLY A 1 364 ? -15.111 8.591 27.405 1.00 56.16 364 GLY A CA 1
ATOM 2897 C C . GLY A 1 364 ? -14.552 7.571 28.409 1.00 56.16 364 GLY A C 1
ATOM 2898 O O . GLY A 1 364 ? -13.814 7.958 29.315 1.00 56.16 364 GLY A O 1
ATOM 2899 N N . THR A 1 365 ? -14.786 6.266 28.229 1.00 56.41 365 THR A N 1
ATOM 2900 C CA . THR A 1 365 ? -14.110 5.212 29.007 1.00 56.41 365 THR A CA 1
ATOM 2901 C C . THR A 1 365 ? -12.643 5.112 28.583 1.00 56.41 365 THR A C 1
ATOM 2903 O O . THR A 1 365 ? -12.260 4.334 27.702 1.00 56.41 365 THR A O 1
ATOM 2906 N N . THR A 1 366 ? -11.799 5.949 29.179 1.00 58.53 366 THR A N 1
ATOM 2907 C CA . THR A 1 366 ? -10.347 5.845 29.048 1.00 58.53 366 THR A CA 1
ATOM 2908 C C . THR A 1 366 ? -9.860 4.760 30.003 1.00 58.53 366 THR A C 1
ATOM 2910 O O . THR A 1 366 ? -9.631 5.004 31.183 1.00 58.53 366 THR A O 1
ATOM 2913 N N . PHE A 1 367 ? -9.706 3.527 29.512 1.00 69.75 367 PHE A N 1
ATOM 2914 C CA . PHE A 1 367 ? -8.927 2.531 30.248 1.00 69.75 367 PHE A CA 1
ATOM 2915 C C . PHE A 1 367 ? -7.484 3.036 30.308 1.00 69.75 367 PHE A C 1
ATOM 2917 O O . PHE A 1 367 ? -6.761 2.986 29.315 1.00 69.75 367 PHE A O 1
ATOM 2924 N N . LYS A 1 368 ? -7.092 3.610 31.450 1.00 79.75 368 LYS A N 1
ATOM 2925 C CA . LYS A 1 368 ? -5.738 4.118 31.666 1.00 79.75 368 LYS A CA 1
ATOM 2926 C C . LYS A 1 368 ? -4.793 2.931 31.813 1.00 79.75 368 LYS A C 1
ATOM 2928 O O . LYS A 1 368 ? -4.788 2.260 32.840 1.00 79.75 368 LYS A O 1
ATOM 2933 N N . LEU A 1 369 ? -3.992 2.679 30.783 1.00 85.56 369 LEU A N 1
ATOM 2934 C CA . LEU A 1 369 ? -2.928 1.683 30.855 1.00 85.56 369 LEU A CA 1
ATOM 2935 C C . LEU A 1 369 ? -1.797 2.192 31.768 1.00 85.56 369 LEU A C 1
ATOM 2937 O O . LEU A 1 369 ? -1.375 3.346 31.637 1.00 85.56 369 LEU A O 1
ATOM 2941 N N . PRO A 1 370 ? -1.277 1.365 32.692 1.00 90.94 370 PRO A N 1
ATOM 2942 C CA . PRO A 1 370 ? -0.128 1.737 33.504 1.00 90.94 370 PRO A CA 1
ATOM 2943 C C . PRO A 1 370 ? 1.115 1.912 32.621 1.00 90.94 370 PRO A C 1
ATOM 2945 O O . PRO A 1 370 ? 1.311 1.185 31.644 1.00 90.94 370 PRO A O 1
ATOM 2948 N N . LYS A 1 371 ? 2.003 2.842 33.001 1.00 89.75 371 LYS A N 1
ATOM 2949 C CA . LYS A 1 371 ? 3.215 3.188 32.229 1.00 89.75 371 LYS A CA 1
ATOM 2950 C C . LYS A 1 371 ? 4.090 1.971 31.896 1.00 89.75 371 LYS A C 1
ATOM 2952 O O . LYS A 1 371 ? 4.661 1.920 30.813 1.00 89.75 371 LYS A O 1
ATOM 2957 N N . ARG A 1 372 ? 4.148 0.977 32.793 1.00 93.38 372 ARG A N 1
ATOM 2958 C CA . ARG A 1 372 ? 4.881 -0.284 32.579 1.00 93.38 372 ARG A CA 1
ATOM 2959 C C . ARG A 1 372 ? 4.323 -1.089 31.402 1.00 93.38 372 ARG A C 1
ATOM 2961 O O . ARG A 1 372 ? 5.100 -1.571 30.590 1.00 93.38 372 ARG A O 1
ATOM 2968 N N . ILE A 1 373 ? 2.997 -1.185 31.277 1.00 93.00 373 ILE A N 1
ATOM 2969 C CA . ILE A 1 373 ? 2.358 -1.889 30.155 1.00 93.00 373 ILE A CA 1
ATOM 2970 C C . ILE A 1 373 ? 2.570 -1.110 28.857 1.00 93.00 373 ILE A C 1
ATOM 2972 O O . ILE A 1 373 ? 2.906 -1.710 27.847 1.00 93.00 373 ILE A O 1
ATOM 2976 N N . ILE A 1 374 ? 2.467 0.222 28.885 1.00 91.94 374 ILE A N 1
ATOM 2977 C CA . ILE A 1 374 ? 2.749 1.058 27.706 1.00 91.94 374 ILE A CA 1
ATOM 2978 C C . ILE A 1 374 ? 4.190 0.837 27.216 1.00 91.94 374 ILE A C 1
ATOM 2980 O O . ILE A 1 374 ? 4.404 0.624 26.024 1.00 91.94 374 ILE A O 1
ATOM 2984 N N . ALA A 1 375 ? 5.170 0.848 28.127 1.00 91.88 375 ALA A N 1
ATOM 2985 C CA . ALA A 1 375 ? 6.570 0.586 27.800 1.00 91.88 375 ALA A CA 1
ATOM 2986 C C . ALA A 1 375 ? 6.777 -0.834 27.246 1.00 91.88 375 ALA A C 1
ATOM 2988 O O . ALA A 1 375 ? 7.449 -0.999 26.229 1.00 91.88 375 ALA A O 1
ATOM 2989 N N . ALA A 1 376 ? 6.146 -1.844 27.854 1.00 94.56 376 ALA A N 1
ATOM 2990 C CA . ALA A 1 376 ? 6.189 -3.218 27.364 1.00 94.56 376 ALA A CA 1
ATOM 2991 C C . ALA A 1 376 ? 5.579 -3.345 25.959 1.00 94.56 376 ALA A C 1
ATOM 2993 O O . ALA A 1 376 ? 6.187 -3.954 25.087 1.00 94.56 376 ALA A O 1
ATOM 2994 N N . CYS A 1 377 ? 4.427 -2.722 25.695 1.00 91.81 377 CYS A N 1
ATOM 2995 C CA . CYS A 1 377 ? 3.805 -2.729 24.373 1.00 91.81 377 CYS A CA 1
ATOM 2996 C C . CYS A 1 377 ? 4.684 -2.046 23.314 1.00 91.81 377 CYS A C 1
ATOM 2998 O O . CYS A 1 377 ? 4.773 -2.552 22.198 1.00 91.81 377 CYS A O 1
ATOM 3000 N N . TRP A 1 378 ? 5.376 -0.948 23.645 1.00 91.00 378 TRP A N 1
ATOM 3001 C CA . TRP A 1 378 ? 6.348 -0.318 22.740 1.00 91.00 378 TRP A CA 1
ATOM 3002 C C . TRP A 1 378 ? 7.569 -1.199 22.473 1.00 91.00 378 TRP A C 1
ATOM 3004 O O . TRP A 1 378 ? 7.980 -1.319 21.318 1.00 91.00 378 TRP A O 1
ATOM 3014 N N . LEU A 1 379 ? 8.112 -1.845 23.508 1.00 92.38 379 LEU A N 1
ATOM 3015 C CA . LEU A 1 379 ? 9.243 -2.762 23.378 1.00 92.38 379 LEU A CA 1
ATOM 3016 C C . LEU A 1 379 ? 8.869 -3.971 22.514 1.00 92.38 379 LEU A C 1
ATOM 3018 O O . LEU A 1 379 ? 9.546 -4.253 21.530 1.00 92.38 379 LEU A O 1
ATOM 3022 N N . ILE A 1 380 ? 7.752 -4.631 22.833 1.00 94.12 380 ILE A N 1
ATOM 3023 C CA . ILE A 1 380 ? 7.240 -5.792 22.095 1.00 94.12 380 ILE A CA 1
ATOM 3024 C C . ILE A 1 380 ? 6.917 -5.405 20.652 1.00 94.12 380 ILE A C 1
ATOM 3026 O O . ILE A 1 380 ? 7.296 -6.130 19.736 1.00 94.12 380 ILE A O 1
ATOM 3030 N N . SER A 1 381 ? 6.273 -4.258 20.420 1.00 90.31 381 SER A N 1
ATOM 3031 C CA . SER A 1 381 ? 5.941 -3.809 19.061 1.00 90.31 381 SER A CA 1
ATOM 3032 C C . SER A 1 381 ? 7.192 -3.520 18.236 1.00 90.31 381 SER A C 1
ATOM 3034 O O . SER A 1 381 ? 7.273 -3.946 17.089 1.00 90.31 381 SER A O 1
ATOM 3036 N N . THR A 1 382 ? 8.192 -2.854 18.821 1.00 87.94 382 THR A N 1
ATOM 3037 C CA . THR A 1 382 ? 9.468 -2.567 18.144 1.00 87.94 382 THR A CA 1
ATOM 3038 C C . THR A 1 382 ? 10.233 -3.853 17.840 1.00 87.94 382 THR A C 1
ATOM 3040 O O . THR A 1 382 ? 10.668 -4.056 16.709 1.00 87.94 382 THR A O 1
ATOM 3043 N N . ALA A 1 383 ? 10.342 -4.758 18.817 1.00 89.94 383 ALA A N 1
ATOM 3044 C CA . ALA A 1 383 ? 10.994 -6.051 18.639 1.00 89.94 383 ALA A CA 1
ATOM 3045 C C . ALA A 1 383 ? 10.289 -6.900 17.570 1.00 89.94 383 ALA A C 1
ATOM 3047 O O . ALA A 1 383 ? 10.947 -7.476 16.710 1.00 89.94 383 ALA A O 1
ATOM 3048 N N . THR A 1 384 ? 8.953 -6.915 17.568 1.00 90.50 384 THR A N 1
ATOM 3049 C CA . THR A 1 384 ? 8.147 -7.634 16.570 1.00 90.50 384 THR A CA 1
ATOM 3050 C C . THR A 1 384 ? 8.321 -7.034 15.177 1.00 90.50 384 THR A C 1
ATOM 3052 O O . THR A 1 384 ? 8.505 -7.776 14.217 1.00 90.50 384 THR A O 1
ATOM 3055 N N . ALA A 1 385 ? 8.318 -5.703 15.047 1.00 89.44 385 ALA A N 1
ATOM 3056 C CA . ALA A 1 385 ? 8.545 -5.028 13.770 1.00 89.44 385 ALA A CA 1
ATOM 3057 C C . ALA A 1 385 ? 9.925 -5.372 13.188 1.00 89.44 385 ALA A C 1
ATOM 3059 O O . ALA A 1 385 ? 10.034 -5.715 12.012 1.00 89.44 385 ALA A O 1
ATOM 3060 N N . LEU A 1 386 ? 10.967 -5.341 14.026 1.00 87.06 386 LEU A N 1
ATOM 3061 C CA . LEU A 1 386 ? 12.321 -5.727 13.633 1.00 87.06 386 LEU A CA 1
ATOM 3062 C C . LEU A 1 386 ? 12.409 -7.215 13.279 1.00 87.06 386 LEU A C 1
ATOM 3064 O O . LEU A 1 386 ? 13.021 -7.552 12.272 1.00 87.06 386 LEU A O 1
ATOM 3068 N N . ALA A 1 387 ? 11.767 -8.097 14.049 1.00 89.19 387 ALA A N 1
ATOM 3069 C CA . ALA A 1 387 ? 11.737 -9.532 13.771 1.00 89.19 387 ALA A CA 1
ATOM 3070 C C . ALA A 1 387 ? 11.028 -9.850 12.448 1.00 89.19 387 ALA A C 1
ATOM 3072 O O . ALA A 1 387 ? 11.503 -10.687 11.685 1.00 89.19 387 ALA A O 1
ATOM 3073 N N . VAL A 1 388 ? 9.930 -9.154 12.134 1.00 88.94 388 VAL A N 1
ATOM 3074 C CA . VAL A 1 388 ? 9.273 -9.265 10.826 1.00 88.94 388 VAL A CA 1
ATOM 3075 C C . VAL A 1 388 ? 10.240 -8.832 9.732 1.00 88.94 388 VAL A C 1
ATOM 3077 O O . VAL A 1 388 ? 10.495 -9.620 8.828 1.00 88.94 388 VAL A O 1
ATOM 3080 N N . LEU A 1 389 ? 10.828 -7.638 9.830 1.00 85.50 389 LEU A N 1
ATOM 3081 C CA . LEU A 1 389 ? 11.684 -7.087 8.776 1.00 85.50 389 LEU A CA 1
ATOM 3082 C C . LEU A 1 389 ? 12.961 -7.901 8.546 1.00 85.50 389 LEU A C 1
ATOM 3084 O O . LEU A 1 389 ? 13.285 -8.210 7.402 1.00 85.50 389 LEU A O 1
ATOM 3088 N N . LEU A 1 390 ? 13.646 -8.299 9.617 1.00 83.62 390 LEU A N 1
ATOM 3089 C CA . LEU A 1 390 ? 14.897 -9.059 9.562 1.00 83.62 390 LEU A CA 1
ATOM 3090 C C . LEU A 1 390 ? 14.680 -10.569 9.408 1.00 83.62 390 LEU A C 1
ATOM 3092 O O . LEU A 1 390 ? 15.618 -11.280 9.055 1.00 83.62 390 LEU A O 1
ATOM 3096 N N . GLY A 1 391 ? 13.460 -11.064 9.632 1.00 81.62 391 GLY A N 1
ATOM 3097 C CA . GLY A 1 391 ? 13.134 -12.490 9.600 1.00 81.62 391 GLY A CA 1
ATOM 3098 C C . GLY A 1 391 ? 13.382 -13.157 8.249 1.00 81.62 391 GLY A C 1
ATOM 3099 O O . GLY A 1 391 ? 13.567 -14.368 8.203 1.00 81.62 391 GLY A O 1
ATOM 3100 N N . ILE A 1 392 ? 13.464 -12.381 7.161 1.00 79.19 392 ILE A N 1
ATOM 3101 C CA . ILE A 1 392 ? 13.794 -12.914 5.836 1.00 79.19 392 ILE A CA 1
ATOM 3102 C C . ILE A 1 392 ? 15.302 -13.036 5.567 1.00 79.19 392 ILE A C 1
ATOM 3104 O O . ILE A 1 392 ? 15.673 -13.598 4.544 1.00 79.19 392 ILE A O 1
ATOM 3108 N N . LYS A 1 393 ? 16.184 -12.555 6.458 1.00 78.44 393 LYS A N 1
ATOM 3109 C CA . LYS A 1 393 ? 17.640 -12.492 6.222 1.00 78.44 393 LYS A CA 1
ATOM 3110 C C . LYS A 1 393 ? 18.235 -13.835 5.795 1.00 78.44 393 LYS A C 1
ATOM 3112 O O . LYS A 1 393 ? 18.952 -13.897 4.800 1.00 78.44 393 LYS A O 1
ATOM 3117 N N . SER A 1 394 ? 17.917 -14.908 6.517 1.00 76.75 394 SER A N 1
ATOM 3118 C CA . SER A 1 394 ? 18.473 -16.240 6.245 1.00 76.75 394 SER A CA 1
ATOM 3119 C C . SER A 1 394 ? 18.043 -16.798 4.885 1.00 76.75 394 SER A C 1
ATOM 3121 O O . SER A 1 394 ? 18.776 -17.574 4.288 1.00 76.75 394 SER A O 1
ATOM 3123 N N . TYR A 1 395 ? 16.903 -16.354 4.346 1.00 74.50 395 TYR A N 1
ATOM 3124 C CA . TYR A 1 395 ? 16.381 -16.806 3.051 1.00 74.50 395 TYR A CA 1
ATOM 3125 C C . TYR A 1 395 ? 17.156 -16.244 1.848 1.00 74.50 395 TYR A C 1
ATOM 3127 O O . TYR A 1 395 ? 16.946 -16.691 0.721 1.00 74.50 395 TYR A O 1
ATOM 3135 N N . PHE A 1 396 ? 18.047 -15.273 2.070 1.00 71.38 396 PHE A N 1
ATOM 3136 C CA . PHE A 1 396 ? 18.947 -14.763 1.034 1.00 71.38 396 PHE A CA 1
ATOM 3137 C C . PHE A 1 396 ? 20.244 -15.558 0.938 1.00 71.38 396 PHE A C 1
ATOM 3139 O O . PHE A 1 396 ? 20.903 -15.486 -0.098 1.00 71.38 396 PHE A O 1
ATOM 3146 N N . ASP A 1 397 ? 20.616 -16.327 1.966 1.00 73.06 397 ASP A N 1
ATOM 3147 C CA . ASP A 1 397 ? 21.833 -17.130 1.914 1.00 73.06 397 ASP A CA 1
ATOM 3148 C C . ASP A 1 397 ? 21.623 -18.346 0.991 1.00 73.06 397 ASP A C 1
ATOM 3150 O O . ASP A 1 397 ? 20.789 -19.204 1.294 1.00 73.06 397 ASP A O 1
ATOM 3154 N N . PRO A 1 398 ? 22.369 -18.462 -0.128 1.00 68.31 398 PRO A N 1
ATOM 3155 C CA . PRO A 1 398 ? 22.242 -19.591 -1.042 1.00 68.31 398 PRO A CA 1
ATOM 3156 C C . PRO A 1 398 ? 22.576 -20.938 -0.407 1.00 68.31 398 PRO A C 1
ATOM 3158 O O . PRO A 1 398 ? 22.224 -21.949 -1.002 1.00 68.31 398 PRO A O 1
ATOM 3161 N N . ASN A 1 399 ? 23.224 -20.963 0.762 1.00 71.00 399 ASN A N 1
ATOM 3162 C CA . ASN A 1 399 ? 23.616 -22.177 1.482 1.00 71.00 399 ASN A CA 1
ATOM 3163 C C . ASN A 1 399 ? 22.709 -22.487 2.685 1.00 71.00 399 ASN A C 1
ATOM 3165 O O . ASN A 1 399 ? 22.947 -23.463 3.388 1.00 71.00 399 ASN A O 1
ATOM 3169 N N . TYR A 1 400 ? 21.686 -21.669 2.947 1.00 75.12 400 TYR A N 1
ATOM 3170 C CA . TYR A 1 400 ? 20.777 -21.893 4.066 1.00 75.12 400 TYR A CA 1
ATOM 3171 C C . TYR A 1 400 ? 19.645 -22.842 3.677 1.00 75.12 400 TYR A C 1
ATOM 3173 O O . TYR A 1 400 ? 18.859 -22.562 2.768 1.00 75.12 400 TYR A O 1
ATOM 3181 N N . ASP A 1 401 ? 19.538 -23.961 4.385 1.00 75.38 401 ASP A N 1
ATOM 3182 C CA . ASP A 1 401 ? 18.406 -24.867 4.240 1.00 75.38 401 ASP A CA 1
ATOM 3183 C C . ASP A 1 401 ? 17.188 -24.275 4.929 1.00 75.38 401 ASP A C 1
ATOM 3185 O O . ASP A 1 401 ? 17.131 -24.146 6.150 1.00 75.38 401 ASP A O 1
ATOM 3189 N N . ILE A 1 402 ? 16.217 -23.871 4.112 1.00 72.75 402 ILE A N 1
ATOM 3190 C CA . ILE A 1 402 ? 14.998 -23.225 4.575 1.00 72.75 402 ILE A CA 1
ATOM 3191 C C . ILE A 1 402 ? 14.135 -24.285 5.269 1.00 72.75 402 ILE A C 1
ATOM 3193 O O . ILE A 1 402 ? 13.593 -25.162 4.589 1.00 72.75 402 ILE A O 1
ATOM 3197 N N . PRO A 1 403 ? 13.953 -24.221 6.600 1.00 82.81 403 PRO A N 1
ATOM 3198 C CA . PRO A 1 403 ? 13.101 -25.179 7.279 1.00 82.81 403 PRO A CA 1
ATOM 3199 C C . PRO A 1 403 ? 11.652 -24.947 6.841 1.00 82.81 403 PRO A C 1
ATOM 3201 O O . PRO A 1 403 ? 11.107 -23.862 7.055 1.00 82.81 403 PRO A O 1
ATOM 3204 N N . VAL A 1 404 ? 11.008 -25.971 6.270 1.00 85.06 404 VAL A N 1
ATOM 3205 C CA . VAL A 1 404 ? 9.625 -25.893 5.750 1.00 85.06 404 VAL A CA 1
ATOM 3206 C C . VAL A 1 404 ? 8.662 -25.359 6.815 1.00 85.06 404 VAL A C 1
ATOM 3208 O O . VAL A 1 404 ? 7.858 -24.468 6.552 1.00 85.06 404 VAL A O 1
ATOM 3211 N N . VAL A 1 405 ? 8.801 -25.836 8.056 1.00 88.88 405 VAL A N 1
ATOM 3212 C CA . VAL A 1 405 ? 7.984 -25.387 9.193 1.00 88.88 405 VAL A CA 1
ATOM 3213 C C . VAL A 1 405 ? 8.257 -23.922 9.543 1.00 88.88 405 VAL A C 1
ATOM 3215 O O . VAL A 1 405 ? 7.321 -23.166 9.787 1.00 88.88 405 VAL A O 1
ATOM 3218 N N . GLY A 1 406 ? 9.522 -23.489 9.531 1.00 87.31 406 GLY A N 1
ATOM 3219 C CA . GLY A 1 406 ? 9.882 -22.094 9.799 1.00 87.31 406 GLY A CA 1
ATOM 3220 C C . GLY A 1 406 ? 9.345 -21.139 8.729 1.00 87.31 406 GLY A C 1
ATOM 3221 O O . GLY A 1 406 ? 8.792 -20.091 9.065 1.00 87.31 406 GLY A O 1
ATOM 3222 N N . GLY A 1 407 ? 9.427 -21.539 7.456 1.00 86.81 407 GLY A N 1
ATOM 3223 C CA . GLY A 1 407 ? 8.835 -20.820 6.327 1.00 86.81 407 GLY A CA 1
ATOM 3224 C C . GLY A 1 407 ? 7.317 -20.708 6.439 1.00 86.81 407 GLY A C 1
ATOM 3225 O O . GLY A 1 407 ? 6.775 -19.612 6.313 1.00 86.81 407 GLY A O 1
ATOM 3226 N N . ALA A 1 408 ? 6.637 -21.807 6.766 1.00 90.75 408 ALA A N 1
ATOM 3227 C CA . ALA A 1 408 ? 5.190 -21.835 6.959 1.00 90.75 408 ALA A CA 1
ATOM 3228 C C . ALA A 1 408 ? 4.726 -20.958 8.134 1.00 90.75 408 ALA A C 1
ATOM 3230 O O . ALA A 1 408 ? 3.786 -20.170 7.996 1.00 90.75 408 ALA A O 1
ATOM 3231 N N . LEU A 1 409 ? 5.413 -21.031 9.279 1.00 91.62 409 LEU A N 1
ATOM 3232 C CA . LEU A 1 409 ? 5.122 -20.184 10.439 1.00 91.62 409 LEU A CA 1
ATOM 3233 C C . LEU A 1 409 ? 5.313 -18.705 10.111 1.00 91.62 409 LEU A C 1
ATOM 3235 O O . LEU A 1 409 ? 4.451 -17.883 10.431 1.00 91.62 409 LEU A O 1
ATOM 3239 N N . TYR A 1 410 ? 6.413 -18.365 9.434 1.00 90.81 410 TYR A N 1
ATOM 3240 C CA . TYR A 1 410 ? 6.649 -16.996 9.001 1.00 90.81 410 TYR A CA 1
ATOM 3241 C C . TYR A 1 410 ? 5.554 -16.547 8.028 1.00 90.81 410 TYR A C 1
ATOM 3243 O O . TYR A 1 410 ? 4.940 -15.509 8.268 1.00 90.81 410 TYR A O 1
ATOM 3251 N N . ALA A 1 411 ? 5.229 -17.343 7.001 1.00 90.69 411 ALA A N 1
ATOM 3252 C CA . ALA A 1 411 ? 4.172 -17.063 6.025 1.00 90.69 411 ALA A CA 1
ATOM 3253 C C . ALA A 1 411 ? 2.823 -16.747 6.690 1.00 90.69 411 ALA A C 1
ATOM 3255 O O . ALA A 1 411 ? 2.178 -15.764 6.318 1.00 90.69 411 ALA A O 1
ATOM 3256 N N . GLY A 1 412 ? 2.442 -17.537 7.699 1.00 92.62 412 GLY A N 1
ATOM 3257 C CA . GLY A 1 412 ? 1.199 -17.378 8.451 1.00 92.62 412 GLY A CA 1
ATOM 3258 C C . GLY A 1 412 ? 1.157 -16.146 9.357 1.00 92.62 412 GLY A C 1
ATOM 3259 O O . GLY A 1 412 ? 0.150 -15.440 9.417 1.00 92.62 412 GLY A O 1
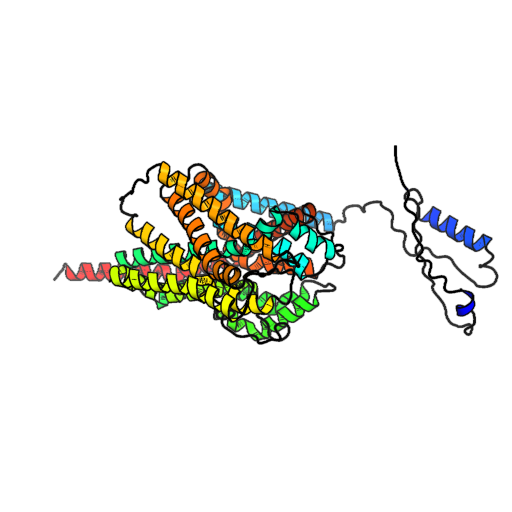ATOM 3260 N N . LEU A 1 413 ? 2.251 -15.867 10.070 1.00 94.00 413 LEU A N 1
ATOM 3261 C CA . LEU A 1 413 ? 2.240 -14.914 11.184 1.00 94.00 413 LEU A CA 1
ATOM 3262 C C . LEU A 1 413 ? 2.720 -13.510 10.818 1.00 94.00 413 LEU A C 1
ATOM 3264 O O . LEU A 1 413 ? 2.167 -12.547 11.348 1.00 94.00 413 LEU A O 1
ATOM 3268 N N . HIS A 1 414 ? 3.719 -13.359 9.937 1.00 92.25 414 HIS A N 1
ATOM 3269 C CA . HIS A 1 414 ? 4.451 -12.088 9.784 1.00 92.25 414 HIS A CA 1
ATOM 3270 C C . HIS A 1 414 ? 3.540 -10.890 9.466 1.00 92.25 414 HIS A C 1
ATOM 3272 O O . HIS A 1 414 ? 3.691 -9.818 10.050 1.00 92.25 414 HIS A O 1
ATOM 3278 N N . ARG A 1 415 ? 2.542 -11.078 8.594 1.00 92.81 415 ARG A N 1
ATOM 3279 C CA . ARG A 1 415 ? 1.589 -10.020 8.204 1.00 92.81 415 ARG A CA 1
ATOM 3280 C C . ARG A 1 415 ? 0.600 -9.717 9.317 1.00 92.81 415 ARG A C 1
ATOM 3282 O O . ARG A 1 415 ? 0.303 -8.557 9.585 1.00 92.81 415 ARG A O 1
ATOM 3289 N N . PHE A 1 416 ? 0.099 -10.758 9.979 1.00 95.50 416 PHE A N 1
ATOM 3290 C CA . PHE A 1 416 ? -0.826 -10.609 11.096 1.00 95.50 416 PHE A CA 1
ATOM 3291 C C . PHE A 1 416 ? -0.178 -9.823 12.243 1.00 95.50 416 PHE A C 1
ATOM 3293 O O . PHE A 1 416 ? -0.738 -8.827 12.703 1.00 95.50 416 PHE A O 1
ATOM 3300 N N . VAL A 1 417 ? 1.036 -10.206 12.652 1.00 95.62 417 VAL A N 1
ATOM 3301 C CA . VAL A 1 417 ? 1.754 -9.512 13.730 1.00 95.62 417 VAL A CA 1
ATOM 3302 C C . VAL A 1 417 ? 2.206 -8.111 13.315 1.00 95.62 417 VAL A C 1
ATOM 3304 O O . VAL A 1 417 ? 2.174 -7.205 14.144 1.00 95.62 417 VAL A O 1
ATOM 3307 N N . TRP A 1 418 ? 2.522 -7.878 12.035 1.00 94.38 418 TRP A N 1
ATOM 3308 C CA . TRP A 1 418 ? 2.730 -6.523 11.514 1.00 94.38 418 TRP A CA 1
ATOM 3309 C C . TRP A 1 418 ? 1.479 -5.648 11.683 1.00 94.38 418 TRP A C 1
ATOM 3311 O O . TRP A 1 418 ? 1.563 -4.516 12.162 1.00 94.38 418 TRP A O 1
ATOM 3321 N N . GLY A 1 419 ? 0.298 -6.193 11.374 1.00 94.44 419 GLY A N 1
ATOM 3322 C CA . GLY A 1 419 ? -0.977 -5.529 11.639 1.00 94.44 419 GLY A CA 1
ATOM 3323 C C . GLY A 1 419 ? -1.155 -5.162 13.115 1.00 94.44 419 GLY A C 1
ATOM 3324 O O . GLY A 1 419 ? -1.621 -4.063 13.414 1.00 94.44 419 GLY A O 1
ATOM 3325 N N . LEU A 1 420 ? -0.739 -6.031 14.049 1.00 95.38 420 LEU A N 1
ATOM 3326 C CA . LEU A 1 420 ? -0.795 -5.754 15.494 1.00 95.38 420 LEU A CA 1
ATOM 3327 C C . LEU A 1 420 ? 0.138 -4.609 15.906 1.00 95.38 420 LEU A C 1
ATOM 3329 O O . LEU A 1 420 ? -0.264 -3.756 16.698 1.00 95.38 420 LEU A O 1
ATOM 3333 N N . VAL A 1 421 ? 1.349 -4.553 15.343 1.00 93.94 421 VAL A N 1
ATOM 3334 C CA . VAL A 1 421 ? 2.288 -3.437 15.552 1.00 93.94 421 VAL A CA 1
ATOM 3335 C C . VAL A 1 421 ? 1.645 -2.120 15.114 1.00 93.94 421 VAL A C 1
ATOM 3337 O O . VAL A 1 421 ? 1.608 -1.156 15.880 1.00 93.94 421 VAL A O 1
ATOM 3340 N N . VAL A 1 422 ? 1.086 -2.080 13.901 1.00 92.38 422 VAL A N 1
ATOM 3341 C CA . VAL A 1 422 ? 0.418 -0.884 13.365 1.00 92.38 422 VAL A CA 1
ATOM 3342 C C . VAL A 1 422 ? -0.802 -0.511 14.212 1.00 92.38 422 VAL A C 1
ATOM 3344 O O . VAL A 1 422 ? -0.993 0.662 14.538 1.00 92.38 422 VAL A O 1
ATOM 3347 N N . ALA A 1 423 ? -1.609 -1.492 14.618 1.00 91.69 423 ALA A N 1
ATOM 3348 C CA . ALA A 1 423 ? -2.755 -1.283 15.496 1.00 91.69 423 ALA A CA 1
ATOM 3349 C C . ALA A 1 423 ? -2.352 -0.663 16.839 1.00 91.69 423 ALA A C 1
ATOM 3351 O O . ALA A 1 423 ? -3.000 0.288 17.282 1.00 91.69 423 ALA A O 1
ATOM 3352 N N . TRP A 1 424 ? -1.267 -1.139 17.463 1.00 92.19 424 TRP A N 1
ATOM 3353 C CA . TRP A 1 424 ? -0.749 -0.550 18.697 1.00 92.19 424 TRP A CA 1
ATOM 3354 C C . TRP A 1 424 ? -0.336 0.909 18.500 1.00 92.19 424 TRP A C 1
ATOM 3356 O O . TRP A 1 424 ? -0.746 1.757 19.291 1.00 92.19 424 TRP A O 1
ATOM 3366 N N . VAL A 1 425 ? 0.398 1.229 17.427 1.00 89.69 425 VAL A N 1
ATOM 3367 C CA . VAL A 1 425 ? 0.784 2.618 17.115 1.00 89.69 425 VAL A CA 1
ATOM 3368 C C . VAL A 1 425 ? -0.455 3.507 16.981 1.00 89.69 425 VAL A C 1
ATOM 3370 O O . VAL A 1 425 ? -0.506 4.581 17.580 1.00 89.69 425 VAL A O 1
ATOM 3373 N N . ILE A 1 426 ? -1.488 3.049 16.265 1.00 88.75 426 ILE A N 1
ATOM 3374 C CA . ILE A 1 426 ? -2.741 3.802 16.100 1.00 88.75 426 ILE A CA 1
ATOM 3375 C C . ILE A 1 426 ? -3.442 4.007 17.449 1.00 88.75 426 ILE A C 1
ATOM 3377 O O . ILE A 1 426 ? -3.827 5.132 17.774 1.00 88.75 426 ILE A O 1
ATOM 3381 N N . VAL A 1 427 ? -3.592 2.954 18.258 1.00 87.88 427 VAL A N 1
ATOM 3382 C CA . VAL A 1 427 ? -4.221 3.043 19.586 1.00 87.88 427 VAL A CA 1
ATOM 3383 C C . VAL A 1 427 ? -3.432 3.979 20.503 1.00 87.88 427 VAL A C 1
ATOM 3385 O O . VAL A 1 427 ? -4.032 4.820 21.173 1.00 87.88 427 VAL A O 1
ATOM 3388 N N . ALA A 1 428 ? -2.102 3.893 20.500 1.00 87.94 428 ALA A N 1
ATOM 3389 C CA . ALA A 1 428 ? -1.232 4.761 21.281 1.00 87.94 428 ALA A CA 1
ATOM 3390 C C . ALA A 1 428 ? -1.345 6.232 20.847 1.00 87.94 428 ALA A C 1
ATOM 3392 O O . ALA A 1 428 ? -1.371 7.115 21.705 1.00 87.94 428 ALA A O 1
ATOM 3393 N N . CYS A 1 429 ? -1.472 6.517 19.548 1.00 85.88 429 CYS A N 1
ATOM 3394 C CA . CYS A 1 429 ? -1.733 7.867 19.043 1.00 85.88 429 CYS A CA 1
ATOM 3395 C C . CYS A 1 429 ? -3.109 8.387 19.479 1.00 85.88 429 CYS A C 1
ATOM 3397 O O . CYS A 1 429 ? -3.198 9.478 20.039 1.00 85.88 429 CYS A O 1
ATOM 3399 N N . VAL A 1 430 ? -4.173 7.598 19.293 1.00 84.31 430 VAL A N 1
ATOM 3400 C CA . VAL A 1 430 ? -5.554 8.005 19.613 1.00 84.31 430 VAL A CA 1
ATOM 3401 C C . VAL A 1 430 ? -5.768 8.194 21.117 1.00 84.31 430 VAL A C 1
ATOM 3403 O O . VAL A 1 430 ? -6.496 9.094 21.526 1.00 84.31 430 VAL A O 1
ATOM 3406 N N . LYS A 1 431 ? -5.146 7.359 21.956 1.00 83.88 431 LYS A N 1
ATOM 3407 C CA . LYS A 1 431 ? -5.277 7.422 23.422 1.00 83.88 431 LYS A CA 1
ATOM 3408 C C . LYS A 1 431 ? -4.230 8.314 24.102 1.00 83.88 431 LYS A C 1
ATOM 3410 O O . LYS A 1 431 ? -4.274 8.460 25.319 1.00 83.88 431 LYS A O 1
ATOM 3415 N N . GLY A 1 432 ? -3.312 8.920 23.344 1.00 84.12 432 GLY A N 1
ATOM 3416 C CA . GLY A 1 432 ? -2.318 9.866 23.866 1.00 84.12 432 GLY A CA 1
ATOM 3417 C C . GLY A 1 432 ? -1.083 9.234 24.525 1.00 84.12 432 GLY A C 1
ATOM 3418 O O . GLY A 1 432 ? -0.349 9.922 25.227 1.00 84.12 432 GLY A O 1
ATOM 3419 N N . TYR A 1 433 ? -0.812 7.948 24.294 1.00 86.56 433 TYR A N 1
ATOM 3420 C CA . TYR A 1 433 ? 0.360 7.231 24.826 1.00 86.56 433 TYR A CA 1
ATOM 3421 C C . TYR A 1 433 ? 1.615 7.332 23.948 1.00 86.56 433 TYR A C 1
ATOM 3423 O O . TYR A 1 433 ? 2.678 6.852 24.333 1.00 86.56 433 TYR A O 1
ATOM 3431 N N . ALA A 1 434 ? 1.499 7.924 22.760 1.00 83.19 434 ALA A N 1
ATOM 3432 C CA . ALA A 1 434 ? 2.558 7.932 21.753 1.00 83.19 434 ALA A CA 1
ATOM 3433 C C . ALA A 1 434 ? 3.542 9.115 21.843 1.00 83.19 434 ALA A C 1
ATOM 3435 O O . ALA A 1 434 ? 4.555 9.092 21.151 1.00 83.19 434 ALA A O 1
ATOM 3436 N N . GLY A 1 435 ? 3.287 10.132 22.677 1.00 85.56 435 GLY A N 1
ATOM 3437 C CA . GLY A 1 435 ? 4.227 11.239 22.918 1.00 85.56 435 GLY A CA 1
ATOM 3438 C C . GLY A 1 435 ? 4.826 11.829 21.630 1.00 85.56 435 GLY A C 1
ATOM 3439 O O . GLY A 1 435 ? 4.099 12.355 20.784 1.00 85.56 435 GLY A O 1
ATOM 3440 N N . TRP A 1 436 ? 6.148 11.695 21.467 1.00 85.62 436 TRP A N 1
ATOM 3441 C CA . TRP A 1 436 ? 6.898 12.174 20.299 1.00 85.62 436 TRP A CA 1
ATOM 3442 C C . TRP A 1 436 ? 6.487 11.499 18.981 1.00 85.62 436 TRP A C 1
ATOM 3444 O O . TRP A 1 436 ? 6.446 12.164 17.949 1.00 85.62 436 TRP A O 1
ATOM 3454 N N . VAL A 1 437 ? 6.113 10.214 19.004 1.00 82.75 437 VAL A N 1
ATOM 3455 C CA . VAL A 1 437 ? 5.659 9.485 17.807 1.00 82.75 437 VAL A CA 1
ATOM 3456 C C . VAL A 1 437 ? 4.387 10.127 17.264 1.00 82.75 437 VAL A C 1
ATOM 3458 O O . VAL A 1 437 ? 4.260 10.342 16.061 1.00 82.75 437 VAL A O 1
ATOM 3461 N N . ASN A 1 438 ? 3.459 10.515 18.145 1.00 84.19 438 ASN A N 1
ATOM 3462 C CA . ASN A 1 438 ? 2.256 11.229 17.724 1.00 84.19 438 ASN A CA 1
ATOM 3463 C C . ASN A 1 438 ? 2.578 12.621 17.165 1.00 84.19 438 ASN A C 1
ATOM 3465 O O . ASN A 1 438 ? 1.950 13.040 16.194 1.00 84.19 438 ASN A O 1
ATOM 3469 N N . ALA A 1 439 ? 3.551 13.324 17.756 1.00 83.38 439 ALA A N 1
ATOM 3470 C CA . ALA A 1 439 ? 3.993 14.628 17.267 1.00 83.38 439 ALA A CA 1
ATOM 3471 C C . ALA A 1 439 ? 4.590 14.533 15.853 1.00 83.38 439 ALA A C 1
ATOM 3473 O O . ALA A 1 439 ? 4.231 15.329 14.988 1.00 83.38 439 ALA A O 1
ATOM 3474 N N . PHE A 1 440 ? 5.423 13.519 15.598 1.00 83.19 440 PHE A N 1
ATOM 3475 C CA . PHE A 1 440 ? 6.007 13.255 14.285 1.00 83.19 440 PHE A CA 1
ATOM 3476 C C . PHE A 1 440 ? 4.955 12.826 13.252 1.00 83.19 440 PHE A C 1
ATOM 3478 O O . PHE A 1 440 ? 4.852 13.417 12.181 1.00 83.19 440 PHE A O 1
ATOM 3485 N N . LEU A 1 441 ? 4.110 11.840 13.574 1.00 79.88 441 LEU A N 1
ATOM 3486 C CA . LEU A 1 441 ? 3.088 11.343 12.641 1.00 79.88 441 LEU A CA 1
ATOM 3487 C C . LEU A 1 441 ? 1.972 12.358 12.363 1.00 79.88 441 LEU A C 1
ATOM 3489 O O . LEU A 1 441 ? 1.298 12.266 11.339 1.00 79.88 441 LEU A O 1
ATOM 3493 N N . SER A 1 442 ? 1.761 13.320 13.260 1.00 80.25 442 SER A N 1
ATOM 3494 C CA . SER A 1 442 ? 0.792 14.410 13.089 1.00 80.25 442 SER A CA 1
ATOM 3495 C C . SER A 1 442 ? 1.441 15.691 12.558 1.00 80.25 442 SER A C 1
ATOM 3497 O O . SER A 1 442 ? 0.854 16.772 12.665 1.00 80.25 442 SER A O 1
ATOM 3499 N N . TRP A 1 443 ? 2.654 15.596 12.002 1.00 80.69 443 TRP A N 1
ATOM 3500 C CA . TRP A 1 443 ? 3.328 16.746 11.419 1.00 80.69 443 TRP A CA 1
ATOM 3501 C C . TRP A 1 443 ? 2.527 17.289 10.232 1.00 80.69 443 TRP A C 1
ATOM 3503 O O . TRP A 1 443 ? 2.063 16.538 9.368 1.00 80.69 443 TRP A O 1
ATOM 3513 N N . LYS A 1 444 ? 2.348 18.616 10.196 1.00 78.88 444 LYS A N 1
ATOM 3514 C CA . LYS A 1 444 ? 1.482 19.293 9.221 1.00 78.88 444 LYS A CA 1
ATOM 3515 C C . LYS A 1 444 ? 1.898 19.027 7.773 1.00 78.88 444 LYS A C 1
ATOM 3517 O O . LYS A 1 444 ? 1.023 18.920 6.922 1.00 78.88 444 LYS A O 1
ATOM 3522 N N . LEU A 1 445 ? 3.197 18.842 7.518 1.00 79.8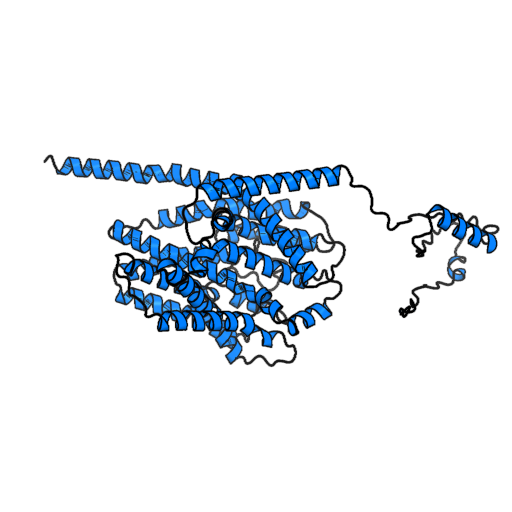1 445 LEU A N 1
ATOM 3523 C CA . LEU A 1 445 ? 3.741 18.523 6.194 1.00 79.81 445 LEU A CA 1
ATOM 3524 C C . LEU A 1 445 ? 3.127 17.251 5.590 1.00 79.81 445 LEU A C 1
ATOM 3526 O O . LEU A 1 445 ? 2.879 17.186 4.390 1.00 79.81 445 LEU A O 1
ATOM 3530 N N . PHE A 1 446 ? 2.825 16.247 6.416 1.00 81.25 446 PHE A N 1
ATOM 3531 C CA . PHE A 1 446 ? 2.250 14.989 5.938 1.00 81.25 446 PHE A CA 1
ATOM 3532 C C . PHE A 1 446 ? 0.768 15.092 5.579 1.00 81.25 446 PHE A C 1
ATOM 3534 O O . PHE A 1 446 ? 0.242 14.176 4.952 1.00 81.25 446 PHE A O 1
ATOM 3541 N N . GLY A 1 447 ? 0.086 16.172 5.963 1.00 78.44 447 GLY A N 1
ATOM 3542 C CA . GLY A 1 447 ? -1.323 16.411 5.655 1.00 78.44 447 GLY A CA 1
ATOM 3543 C C . GLY A 1 447 ? -1.631 16.428 4.155 1.00 78.44 447 GLY A C 1
ATOM 3544 O O . GLY A 1 447 ? -2.337 15.520 3.703 1.00 78.44 447 GLY A O 1
ATOM 3545 N N . PRO A 1 448 ? -1.099 17.402 3.393 1.00 79.44 448 PRO A N 1
ATOM 3546 C CA . PRO A 1 448 ? -1.276 17.489 1.941 1.00 79.44 448 PRO A CA 1
ATOM 3547 C C . PRO A 1 448 ? -0.779 16.225 1.228 1.00 79.44 448 PRO A C 1
ATOM 3549 O O . PRO A 1 448 ? -1.512 15.583 0.478 1.00 79.44 448 PRO A O 1
ATOM 3552 N N . LEU A 1 449 ? 0.429 15.767 1.569 1.00 83.75 449 LEU A N 1
ATOM 3553 C CA . LEU A 1 449 ? 1.045 14.588 0.955 1.00 83.75 449 LEU A CA 1
ATOM 3554 C C . LEU A 1 449 ? 0.240 13.300 1.182 1.00 83.75 449 LEU A C 1
ATOM 3556 O O . LEU A 1 449 ? 0.184 12.434 0.311 1.00 83.75 449 LEU A O 1
ATOM 3560 N N . SER A 1 450 ? -0.436 13.169 2.327 1.00 82.12 450 SER A N 1
ATOM 3561 C CA . SER A 1 450 ? -1.303 12.019 2.598 1.00 82.12 450 SER A CA 1
ATOM 3562 C C . SER A 1 450 ? -2.559 11.996 1.728 1.00 82.12 450 SER A C 1
ATOM 3564 O O . SER A 1 450 ? -3.081 10.908 1.480 1.00 82.12 450 SER A O 1
ATOM 3566 N N . ARG A 1 451 ? -3.044 13.149 1.244 1.00 82.38 451 ARG A N 1
ATOM 3567 C CA . ARG A 1 451 ? -4.193 13.220 0.321 1.00 82.38 451 ARG A CA 1
ATOM 3568 C C . ARG A 1 451 ? -3.826 12.705 -1.070 1.00 82.38 451 ARG A C 1
ATOM 3570 O O . ARG A 1 451 ? -4.649 12.053 -1.695 1.00 82.38 451 ARG A O 1
ATOM 3577 N N . LEU A 1 452 ? -2.573 12.894 -1.485 1.00 87.00 452 LEU A N 1
ATOM 3578 C CA . LEU A 1 452 ? -2.053 12.429 -2.776 1.00 87.00 452 LEU A CA 1
ATOM 3579 C C . LEU A 1 452 ? -1.754 10.925 -2.818 1.00 87.00 452 LEU A C 1
ATOM 3581 O O . LEU A 1 452 ? -1.541 10.371 -3.892 1.00 87.00 452 LEU A O 1
ATOM 3585 N N . THR A 1 453 ? -1.734 10.239 -1.668 1.00 89.56 453 THR A N 1
ATOM 3586 C CA . THR A 1 453 ? -1.271 8.839 -1.575 1.00 89.56 453 THR A CA 1
ATOM 3587 C C . THR A 1 453 ? -1.994 7.871 -2.504 1.00 89.56 453 THR A C 1
ATOM 3589 O O . THR A 1 453 ? -1.357 6.946 -2.995 1.00 89.56 453 THR A O 1
ATOM 3592 N N . PHE A 1 454 ? -3.283 8.083 -2.785 1.00 90.00 454 PHE A N 1
ATOM 3593 C CA . PHE A 1 454 ? -4.034 7.231 -3.707 1.00 90.00 454 PHE A CA 1
ATOM 3594 C C . PHE A 1 454 ? -3.543 7.375 -5.153 1.00 90.00 454 PHE A C 1
ATOM 3596 O O . PHE A 1 454 ? -3.131 6.387 -5.759 1.00 90.00 454 PHE A O 1
ATOM 3603 N N . CYS A 1 455 ? -3.515 8.595 -5.693 1.00 91.31 455 CYS A N 1
ATOM 3604 C CA . CYS A 1 455 ? -3.005 8.828 -7.043 1.00 91.31 455 CYS A CA 1
ATOM 3605 C C . CYS A 1 455 ? -1.506 8.506 -7.144 1.00 91.31 455 CYS A C 1
ATOM 3607 O O . CYS A 1 455 ? -1.070 7.948 -8.146 1.00 91.31 455 CYS A O 1
ATOM 3609 N N . MET A 1 456 ? -0.729 8.770 -6.088 1.00 93.75 456 MET A N 1
ATOM 3610 C CA . MET A 1 456 ? 0.692 8.417 -6.007 1.00 93.75 456 MET A CA 1
ATOM 3611 C C . MET A 1 456 ? 0.901 6.911 -6.103 1.00 93.75 456 MET A C 1
ATOM 3613 O O . MET A 1 456 ? 1.755 6.473 -6.866 1.00 93.75 456 MET A O 1
ATOM 3617 N N . TYR A 1 457 ? 0.084 6.126 -5.401 1.00 92.12 457 TYR A N 1
ATOM 3618 C CA . TYR A 1 457 ? 0.087 4.674 -5.517 1.00 92.12 457 TYR A CA 1
ATOM 3619 C C . TYR A 1 457 ? -0.194 4.206 -6.946 1.00 92.12 457 TYR A C 1
ATOM 3621 O O . TYR A 1 457 ? 0.504 3.331 -7.446 1.00 92.12 457 TYR A O 1
ATOM 3629 N N . LEU A 1 458 ? -1.169 4.811 -7.629 1.00 91.88 458 LEU A N 1
ATOM 3630 C CA . LEU A 1 458 ? -1.524 4.410 -8.989 1.00 91.88 458 LEU A CA 1
ATOM 3631 C C . LEU A 1 458 ? -0.416 4.661 -10.014 1.00 91.88 458 LEU A C 1
ATOM 3633 O O . LEU A 1 458 ? -0.345 3.909 -10.976 1.00 91.88 458 LEU A O 1
ATOM 3637 N N . VAL A 1 459 ? 0.433 5.680 -9.840 1.00 92.81 459 VAL A N 1
ATOM 3638 C CA . VAL A 1 459 ? 1.443 6.048 -10.853 1.00 92.81 459 VAL A CA 1
ATOM 3639 C C . VAL A 1 459 ? 2.869 5.653 -10.510 1.00 92.81 459 VAL A C 1
ATOM 3641 O O . VAL A 1 459 ? 3.664 5.432 -11.423 1.00 92.81 459 VAL A O 1
ATOM 3644 N N . SER A 1 460 ? 3.221 5.559 -9.225 1.00 92.75 460 SER A N 1
ATOM 3645 C CA . SER A 1 460 ? 4.627 5.519 -8.808 1.00 92.75 460 SER A CA 1
ATOM 3646 C C . SER A 1 460 ? 5.402 4.349 -9.404 1.00 92.75 460 SER A C 1
ATOM 3648 O O . SER A 1 460 ? 6.562 4.502 -9.774 1.00 92.75 460 SER A O 1
ATOM 3650 N N . TYR A 1 461 ? 4.768 3.181 -9.510 1.00 90.44 461 TYR A N 1
ATOM 3651 C CA . TYR A 1 461 ? 5.395 1.990 -10.080 1.00 90.44 461 TYR A CA 1
ATOM 3652 C C . TYR A 1 461 ? 5.623 2.127 -11.589 1.00 90.44 461 TYR A C 1
ATOM 3654 O O . TYR A 1 461 ? 6.683 1.770 -12.093 1.00 90.44 461 TYR A O 1
ATOM 3662 N N . PHE A 1 462 ? 4.648 2.669 -12.320 1.00 88.94 462 PHE A N 1
ATOM 3663 C CA . PHE A 1 462 ? 4.753 2.838 -13.771 1.00 88.94 462 PHE A CA 1
ATOM 3664 C C . PHE A 1 462 ? 5.790 3.893 -14.143 1.00 88.94 462 PHE A C 1
ATOM 3666 O O . PHE A 1 462 ? 6.534 3.700 -15.103 1.00 88.94 462 PHE A O 1
ATOM 3673 N N . ILE A 1 463 ? 5.892 4.965 -13.349 1.00 90.94 463 ILE A N 1
ATOM 3674 C CA . ILE A 1 463 ? 6.952 5.970 -13.482 1.00 90.94 463 ILE A CA 1
ATOM 3675 C C . ILE A 1 463 ? 8.321 5.303 -13.319 1.00 90.94 463 ILE A C 1
ATOM 3677 O O . ILE A 1 463 ? 9.173 5.449 -14.191 1.00 90.94 463 ILE A O 1
ATOM 3681 N N . GLN A 1 464 ? 8.513 4.527 -12.248 1.00 91.06 464 GLN A N 1
ATOM 3682 C CA . GLN A 1 464 ? 9.766 3.803 -12.000 1.00 91.06 464 GLN A CA 1
ATOM 3683 C C . GLN A 1 464 ? 10.111 2.860 -13.154 1.00 91.06 464 GLN A C 1
ATOM 3685 O O . GLN A 1 464 ? 11.205 2.925 -13.707 1.00 91.06 464 GLN A O 1
ATOM 3690 N N . MET A 1 465 ? 9.164 2.024 -13.576 1.00 87.62 465 MET A N 1
ATOM 3691 C CA . MET A 1 465 ? 9.395 1.078 -14.665 1.00 87.62 465 MET A CA 1
ATOM 3692 C C . MET A 1 465 ? 9.705 1.775 -15.996 1.00 87.62 465 MET A C 1
ATOM 3694 O O . MET A 1 465 ? 10.607 1.352 -16.712 1.00 87.62 465 MET A O 1
ATOM 3698 N N . THR A 1 466 ? 9.015 2.872 -16.314 1.00 87.94 466 THR A N 1
ATOM 3699 C CA . THR A 1 466 ? 9.294 3.676 -17.515 1.00 87.94 466 THR A CA 1
ATOM 3700 C C . THR A 1 466 ? 10.713 4.233 -17.485 1.00 87.94 466 THR A C 1
ATOM 3702 O O . THR A 1 466 ? 11.422 4.179 -18.489 1.00 87.94 466 THR A O 1
ATOM 3705 N N . LEU A 1 467 ? 11.142 4.755 -16.332 1.00 87.94 467 LEU A N 1
ATOM 3706 C CA . LEU A 1 467 ? 12.479 5.313 -16.151 1.00 87.94 467 LEU A CA 1
ATOM 3707 C C . LEU A 1 467 ? 13.570 4.248 -16.234 1.00 87.94 467 LEU A C 1
ATOM 3709 O O . LEU A 1 467 ? 14.621 4.542 -16.788 1.00 87.94 467 LEU A O 1
ATOM 3713 N N . HIS A 1 468 ? 13.324 3.034 -15.740 1.00 86.25 468 HIS A N 1
ATOM 3714 C CA . HIS A 1 468 ? 14.311 1.956 -15.769 1.00 86.25 468 HIS A CA 1
ATOM 3715 C C . HIS A 1 468 ? 14.404 1.248 -17.125 1.00 86.25 468 HIS A C 1
ATOM 3717 O O . HIS A 1 468 ? 15.503 0.994 -17.609 1.00 86.25 468 HIS A O 1
ATOM 3723 N N . LEU A 1 469 ? 13.279 0.956 -17.780 1.00 85.81 469 LEU A N 1
ATOM 3724 C CA . LEU A 1 469 ? 13.280 0.181 -19.028 1.00 85.81 469 LEU A CA 1
ATOM 3725 C C . LEU A 1 469 ? 13.729 0.987 -20.255 1.00 85.81 469 LEU A C 1
ATOM 3727 O O . LEU A 1 469 ? 14.133 0.403 -21.262 1.00 85.81 469 LEU A O 1
ATOM 3731 N N . ARG A 1 470 ? 13.708 2.324 -20.170 1.00 84.94 470 ARG A N 1
ATOM 3732 C CA . ARG A 1 470 ? 14.262 3.211 -21.207 1.00 84.94 470 ARG A CA 1
ATOM 3733 C C . ARG A 1 470 ? 15.785 3.367 -21.142 1.00 84.94 470 ARG A C 1
ATOM 3735 O O . ARG A 1 470 ? 16.371 3.971 -22.041 1.00 84.94 470 ARG A O 1
ATOM 3742 N N . LEU A 1 471 ? 16.428 2.908 -20.065 1.00 84.06 471 LEU A N 1
ATOM 3743 C CA . LEU A 1 471 ? 17.867 3.085 -19.872 1.00 84.06 471 LEU A CA 1
ATOM 3744 C C . LEU A 1 471 ? 18.635 2.307 -20.938 1.00 84.06 471 LEU A C 1
ATOM 3746 O O . LEU A 1 471 ? 18.410 1.118 -21.139 1.00 84.06 471 LEU A O 1
ATOM 3750 N N . ARG A 1 472 ? 19.556 2.993 -21.620 1.00 82.38 472 ARG A N 1
ATOM 3751 C CA . ARG A 1 472 ? 20.435 2.394 -22.639 1.00 82.38 472 ARG A CA 1
ATOM 3752 C C . ARG A 1 472 ? 21.792 1.976 -22.082 1.00 82.38 472 ARG A C 1
ATOM 3754 O O . ARG A 1 472 ? 22.527 1.266 -22.756 1.00 82.38 472 ARG A O 1
ATOM 3761 N N . GLN A 1 473 ? 22.124 2.435 -20.879 1.00 82.25 473 GLN A N 1
ATOM 3762 C CA . GLN A 1 473 ? 23.363 2.106 -20.188 1.00 82.25 473 GLN A CA 1
ATOM 3763 C C . GLN A 1 473 ? 23.052 1.549 -18.796 1.00 82.25 473 GLN A C 1
ATOM 3765 O O . GLN A 1 473 ? 22.113 2.039 -18.157 1.00 82.25 473 GLN A O 1
ATOM 3770 N N . PRO A 1 474 ? 23.819 0.552 -18.323 1.00 77.06 474 PRO A N 1
ATOM 3771 C CA . PRO A 1 474 ? 23.675 0.045 -16.971 1.00 77.06 474 PRO A CA 1
ATOM 3772 C C . PRO A 1 474 ? 24.193 1.048 -15.938 1.00 77.06 474 PRO A C 1
ATOM 3774 O O . PRO A 1 474 ? 25.081 1.855 -16.219 1.00 77.06 474 PRO A O 1
ATOM 3777 N N . PHE A 1 475 ? 23.670 0.956 -14.717 1.00 77.94 475 PHE A N 1
ATOM 3778 C CA . PHE A 1 475 ? 24.126 1.741 -13.568 1.00 77.94 475 PHE A CA 1
ATOM 3779 C C . PHE A 1 475 ? 24.913 0.861 -12.606 1.00 77.94 475 PHE A C 1
ATOM 3781 O O . PHE A 1 475 ? 24.749 -0.359 -12.570 1.00 77.94 475 PHE A O 1
ATOM 3788 N N . TYR A 1 476 ? 25.778 1.477 -11.809 1.00 79.31 476 TYR A N 1
ATOM 3789 C CA . TYR A 1 476 ? 26.381 0.770 -10.691 1.00 79.31 476 TYR A CA 1
ATOM 3790 C C . TYR A 1 476 ? 25.364 0.697 -9.547 1.00 79.31 476 TYR A C 1
ATOM 3792 O O . TYR A 1 476 ? 24.733 1.696 -9.198 1.00 79.31 476 TYR A O 1
ATOM 3800 N N . TYR A 1 477 ? 25.144 -0.498 -9.006 1.00 78.44 477 TYR A N 1
ATOM 3801 C CA . TYR A 1 477 ? 24.231 -0.693 -7.892 1.00 78.44 477 TYR A CA 1
ATOM 3802 C C . TYR A 1 477 ? 24.982 -0.471 -6.580 1.00 78.44 477 TYR A C 1
ATOM 3804 O O . TYR A 1 477 ? 25.742 -1.328 -6.127 1.00 78.44 477 TYR A O 1
ATOM 3812 N N . ASP A 1 478 ? 24.746 0.684 -5.969 1.00 77.56 478 ASP A N 1
ATOM 3813 C CA . ASP A 1 478 ? 25.267 1.064 -4.662 1.00 77.56 478 ASP A CA 1
ATOM 3814 C C . ASP A 1 478 ? 24.240 1.911 -3.893 1.00 77.56 478 ASP A C 1
ATOM 3816 O O . ASP A 1 478 ? 23.321 2.501 -4.470 1.00 77.56 478 ASP A O 1
ATOM 3820 N N . SER A 1 479 ? 24.393 1.984 -2.569 1.00 77.88 479 SER A N 1
ATOM 3821 C CA . SER A 1 479 ? 23.448 2.682 -1.691 1.00 77.88 479 SER A CA 1
ATOM 3822 C C . SER A 1 479 ? 23.254 4.159 -2.045 1.00 77.88 479 SER A C 1
ATOM 3824 O O . SER A 1 479 ? 22.141 4.664 -1.912 1.00 77.88 479 SER A O 1
ATOM 3826 N N . TYR A 1 480 ? 24.301 4.859 -2.489 1.00 81.56 480 TYR A N 1
ATOM 3827 C CA . TYR A 1 480 ? 24.217 6.280 -2.823 1.00 81.56 480 TYR A CA 1
ATOM 3828 C C . TYR A 1 480 ? 23.392 6.487 -4.095 1.00 81.56 480 TYR A C 1
ATOM 3830 O O . TYR A 1 480 ? 22.439 7.271 -4.092 1.00 81.56 480 TYR A O 1
ATOM 3838 N N . THR A 1 481 ? 23.683 5.722 -5.150 1.00 83.38 481 THR A N 1
ATOM 3839 C CA . THR A 1 481 ? 22.902 5.748 -6.394 1.00 83.38 481 THR A CA 1
ATOM 3840 C C . THR A 1 481 ? 21.433 5.418 -6.129 1.00 83.38 481 THR A C 1
ATOM 3842 O O . THR A 1 481 ? 20.544 6.115 -6.623 1.00 83.38 481 THR A O 1
ATOM 3845 N N . MET A 1 482 ? 21.155 4.415 -5.291 1.00 82.00 482 MET A N 1
ATOM 3846 C CA . MET A 1 482 ? 19.779 4.022 -4.991 1.00 82.00 482 MET A CA 1
ATOM 3847 C C . MET A 1 482 ? 19.013 5.117 -4.232 1.00 82.00 482 MET A C 1
ATOM 3849 O O . MET A 1 482 ? 17.869 5.418 -4.573 1.00 82.00 482 MET A O 1
ATOM 3853 N N . VAL A 1 483 ? 19.641 5.773 -3.247 1.00 84.25 483 VAL A N 1
ATOM 3854 C CA . VAL A 1 483 ? 19.027 6.891 -2.503 1.00 84.25 483 VAL A CA 1
ATOM 3855 C C . VAL A 1 483 ? 18.693 8.058 -3.423 1.00 84.25 483 VAL A C 1
ATOM 3857 O O . VAL A 1 483 ? 17.583 8.589 -3.344 1.00 84.25 483 VAL A O 1
ATOM 3860 N N . ASN A 1 484 ? 19.593 8.408 -4.341 1.00 86.56 484 ASN A N 1
ATOM 3861 C CA . ASN A 1 484 ? 19.325 9.451 -5.330 1.00 86.56 484 ASN A CA 1
ATOM 3862 C C . ASN A 1 484 ? 18.134 9.094 -6.229 1.00 86.56 484 ASN A C 1
ATOM 3864 O O . ASN A 1 484 ? 17.242 9.921 -6.430 1.00 86.56 484 ASN A O 1
ATOM 3868 N N . LEU A 1 485 ? 18.077 7.850 -6.715 1.00 88.25 485 LEU A N 1
ATOM 3869 C CA . LEU A 1 485 ? 16.954 7.373 -7.522 1.00 88.25 485 LEU A CA 1
ATOM 3870 C C . LEU A 1 485 ? 15.640 7.384 -6.740 1.00 88.25 485 LEU A C 1
ATOM 3872 O O . LEU A 1 485 ? 14.615 7.774 -7.291 1.00 88.25 485 LEU A O 1
ATOM 3876 N N . PHE A 1 486 ? 15.647 7.041 -5.450 1.00 88.31 486 PHE A N 1
ATOM 3877 C CA . PHE A 1 486 ? 14.435 7.110 -4.634 1.00 88.31 486 PHE A CA 1
ATOM 3878 C C . PHE A 1 486 ? 13.893 8.528 -4.517 1.00 88.31 486 PHE A C 1
ATOM 3880 O O . PHE A 1 486 ? 12.692 8.723 -4.699 1.00 88.31 486 PHE A O 1
ATOM 3887 N N . PHE A 1 487 ? 14.745 9.521 -4.252 1.00 88.56 487 PHE A N 1
ATOM 3888 C CA . PHE A 1 487 ? 14.285 10.908 -4.196 1.00 88.56 487 PHE A CA 1
ATOM 3889 C C . PHE A 1 487 ? 13.754 11.379 -5.552 1.00 88.56 487 PHE A C 1
ATOM 3891 O O . PHE A 1 487 ? 12.704 12.023 -5.594 1.00 88.56 487 PHE A O 1
ATOM 3898 N N . ALA A 1 488 ? 14.403 10.992 -6.654 1.00 90.81 488 ALA A N 1
ATOM 3899 C CA . ALA A 1 488 ? 13.900 11.269 -7.996 1.00 90.81 488 ALA A CA 1
ATOM 3900 C C . ALA A 1 488 ? 12.512 10.640 -8.223 1.00 90.81 488 ALA A C 1
ATOM 3902 O O . ALA A 1 488 ? 11.572 11.332 -8.615 1.00 90.81 488 ALA A O 1
ATOM 3903 N N . HIS A 1 489 ? 12.337 9.355 -7.903 1.00 92.31 489 HIS A N 1
ATOM 3904 C CA . HIS A 1 489 ? 11.055 8.660 -8.027 1.00 92.31 489 HIS A CA 1
ATOM 3905 C C . HIS A 1 489 ? 9.971 9.249 -7.127 1.00 92.31 489 HIS A C 1
ATOM 3907 O O . HIS A 1 489 ? 8.827 9.388 -7.563 1.00 92.31 489 HIS A O 1
ATOM 3913 N N . LEU A 1 490 ? 10.311 9.606 -5.889 1.00 91.62 490 LEU A N 1
ATOM 3914 C CA . LEU A 1 490 ? 9.382 10.190 -4.928 1.00 91.62 490 LEU A CA 1
ATOM 3915 C C . LEU A 1 490 ? 8.874 11.546 -5.419 1.00 91.62 490 LEU A C 1
ATOM 3917 O O . LEU A 1 490 ? 7.664 11.752 -5.471 1.00 91.62 490 LEU A O 1
ATOM 3921 N N . ILE A 1 491 ? 9.777 12.441 -5.829 1.00 91.94 491 ILE A N 1
ATOM 3922 C CA . ILE A 1 491 ? 9.413 13.770 -6.332 1.00 91.94 491 ILE A CA 1
ATOM 3923 C C . ILE A 1 491 ? 8.558 13.635 -7.594 1.00 91.94 491 ILE A C 1
ATOM 3925 O O . ILE A 1 491 ? 7.471 14.204 -7.649 1.00 91.94 491 ILE A O 1
ATOM 3929 N N . MET A 1 492 ? 8.978 12.819 -8.565 1.00 91.94 492 MET A N 1
ATOM 3930 C CA . MET A 1 492 ? 8.203 12.597 -9.792 1.00 91.94 492 MET A CA 1
ATOM 3931 C C . MET A 1 492 ? 6.810 12.027 -9.504 1.00 91.94 492 MET A C 1
ATOM 3933 O O . MET A 1 492 ? 5.822 12.474 -10.086 1.00 91.94 492 MET A O 1
ATOM 3937 N N . SER A 1 493 ? 6.705 11.084 -8.566 1.00 94.31 493 SER A N 1
ATOM 3938 C CA . SER A 1 493 ? 5.418 10.503 -8.174 1.00 94.31 493 SER A CA 1
ATOM 3939 C C . SER A 1 493 ? 4.516 11.529 -7.485 1.00 94.31 493 SER A C 1
ATOM 3941 O O . SER A 1 493 ? 3.313 11.542 -7.742 1.00 94.31 493 SER A O 1
ATOM 3943 N N . ILE A 1 494 ? 5.067 12.422 -6.655 1.00 91.31 494 ILE A N 1
ATOM 3944 C CA . ILE A 1 494 ? 4.317 13.525 -6.032 1.00 91.31 494 ILE A CA 1
ATOM 3945 C C . ILE A 1 494 ? 3.798 14.495 -7.101 1.00 91.31 494 ILE A C 1
ATOM 3947 O O . ILE A 1 494 ? 2.613 14.816 -7.092 1.00 91.31 494 ILE A O 1
ATOM 3951 N N . LEU A 1 495 ? 4.641 14.910 -8.053 1.00 91.56 495 LEU A N 1
ATOM 3952 C CA . LEU A 1 495 ? 4.252 15.845 -9.117 1.00 91.56 495 LEU A CA 1
ATOM 3953 C C . LEU A 1 495 ? 3.114 15.288 -9.986 1.00 91.56 495 LEU A C 1
ATOM 3955 O O . LEU A 1 495 ? 2.094 15.948 -10.186 1.00 91.56 495 LEU A O 1
ATOM 3959 N N . VAL A 1 496 ? 3.261 14.052 -10.472 1.00 91.12 496 VAL A N 1
ATOM 3960 C CA . VAL A 1 496 ? 2.256 13.420 -11.343 1.00 91.12 496 VAL A CA 1
ATOM 3961 C C . VAL A 1 496 ? 0.972 13.110 -10.571 1.00 91.12 496 VAL A C 1
ATOM 3963 O O . VAL A 1 496 ? -0.126 13.337 -11.079 1.00 91.12 496 VAL A O 1
ATOM 3966 N N . SER A 1 497 ? 1.080 12.628 -9.329 1.00 93.06 497 SER A N 1
ATOM 3967 C CA . SER A 1 497 ? -0.103 12.352 -8.507 1.00 93.06 497 SER A CA 1
ATOM 3968 C C . SER A 1 497 ? -0.877 13.608 -8.138 1.00 93.06 497 SER A C 1
ATOM 3970 O O . SER A 1 497 ? -2.102 13.562 -8.130 1.00 93.06 497 SER A O 1
ATOM 3972 N N . TYR A 1 498 ? -0.197 14.731 -7.905 1.00 89.94 498 TYR A N 1
ATOM 3973 C CA . TYR A 1 498 ? -0.848 16.017 -7.694 1.00 89.94 498 TYR A CA 1
ATOM 3974 C C . TYR A 1 498 ? -1.699 16.420 -8.902 1.00 89.94 498 TYR A C 1
ATOM 3976 O O . TYR A 1 498 ? -2.883 16.722 -8.741 1.00 89.94 498 TYR A O 1
ATOM 3984 N N . ALA A 1 499 ? -1.132 16.348 -10.112 1.00 87.75 499 ALA A N 1
ATOM 3985 C CA . ALA A 1 499 ? -1.867 16.646 -11.338 1.00 87.75 499 ALA A CA 1
ATOM 3986 C C . ALA A 1 499 ? -3.107 15.746 -11.486 1.00 87.75 499 ALA A C 1
ATOM 3988 O O . ALA A 1 499 ? -4.204 16.243 -11.729 1.00 87.75 499 ALA A O 1
ATOM 3989 N N . LEU A 1 500 ? -2.967 14.437 -11.260 1.00 87.25 500 LEU A N 1
ATOM 3990 C CA . LEU A 1 500 ? -4.092 13.496 -11.327 1.00 87.25 500 LEU A CA 1
ATOM 3991 C C . LEU A 1 500 ? -5.154 13.752 -10.255 1.00 87.25 500 LEU A C 1
ATOM 3993 O O . LEU A 1 500 ? -6.350 13.703 -10.549 1.00 87.25 500 LEU A O 1
ATOM 3997 N N . THR A 1 501 ? -4.748 14.056 -9.022 1.00 87.19 501 THR A N 1
ATOM 3998 C CA . THR A 1 501 ? -5.691 14.358 -7.944 1.00 87.19 501 THR A CA 1
ATOM 3999 C C . THR A 1 501 ? -6.489 15.622 -8.263 1.00 87.19 501 THR A C 1
ATOM 4001 O O . THR A 1 501 ? -7.707 15.627 -8.105 1.00 87.19 501 THR A O 1
ATOM 4004 N N . VAL A 1 502 ? -5.844 16.686 -8.747 1.00 85.44 502 VAL A N 1
ATOM 4005 C CA . VAL A 1 502 ? -6.529 17.949 -9.068 1.00 85.44 502 VAL A CA 1
ATOM 4006 C C . VAL A 1 502 ? -7.430 17.812 -10.296 1.00 85.44 502 VAL A C 1
ATOM 4008 O O . VAL A 1 502 ? -8.567 18.276 -10.263 1.00 85.44 502 VAL A O 1
ATOM 4011 N N . LEU A 1 503 ? -6.951 17.168 -11.362 1.00 82.56 503 LEU A N 1
ATOM 4012 C CA . LEU A 1 503 ? -7.675 17.082 -12.634 1.00 82.56 503 LEU A CA 1
ATOM 4013 C C . LEU A 1 503 ? -8.808 16.052 -12.623 1.00 82.56 503 LEU A C 1
ATOM 4015 O O . LEU A 1 503 ? -9.735 16.166 -13.421 1.00 82.56 503 LEU A O 1
ATOM 4019 N N . LEU A 1 504 ? -8.744 15.043 -11.750 1.00 81.06 504 LEU A N 1
ATOM 4020 C CA . LEU A 1 504 ? -9.686 13.922 -11.766 1.00 81.06 504 LEU A CA 1
ATOM 4021 C C . LEU A 1 504 ? -10.296 13.683 -10.392 1.00 81.06 504 LEU A C 1
ATOM 4023 O O . LEU A 1 504 ? -11.504 13.836 -10.221 1.00 81.06 504 LEU A O 1
ATOM 4027 N N . GLU A 1 505 ? -9.479 13.323 -9.401 1.00 79.75 505 GLU A N 1
ATOM 4028 C CA . GLU A 1 505 ? -9.987 12.887 -8.095 1.00 79.75 505 GLU A CA 1
ATOM 4029 C C . GLU A 1 505 ? -10.870 13.965 -7.444 1.00 79.75 505 GLU A C 1
ATOM 4031 O O . GLU A 1 505 ? -11.981 13.676 -7.001 1.00 79.75 505 GLU A O 1
ATOM 4036 N N . MET A 1 506 ? -10.424 15.223 -7.445 1.00 80.44 506 MET A N 1
ATOM 4037 C CA . MET A 1 506 ? -11.150 16.345 -6.850 1.00 80.44 506 MET A CA 1
ATOM 4038 C C . MET A 1 506 ? -12.490 16.634 -7.555 1.00 80.44 506 MET A C 1
ATOM 4040 O O . MET A 1 506 ? -13.498 16.717 -6.845 1.00 80.44 506 MET A O 1
ATOM 4044 N N . PRO A 1 507 ? -12.576 16.757 -8.896 1.00 80.88 507 PRO A N 1
ATOM 4045 C CA . PRO A 1 507 ? -13.853 16.886 -9.600 1.00 80.88 507 PRO A CA 1
ATOM 4046 C C . PRO A 1 507 ? -14.840 15.757 -9.299 1.00 80.88 507 PRO A C 1
ATOM 4048 O O . PRO A 1 507 ? -15.992 16.032 -8.960 1.00 80.88 507 PRO A O 1
ATOM 4051 N N . PHE A 1 508 ? -14.399 14.496 -9.345 1.00 75.94 508 PHE A N 1
ATOM 4052 C CA . PHE A 1 508 ? -15.281 13.354 -9.079 1.00 75.94 508 PHE A CA 1
ATOM 4053 C C . PHE A 1 508 ? -15.734 13.296 -7.613 1.00 75.94 508 PHE A C 1
ATOM 4055 O O . PHE A 1 508 ? -16.892 12.979 -7.344 1.00 75.94 508 PHE A O 1
ATOM 4062 N N . LEU A 1 509 ? -14.882 13.692 -6.660 1.00 71.31 509 LEU A N 1
ATOM 4063 C CA . LEU A 1 509 ? -15.271 13.845 -5.252 1.00 71.31 509 LEU A CA 1
ATOM 4064 C C . LEU A 1 509 ? -16.334 14.935 -5.049 1.00 71.31 509 LEU A C 1
ATOM 4066 O O . LEU A 1 509 ? -17.215 14.788 -4.200 1.00 71.31 509 LEU A O 1
ATOM 4070 N N . HIS A 1 510 ? -16.261 16.040 -5.794 1.00 76.44 510 HIS A N 1
ATOM 4071 C CA . HIS A 1 510 ? -17.288 17.083 -5.742 1.00 76.44 510 HIS A CA 1
ATOM 4072 C C . HIS A 1 510 ? -18.578 16.640 -6.431 1.00 76.44 510 HIS A C 1
ATOM 4074 O O . HIS A 1 510 ? -19.660 16.902 -5.908 1.00 76.44 510 HIS A O 1
ATOM 4080 N N . LEU A 1 511 ? -18.477 15.917 -7.546 1.00 75.06 511 LEU A N 1
ATOM 4081 C CA . LEU A 1 511 ? -19.629 15.356 -8.242 1.00 75.06 511 LEU A CA 1
ATOM 4082 C C . LEU A 1 511 ? -20.388 14.357 -7.358 1.00 75.06 511 LEU A C 1
ATOM 4084 O O . LEU A 1 511 ? -21.608 14.453 -7.255 1.00 75.06 511 LEU A O 1
ATOM 4088 N N . ASP A 1 512 ? -19.683 13.472 -6.649 1.00 68.94 512 ASP A N 1
ATOM 4089 C CA . ASP A 1 512 ? -20.280 12.558 -5.665 1.00 68.94 512 ASP A CA 1
ATOM 4090 C C . ASP A 1 512 ? -21.045 13.336 -4.576 1.00 68.94 512 ASP A C 1
ATOM 4092 O O . ASP A 1 512 ? -22.219 13.073 -4.302 1.00 68.94 512 ASP A O 1
ATOM 4096 N N . LYS A 1 513 ? -20.447 14.400 -4.023 1.00 71.56 513 LYS A N 1
ATOM 4097 C CA . LYS A 1 513 ? -21.140 15.271 -3.057 1.00 71.56 513 LYS A CA 1
ATOM 4098 C C . LYS A 1 513 ? -22.369 15.964 -3.650 1.00 71.56 513 LYS A C 1
ATOM 4100 O O . LYS A 1 513 ? -23.361 16.113 -2.944 1.00 71.56 513 LYS A O 1
ATOM 4105 N N . LEU A 1 514 ? -22.336 16.394 -4.909 1.00 75.81 514 LEU A N 1
ATOM 4106 C CA . LEU A 1 514 ? -23.467 17.069 -5.556 1.00 75.81 514 LEU A CA 1
ATOM 4107 C C . LEU A 1 514 ? -24.615 16.104 -5.878 1.00 75.81 514 LEU A C 1
ATOM 4109 O O . LEU A 1 514 ? -25.777 16.431 -5.622 1.00 75.81 514 LEU A O 1
ATOM 4113 N N . LEU A 1 515 ? -24.295 14.916 -6.396 1.00 73.12 515 LEU A N 1
ATOM 4114 C CA . LEU A 1 515 ? -25.270 13.885 -6.758 1.00 73.12 515 LEU A CA 1
ATOM 4115 C C . LEU A 1 515 ? -25.939 13.283 -5.519 1.00 73.12 515 LEU A C 1
ATOM 4117 O O . LEU A 1 515 ? -27.157 13.097 -5.491 1.00 73.12 515 LEU A O 1
ATOM 4121 N N . PHE A 1 516 ? -25.166 13.027 -4.463 1.00 67.94 516 PHE A N 1
ATOM 4122 C CA . PHE A 1 516 ? -25.647 12.282 -3.301 1.00 67.94 516 PHE A CA 1
ATOM 4123 C C . PHE A 1 516 ? -25.850 13.132 -2.039 1.00 67.94 516 PHE A C 1
ATOM 4125 O O . PHE A 1 516 ? -26.645 12.762 -1.172 1.00 67.94 516 PHE A O 1
ATOM 4132 N N . GLY A 1 517 ? -25.236 14.314 -1.940 1.00 57.00 517 GLY A N 1
ATOM 4133 C CA . GLY A 1 517 ? -25.478 15.262 -0.844 1.00 57.00 517 GLY A CA 1
ATOM 4134 C C . GLY A 1 517 ? -26.915 15.792 -0.825 1.00 57.00 517 GLY A C 1
ATOM 4135 O O . GLY A 1 517 ? -27.493 15.984 0.246 1.00 57.00 517 GLY A O 1
ATOM 4136 N N . LYS A 1 518 ? -27.554 15.912 -1.998 1.00 45.69 518 LYS A N 1
ATOM 4137 C CA . LYS A 1 518 ? -28.979 16.270 -2.109 1.00 45.69 518 LYS A CA 1
ATOM 4138 C C . LYS A 1 518 ? -29.922 15.173 -1.595 1.00 45.69 518 LYS A C 1
ATOM 4140 O O . LYS A 1 518 ? -30.994 15.497 -1.093 1.00 45.69 518 LYS A O 1
ATOM 4145 N N . MET A 1 519 ? -29.539 13.892 -1.637 1.00 46.66 519 MET A N 1
ATOM 4146 C CA . MET A 1 519 ? -30.378 12.800 -1.112 1.00 46.66 519 MET A CA 1
ATOM 4147 C C . MET A 1 519 ? -30.436 12.764 0.419 1.00 46.66 519 MET A C 1
ATOM 4149 O O . MET A 1 519 ? -31.471 12.400 0.979 1.00 46.66 519 MET A O 1
ATOM 4153 N N . VAL A 1 520 ? -29.371 13.192 1.105 1.00 43.50 520 VAL A N 1
ATOM 4154 C CA . VAL A 1 520 ? -29.373 13.346 2.570 1.00 43.50 520 VAL A CA 1
ATOM 4155 C C . VAL A 1 520 ? -30.272 14.513 2.984 1.00 43.50 520 VAL A C 1
ATOM 4157 O O . VAL A 1 520 ? -31.051 14.381 3.929 1.00 43.50 520 VAL A O 1
ATOM 4160 N N . HIS A 1 521 ? -30.244 15.622 2.237 1.00 35.34 521 HIS A N 1
ATOM 4161 C CA . HIS A 1 521 ? -31.081 16.783 2.543 1.00 35.34 521 HIS A CA 1
ATOM 4162 C C . HIS A 1 521 ? -32.571 16.536 2.249 1.00 35.34 521 HIS A C 1
ATOM 4164 O O . HIS A 1 521 ? -33.422 16.896 3.061 1.00 35.34 521 HIS A O 1
ATOM 4170 N N . ARG A 1 522 ? -32.887 15.826 1.156 1.00 36.34 522 ARG A N 1
ATOM 4171 C CA . ARG A 1 522 ? -34.268 15.500 0.757 1.00 36.34 522 ARG A CA 1
ATOM 4172 C C . ARG A 1 522 ? -34.927 14.455 1.672 1.00 36.34 522 ARG A C 1
ATOM 4174 O O . ARG A 1 522 ? -36.121 14.557 1.936 1.00 36.34 522 ARG A O 1
ATOM 4181 N N . LYS A 1 523 ? -34.163 13.499 2.230 1.00 36.25 523 LYS A N 1
ATOM 4182 C CA . LYS A 1 523 ? -34.654 12.586 3.289 1.00 36.25 523 LYS A CA 1
ATOM 4183 C C . LYS A 1 523 ? -34.844 13.282 4.640 1.00 36.25 523 LYS A C 1
ATOM 4185 O O . LYS A 1 523 ? -35.782 12.942 5.351 1.00 36.25 523 LYS A O 1
ATOM 4190 N N . GLY A 1 524 ? -34.003 14.266 4.973 1.00 32.84 524 GLY A N 1
ATOM 4191 C CA . GLY A 1 524 ? -34.195 15.109 6.158 1.00 32.84 524 GLY A CA 1
ATOM 4192 C C . GLY A 1 524 ? -35.473 15.948 6.075 1.00 32.84 524 GLY A C 1
ATOM 4193 O O . GLY A 1 524 ? -36.236 15.987 7.032 1.00 32.84 524 GLY A O 1
ATOM 4194 N N . GLN A 1 525 ? -35.759 16.540 4.911 1.00 33.19 525 GLN A N 1
ATOM 4195 C CA . GLN A 1 525 ? -36.974 17.334 4.691 1.00 33.19 525 GLN A CA 1
ATOM 4196 C C . GLN A 1 525 ? -38.257 16.487 4.645 1.00 33.19 525 GLN A C 1
ATOM 4198 O O . GLN A 1 525 ? -39.259 16.909 5.211 1.00 33.19 525 GLN A O 1
ATOM 4203 N N . HIS A 1 526 ? -38.235 15.279 4.064 1.00 33.88 526 HIS A N 1
ATOM 4204 C CA . HIS A 1 526 ? -39.394 14.373 4.123 1.00 33.88 526 HIS A CA 1
ATOM 4205 C C . HIS A 1 526 ? -39.641 13.806 5.531 1.00 33.88 526 HIS A C 1
ATOM 4207 O O . HIS A 1 526 ? -40.788 13.722 5.952 1.00 33.88 526 HIS A O 1
ATOM 4213 N N . SER A 1 527 ? -38.586 13.488 6.294 1.00 32.38 527 SER A N 1
ATOM 4214 C CA . SER A 1 527 ? -38.723 13.020 7.683 1.00 32.38 527 SER A CA 1
ATOM 4215 C C . SER A 1 527 ? -39.236 14.106 8.634 1.00 32.38 527 SER A C 1
ATOM 4217 O O . SER A 1 527 ? -39.958 13.779 9.570 1.00 32.38 527 SER A O 1
ATOM 4219 N N . LEU A 1 528 ? -38.865 15.372 8.409 1.00 33.00 528 LEU A N 1
ATOM 4220 C CA . LEU A 1 528 ? -39.395 16.523 9.148 1.00 33.00 528 LEU A CA 1
ATOM 4221 C C . LEU A 1 528 ? -40.841 16.843 8.731 1.00 33.00 528 LEU A C 1
ATOM 4223 O O . LEU A 1 528 ? -41.656 17.198 9.576 1.00 33.00 528 LEU A O 1
ATOM 4227 N N . ALA A 1 529 ? -41.198 16.670 7.456 1.00 34.44 529 ALA A N 1
ATOM 4228 C CA . ALA A 1 529 ? -42.575 16.843 6.991 1.00 34.44 529 ALA A CA 1
ATOM 4229 C C . ALA A 1 529 ? -43.529 15.769 7.552 1.00 34.44 529 ALA A C 1
ATOM 4231 O O . ALA A 1 529 ? -44.632 16.109 7.975 1.00 34.44 529 ALA A O 1
ATOM 4232 N N . ASP A 1 530 ? -43.098 14.505 7.643 1.00 33.53 530 ASP A N 1
ATOM 4233 C CA . ASP A 1 530 ? -43.909 13.422 8.223 1.00 33.53 530 ASP A CA 1
ATOM 4234 C C . ASP A 1 530 ? -44.036 13.527 9.754 1.00 33.53 530 ASP A C 1
ATOM 4236 O O . ASP A 1 530 ? -45.115 13.275 10.292 1.00 33.53 530 ASP A O 1
ATOM 4240 N N . SER A 1 531 ? -42.997 13.987 10.469 1.00 33.41 531 SER A N 1
ATOM 4241 C CA . SER A 1 531 ? -43.100 14.242 11.916 1.00 33.41 531 SER A CA 1
ATOM 4242 C C . SER A 1 531 ? -43.997 15.436 12.246 1.00 33.41 531 SER A C 1
ATOM 4244 O O . SER A 1 531 ? -44.644 15.443 13.285 1.00 33.41 531 SER A O 1
ATOM 4246 N N . THR A 1 532 ? -44.080 16.436 11.362 1.00 34.53 532 THR A N 1
ATOM 4247 C CA . THR A 1 532 ? -44.969 17.598 11.560 1.00 34.53 532 THR A CA 1
ATOM 4248 C C . THR A 1 532 ? -46.433 17.259 11.235 1.00 34.53 532 THR A C 1
ATOM 4250 O O . THR A 1 532 ? -47.344 17.913 11.734 1.00 34.53 532 THR A O 1
ATOM 4253 N N . ARG A 1 533 ? -46.686 16.203 10.446 1.00 31.62 533 ARG A N 1
ATOM 4254 C CA . ARG A 1 533 ? -48.041 15.726 10.119 1.00 31.62 533 ARG A CA 1
ATOM 4255 C C . ARG A 1 533 ? -48.642 14.809 11.190 1.00 31.62 533 ARG A C 1
ATOM 4257 O O . ARG A 1 533 ? -49.858 14.772 11.312 1.00 31.62 533 ARG A O 1
ATOM 4264 N N . GLN A 1 534 ? -47.815 14.117 11.979 1.00 33.72 534 GLN A N 1
ATOM 4265 C CA . GLN A 1 534 ? -48.266 13.281 13.107 1.00 33.72 534 GLN A CA 1
ATOM 4266 C C . GLN A 1 534 ? -48.491 14.050 14.420 1.00 33.72 534 GLN A C 1
ATOM 4268 O O . GLN A 1 534 ? -49.013 13.478 15.367 1.00 33.72 534 GLN A O 1
ATOM 4273 N N . VAL A 1 535 ? -48.115 15.331 14.486 1.00 36.56 535 VAL A N 1
ATOM 4274 C CA . VAL A 1 535 ? -48.341 16.193 15.666 1.00 36.56 535 VAL A CA 1
ATOM 4275 C C . VAL A 1 535 ? -49.628 17.030 15.531 1.00 36.56 535 VAL A C 1
ATOM 4277 O O . VAL A 1 535 ? -50.046 17.662 16.492 1.00 36.56 535 VAL A O 1
ATOM 4280 N N . ASN A 1 536 ? -50.297 16.991 14.371 1.00 31.06 536 ASN A N 1
ATOM 4281 C CA . ASN A 1 536 ? -51.506 17.775 14.075 1.00 31.06 536 ASN A CA 1
ATOM 4282 C C . ASN A 1 536 ? -52.748 16.914 13.743 1.00 31.06 536 ASN A C 1
ATOM 4284 O O . ASN A 1 536 ? -53.596 17.355 12.966 1.00 31.06 536 ASN A O 1
ATOM 4288 N N . VAL A 1 537 ? -52.865 15.705 14.306 1.00 31.30 537 VAL A N 1
ATOM 4289 C CA . VAL A 1 537 ? -54.111 14.907 14.292 1.00 31.30 537 VAL A CA 1
ATOM 4290 C C . VAL A 1 537 ? -54.416 14.397 15.687 1.00 31.30 537 VAL A C 1
ATOM 4292 O O . VAL A 1 537 ? -53.477 13.851 16.309 1.00 31.30 537 VAL A O 1
#

Secondary structure (DSSP, 8-state):
----------------GGGTTTS-TT------------TT--HHHHHHHHHHHHHHTTHHHHS-----------S-PPP--HHHHHHHHHHHHHHHHHHHHHHHHHHH------THHHHHHHHHHHHHHHHHHHTT-BTTHHHHHHHHHH-HHHHHHHTTTHHHHHHHHHHHHHHHHHHHHHHHHTTT---HHHHHHHHHHHHHHHHHHHHHHHHHTGGGS---TTTHHHHHHHHHHHHHHHHHHTT-TTTS---S-TTTS--TTGGGHHHHHHHHHHHHHHHHHHHHHH-HHHHHHHHHHHHHHHHHHHHHHHHHTT--S-S--SSS--HHHIIIIISSGGGTHHHHHHHHHHHHHHHHT-SS------HHHHHHHHHHHHHHHHHHHHTTGGGG-TT----HHHHHHHHHHHHHHHHHHHHHHHHHHHHT--HHHHHHHT-TTHHHHHHTHHHHHHHHHHHHHHHHHT-SS-B---HHHHHHHHHHHHHHHHHHHHHHIIIIIHHHHHHHHHHHHHHHHHHHHHHHHHHHHSS--

pLDDT: mean 77.05, std 18.16, range [25.33, 97.75]

Solvent-accessible surface area (backbone atoms only — not comparable to full-atom values): 29874 Å² total; per-residue (Å²): 133,89,78,89,79,79,79,84,76,82,86,73,82,79,66,64,70,72,73,69,70,78,57,76,99,81,73,92,79,81,86,84,80,90,80,92,73,66,91,86,60,49,72,67,52,53,50,52,54,53,49,51,50,45,57,72,67,56,55,51,80,86,43,93,66,78,89,74,85,87,81,80,89,68,94,70,79,77,77,81,47,71,69,54,51,50,48,52,51,51,53,51,49,52,51,50,50,51,50,49,54,43,52,57,43,41,75,72,58,77,89,52,79,28,59,60,30,60,35,49,51,43,44,51,42,22,47,54,64,50,47,51,66,75,66,64,50,39,76,43,62,71,55,49,61,46,50,60,68,72,38,72,70,50,35,62,37,70,49,26,70,57,37,59,36,50,52,36,15,52,48,26,17,53,54,40,30,52,50,53,52,45,29,65,74,46,75,64,62,71,65,61,69,59,58,51,47,56,53,46,65,63,53,45,62,63,52,51,50,51,51,48,40,42,36,66,47,52,60,75,74,64,66,36,86,52,32,64,59,50,41,43,38,14,55,18,14,65,75,36,45,64,37,54,80,69,41,39,56,37,73,60,83,49,70,90,53,45,75,81,45,29,61,38,62,65,82,50,24,58,59,17,37,51,51,52,50,57,68,51,41,59,73,51,48,49,40,36,69,80,40,49,69,62,17,49,51,53,52,48,52,52,45,52,46,20,30,48,49,25,15,49,51,19,46,75,69,68,32,58,77,53,80,73,55,68,67,82,80,42,62,63,34,41,60,62,51,59,40,23,48,60,40,56,38,26,7,22,48,44,9,31,54,46,12,50,54,51,52,74,40,63,83,73,61,73,82,78,74,55,70,68,56,53,50,48,53,52,52,52,33,52,52,49,51,50,47,50,33,53,63,56,57,63,62,48,45,84,83,52,82,78,51,55,67,60,32,9,52,47,41,15,40,44,55,35,53,47,14,49,37,50,45,49,54,51,51,26,44,78,73,65,72,32,63,68,58,39,53,61,36,28,35,54,77,33,51,52,51,36,68,32,40,64,43,22,63,73,43,36,63,59,54,49,49,54,62,57,29,38,44,86,68,61,43,73,82,46,73,68,57,51,52,54,50,32,53,53,48,50,53,53,22,51,56,53,11,46,51,47,34,63,74,40,48,49,55,49,54,50,48,51,46,60,70,50,50,52,55,58,53,53,51,52,53,52,55,51,52,54,57,57,58,67,73,73,113

Mean predicted aligned error: 13.81 Å

Sequence (537 aa):
MLKKQHVFQHAVSIVELEQIIALNSDIMIHPSTANCFPSTCSQKDVQTIVSNYFRWANFTSDYNVVPAVGNCVTDQKPDFSAGVIVMIVIFAALVVICLVATLVEIGQQDRKTNGRFLSMAWIILMHTWGMLVASQVSWNLVDVKLIYKENWTSFLVHNGLVSVDTFFTMSGLLVTYNLLKTLDKNQGRLNLGLHYLHRYLRLTPAYALIIGCLATIIPYLSSGPNWYVMDMWSVNCQRNWWHNLLYINNLVDYGTDFAANGMCAGLSWYLSADMQFFILTPFLVYPLWRWQRMGKVLLGLVTLGSILTPGLIAYVDHLVPTLITSRGNSLPTTKSLYFKPWARAGPYVVGMWTGYLLFKTAGGTTFKLPKRIIAACWLISTATALAVLLGIKSYFDPNYDIPVVGGALYAGLHRFVWGLVVAWVIVACVKGYAGWVNAFLSWKLFGPLSRLTFCMYLVSYFIQMTLHLRLRQPFYYDSYTMVNLFFAHLIMSILVSYALTVLLEMPFLHLDKLLFGKMVHRKGQHSLADSTRQVNV

InterPro domains:
  IPR002656 Acyltransferase 3 domain [PF01757] (115-501)
  IPR052728 Oxygen and lipid transport regulator [PTHR11161] (116-533)

Radius of gyration: 30.59 Å; Cα contacts (8 Å, |Δi|>4): 555; chains: 1; bounding box: 110×55×90 Å

Organism: NCBI:txid39272

Foldseek 3Di:
DDDDDDDDDDPPPPPPPVVVVPDDDDDDDDDDDDDDDPLPADPVNVQVVVVVVCVVVVVCPPDPDDDDDDDDDHPDDDDQDPVNVVVVVVLVVLVVVVVVVLVVLLVVDDLDQQCLLVLLLLVLLLLLLVVCLVLVQAPCNVVSLVCLQPDLVVLLNNLSLLSLLLVLLQLLQVLLLVVLVVCVVVVNDDDLVVVLVLVLLQQQFLLLVLLVCLLPVQLVPFDFPLSVQSVLLNVLSVVAVVCLSVLNLLVDDQPPPCSNNNRNQLLCLSVSLSSVVSSCSCVLNSCCNPPVVVSVVVLVVLLVQLLQQQLVCCLVVVAFCGCDAPDDDSVVNCNRQNSDNSLSCQLNSLSNVLNSVCNVCVPPPQPDDPPVVLVVLVVVLVVLLSCLSCVCNLRSPPPRDDDSNSRSNNSRPSSNSSSVSSSSLVCCLVSVVCVVSSVVSSNSSSSVSSLLSSLLSSCLSVVSNSVSRNDHHGHHDDPVVSVVVSVVSSSVSSSRSVVSCVVPSVVSVVVSCVVCVVVVVVVVVVVVVVVVVVVPD